Protein AF-A0A830HI63-F1 (afdb_monomer_lite)

Foldseek 3Di:
DPPDPPPVVVVVVVVVVPPPPDDPDLLAFAPPDPLLLQLLLQLVLLVQPFDPVLDDPLSLVNNVSNCVRCVVSDFFSDDDFDDLLPDLDQPPPQLFPKKFKFFDPAQKKKFKFFAAVLHGPDQKKKKKKAFDPDGDPVVCVVCVSVRSCQSPDPQADEDFAPEEDEADNSIHMHTYGYDPDRMGMYMYRCHPGRMIMMTMSDDSCSRDHPQARMDHPVSHHIDGPDMPPDPDPDDDDDDDDDDDDDDDPPAAARLSNLCVVLVHDQDLQCQAPLLVVLLVCCVVVVCLVVQPDVSVLNSLSSLQSNVQAYRPVSYDPSSSVSNVSCPVRYPGHRDHYGDDPVHHHRDNDDSVCSVVSVVSSVCSVPPRRPDPPPPPPPPPDDDDDDDDDDDDDDDDDDDDDDDDDDDDDDDDDDDDDDD

Radius of gyration: 33.64 Å; chains: 1; bounding box: 70×73×118 Å

Sequence (419 aa):
MLRLLTSSFLCAAALAAKDSHDDHNHGGGSCASDHCKAAFQTVLMAHDTCKDEQLPKTLETKLHFFEDGCESHWCNTVTKPFDPMAVECGTGNDAYEWAGTFNVADASHTWSMQAVGGKYADPAMRLVFIPTTDTTEGVIKTHEAKAVGMMTGTSCAVTNPGSTSKIEQGGSCFEMTVGSAEDSEFTLDTTGISGVVIYAQHVPTEFERNRHYLYDSKSTDIEPVAQVPKPSGGGGHDHGHSHDHGHGHGSSEPCGCWAKKYDFPIDCANAKTTVAAAVDYLQKNICENKKEDEACKKQFAILNTHHDYCYHDDLPMSAEIAIHSYEDKFASCIIGRQFSDKVSNCPIVDCTKMPAMDAAIKELDEECKPVATTTPATTATPATKDSTPTTTKAKSAASSPSYVVAGFTFLSGVMAYVL

Organism: NCBI:txid41880

Secondary structure (DSSP, 8-state):
--SSSSHHHHHHHHHHTT--TT----------SHHHHHHHHHHHHHHHHS-GGGS-HHHHHHHHHHHTTTGGG--BSSSS---TT------TTTS-SEEEEEE--SSEEEEEEE-BTTB-SSSEEEEEEEE-S--SHHHHHHHHHHHHHHHHSTTPEEE-TT-EEE--TT-EEEEEE--SSSEEEEEEE-TT-SEEEEEESS-GGGG-SSS-SEEETT--B---SEEESPPPPP--------------TT-PPBHHHHHHHHT----GGGHHHHHHHHHHHHHHTTGGG-TT-HHHHHHHHHHHHHHHHS-GGGS-HHHHHHGGGTTTTS---B-PPPP-TTSPBPPPP-TT-HHHHHHHHHHHHHHSS--------------------------------PPPPPPPPP---------

Structure (mmCIF, N/CA/C/O backbone):
data_AF-A0A830HI63-F1
#
_entry.id   AF-A0A830HI63-F1
#
loop_
_atom_site.group_PDB
_atom_site.id
_atom_site.type_symbol
_atom_site.label_atom_id
_atom_site.label_alt_id
_atom_site.label_comp_id
_atom_site.label_asym_id
_atom_site.label_entity_id
_atom_site.label_seq_id
_atom_site.pdbx_PDB_ins_code
_atom_site.Cartn_x
_atom_site.Cartn_y
_atom_site.Cartn_z
_atom_site.occupancy
_atom_site.B_iso_or_equiv
_atom_site.auth_seq_id
_atom_site.auth_comp_id
_atom_site.auth_asym_id
_atom_site.auth_atom_id
_atom_site.pdbx_PDB_model_num
ATOM 1 N N . MET A 1 1 ? -35.923 -5.662 -42.756 1.00 42.06 1 MET A N 1
ATOM 2 C CA . MET A 1 1 ? -35.026 -5.960 -41.619 1.00 42.06 1 MET A CA 1
ATOM 3 C C . MET A 1 1 ? -33.780 -6.704 -42.104 1.00 42.06 1 MET A C 1
ATOM 5 O O . MET A 1 1 ? -33.638 -7.875 -41.801 1.00 42.06 1 MET A O 1
ATOM 9 N N . LEU A 1 2 ? -32.909 -6.065 -42.898 1.00 38.78 2 LEU A N 1
ATOM 10 C CA . LEU A 1 2 ? -31.562 -6.574 -43.216 1.00 38.78 2 LEU A CA 1
ATOM 11 C C . LEU A 1 2 ? -30.792 -5.506 -44.016 1.00 38.78 2 LEU A C 1
ATOM 13 O O . LEU A 1 2 ? -30.750 -5.583 -45.237 1.00 38.78 2 LEU A O 1
ATOM 17 N N . ARG A 1 3 ? -30.308 -4.445 -43.357 1.00 36.81 3 ARG A N 1
ATOM 18 C CA . ARG A 1 3 ? -29.337 -3.448 -43.877 1.00 36.81 3 ARG A CA 1
ATOM 19 C C . ARG A 1 3 ? -29.233 -2.311 -42.860 1.00 36.81 3 ARG A C 1
ATOM 21 O O . ARG A 1 3 ? -29.955 -1.337 -42.992 1.00 36.81 3 ARG A O 1
ATOM 28 N N . LEU A 1 4 ? -28.422 -2.479 -41.815 1.00 35.34 4 LEU A N 1
ATOM 29 C CA . LEU A 1 4 ? -27.933 -1.369 -40.967 1.00 35.34 4 LEU A CA 1
ATOM 30 C C . LEU A 1 4 ? -26.857 -1.783 -39.941 1.00 35.34 4 LEU A C 1
ATOM 32 O O . LEU A 1 4 ? -26.303 -0.915 -39.286 1.00 35.34 4 LEU A O 1
ATOM 36 N N . LEU A 1 5 ? -26.491 -3.068 -39.833 1.00 37.97 5 LEU A N 1
ATOM 37 C CA . LEU A 1 5 ? -25.508 -3.541 -38.840 1.00 37.97 5 LEU A CA 1
ATOM 38 C C . LEU A 1 5 ? -24.076 -3.749 -39.368 1.00 37.97 5 LEU A C 1
ATOM 40 O O . LEU A 1 5 ? -23.214 -4.187 -38.618 1.00 37.97 5 LEU A O 1
ATOM 44 N N . THR A 1 6 ? -23.782 -3.429 -40.631 1.00 40.66 6 THR A N 1
ATOM 45 C CA . THR A 1 6 ? -22.456 -3.703 -41.218 1.00 40.66 6 THR A CA 1
ATOM 46 C C . THR A 1 6 ? -21.534 -2.487 -41.309 1.00 40.66 6 THR A C 1
ATOM 48 O O . THR A 1 6 ? -20.358 -2.667 -41.581 1.00 40.66 6 THR A O 1
ATOM 51 N N . SER A 1 7 ? -21.999 -1.255 -41.067 1.00 36.94 7 SER A N 1
ATOM 52 C CA . SER A 1 7 ? -21.130 -0.072 -41.238 1.00 36.94 7 SER A CA 1
ATOM 53 C C . SER A 1 7 ? -20.279 0.256 -40.006 1.00 36.94 7 SER A C 1
ATOM 55 O O . SER A 1 7 ? -19.179 0.776 -40.160 1.00 36.94 7 SER A O 1
ATOM 57 N N . SER A 1 8 ? -20.746 -0.070 -38.797 1.00 39.91 8 SER A N 1
ATOM 58 C CA . SER A 1 8 ? -20.022 0.240 -37.551 1.00 39.91 8 SER A CA 1
ATOM 59 C C . SER A 1 8 ? -18.958 -0.809 -37.203 1.00 39.91 8 SER A C 1
ATOM 61 O O . SER A 1 8 ? -17.941 -0.476 -36.607 1.00 39.91 8 SER A O 1
ATOM 63 N N . PHE A 1 9 ? -19.144 -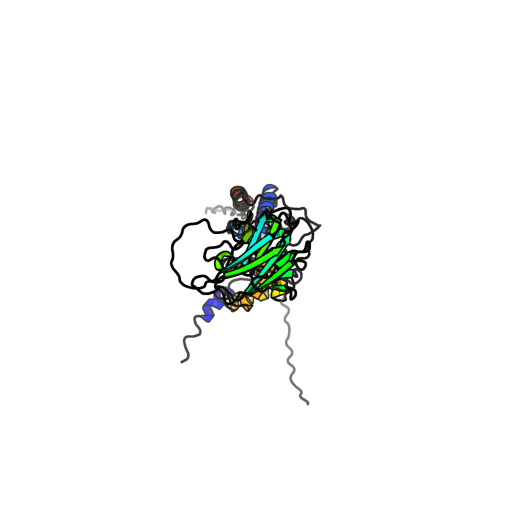2.061 -37.642 1.00 36.06 9 PHE A N 1
ATOM 64 C CA . PHE A 1 9 ? -18.162 -3.139 -37.449 1.00 36.06 9 PHE A CA 1
ATOM 65 C C . PHE A 1 9 ? -16.940 -3.012 -38.369 1.00 36.06 9 PHE A C 1
ATOM 67 O O . PHE A 1 9 ? -15.840 -3.396 -37.981 1.00 36.06 9 PHE A O 1
ATOM 74 N N . LEU A 1 10 ? -17.101 -2.432 -39.565 1.00 32.94 10 LEU A N 1
ATOM 75 C CA . LEU A 1 10 ? -15.976 -2.216 -40.479 1.00 32.94 10 LEU A CA 1
ATOM 76 C C . LEU A 1 10 ? -15.082 -1.033 -40.078 1.00 32.94 10 LEU A C 1
ATOM 78 O O . LEU A 1 10 ? -13.923 -1.020 -40.472 1.00 32.94 10 LEU A O 1
ATOM 82 N N . CYS A 1 11 ? -15.562 -0.075 -39.277 1.00 31.67 11 CYS A N 1
ATOM 83 C CA . CYS A 1 11 ? -14.729 1.053 -38.843 1.00 31.67 11 CYS A CA 1
ATOM 84 C C . CYS A 1 11 ? -13.802 0.681 -37.673 1.00 31.67 11 CYS A C 1
ATOM 86 O O . CYS A 1 11 ? -12.662 1.131 -37.642 1.00 31.67 11 CYS A O 1
ATOM 88 N N . ALA A 1 12 ? -14.250 -0.191 -36.760 1.00 34.56 12 ALA A N 1
ATOM 89 C CA . ALA A 1 12 ? -13.424 -0.685 -35.655 1.00 34.56 12 ALA A CA 1
ATOM 90 C C . ALA A 1 12 ? -12.367 -1.704 -36.128 1.00 34.56 12 ALA A C 1
ATOM 92 O O . ALA A 1 12 ? -11.214 -1.637 -35.716 1.00 34.56 12 ALA A O 1
ATOM 93 N N . ALA A 1 13 ? -12.716 -2.587 -37.072 1.00 33.09 13 ALA A N 1
ATOM 94 C CA . ALA A 1 13 ? -11.756 -3.530 -37.654 1.00 33.09 13 ALA A CA 1
ATOM 95 C C . ALA A 1 13 ? -10.731 -2.856 -38.593 1.00 33.09 13 ALA A C 1
ATOM 97 O O . ALA A 1 13 ? -9.609 -3.336 -38.724 1.00 33.09 13 ALA A O 1
ATOM 98 N N . ALA A 1 14 ? -11.081 -1.730 -39.228 1.00 28.41 14 ALA A N 1
ATOM 99 C CA . ALA A 1 14 ? -10.163 -0.989 -40.101 1.00 28.41 14 ALA A CA 1
ATOM 100 C C . ALA A 1 14 ? -9.138 -0.120 -39.346 1.00 28.41 14 ALA A C 1
ATOM 102 O O . ALA A 1 14 ? -8.148 0.289 -39.952 1.00 28.41 14 ALA A O 1
ATOM 103 N N . LEU A 1 15 ? -9.353 0.153 -38.054 1.00 32.81 15 LEU A N 1
ATOM 104 C CA . LEU A 1 15 ? -8.350 0.784 -37.187 1.00 32.81 15 LEU A CA 1
ATOM 105 C C . LEU A 1 15 ? -7.353 -0.250 -36.641 1.00 32.81 15 LEU A C 1
ATOM 107 O O . LEU A 1 15 ? -6.169 0.049 -36.579 1.00 32.81 15 LEU A O 1
ATOM 111 N N . ALA A 1 16 ? -7.795 -1.484 -36.373 1.00 34.06 16 ALA A N 1
ATOM 112 C CA . ALA A 1 16 ? -6.916 -2.576 -35.938 1.00 34.06 16 ALA A CA 1
ATOM 113 C C . ALA A 1 16 ? -6.081 -3.203 -37.077 1.00 34.06 16 ALA A C 1
ATOM 115 O O . ALA A 1 16 ? -5.018 -3.752 -36.833 1.00 34.06 16 ALA A O 1
ATOM 116 N N . ALA A 1 17 ? -6.524 -3.112 -38.337 1.00 30.92 17 ALA A N 1
ATOM 117 C CA . ALA A 1 17 ? -5.803 -3.679 -39.486 1.00 30.92 17 ALA A CA 1
ATOM 118 C C . ALA A 1 17 ? -4.782 -2.721 -40.138 1.00 30.92 17 ALA A C 1
ATOM 120 O O . ALA A 1 17 ? -4.262 -3.028 -41.212 1.00 30.92 17 ALA A O 1
ATOM 121 N N . LYS A 1 18 ? -4.528 -1.546 -39.541 1.00 33.16 18 LYS A N 1
ATOM 122 C CA . LYS A 1 18 ? -3.493 -0.605 -40.004 1.00 33.16 18 LYS A CA 1
ATOM 123 C C . LYS A 1 18 ? -2.234 -0.572 -39.147 1.00 33.16 18 LYS A C 1
ATOM 125 O O . LYS A 1 18 ? -1.268 0.032 -39.607 1.00 33.16 18 LYS A O 1
ATOM 130 N N . ASP A 1 19 ? -2.206 -1.253 -38.005 1.00 37.62 19 ASP A N 1
ATOM 131 C CA . ASP A 1 19 ? -0.935 -1.548 -37.350 1.00 37.62 19 ASP A CA 1
ATOM 132 C C . ASP A 1 19 ? -0.317 -2.784 -38.000 1.00 37.62 19 ASP A C 1
ATOM 134 O O . ASP A 1 19 ? -0.606 -3.940 -37.690 1.00 37.62 19 ASP A O 1
ATOM 138 N N . SER A 1 20 ? 0.494 -2.479 -39.010 1.00 35.16 20 SER A N 1
ATOM 139 C CA . SER A 1 20 ? 1.556 -3.327 -39.531 1.00 35.16 20 SER A CA 1
ATOM 140 C C . SER A 1 20 ? 2.415 -3.801 -38.356 1.00 35.16 20 SER A C 1
ATOM 142 O O . SER A 1 20 ? 3.280 -3.077 -37.876 1.00 35.16 20 SER A O 1
ATOM 144 N N . HIS A 1 21 ? 2.164 -5.018 -37.881 1.00 42.97 21 HIS A N 1
ATOM 145 C CA . HIS A 1 21 ? 2.938 -5.669 -36.823 1.00 42.97 21 HIS A CA 1
ATOM 146 C C . HIS A 1 21 ? 4.354 -6.112 -37.257 1.00 42.97 21 HIS A C 1
ATOM 148 O O . HIS A 1 21 ? 4.950 -6.928 -36.571 1.00 42.97 21 HIS A O 1
ATOM 154 N N . ASP A 1 22 ? 4.917 -5.584 -38.351 1.00 44.59 22 ASP A N 1
ATOM 155 C CA . ASP A 1 22 ? 6.231 -6.003 -38.874 1.00 44.59 22 ASP A CA 1
ATOM 156 C C . ASP A 1 22 ? 7.022 -4.860 -39.555 1.00 44.59 22 ASP A C 1
ATOM 158 O O . ASP A 1 22 ? 7.721 -5.080 -40.542 1.00 44.59 22 ASP A O 1
ATOM 162 N N . ASP A 1 23 ? 6.970 -3.629 -39.030 1.00 41.78 23 ASP A N 1
ATOM 163 C CA . ASP A 1 23 ? 7.908 -2.566 -39.430 1.00 41.78 23 ASP A CA 1
ATOM 164 C C . ASP A 1 23 ? 8.809 -2.158 -38.257 1.00 41.78 23 ASP A C 1
ATOM 166 O O . ASP A 1 23 ? 8.573 -1.197 -37.526 1.00 41.78 23 ASP A O 1
ATOM 170 N N . HIS A 1 24 ? 9.892 -2.920 -38.110 1.00 50.41 24 HIS A N 1
ATOM 171 C CA . HIS A 1 24 ? 11.080 -2.584 -37.334 1.00 50.41 24 HIS A CA 1
ATOM 172 C C . HIS A 1 24 ? 11.639 -1.202 -37.717 1.00 50.41 24 HIS A C 1
ATOM 174 O O . HIS A 1 24 ? 12.478 -1.106 -38.612 1.00 50.41 24 HIS A O 1
ATOM 180 N N . ASN A 1 25 ? 11.205 -0.141 -37.034 1.00 46.03 25 ASN A N 1
ATOM 181 C CA . ASN A 1 25 ? 11.987 1.080 -36.820 1.00 46.03 25 ASN A CA 1
ATOM 182 C C . ASN A 1 25 ? 11.319 1.974 -35.763 1.00 46.03 25 ASN A C 1
ATOM 184 O O . ASN A 1 25 ? 10.821 3.060 -36.077 1.00 46.03 25 ASN A O 1
ATOM 188 N N . HIS A 1 26 ? 11.327 1.566 -34.495 1.00 48.41 26 HIS A N 1
ATOM 189 C CA . HIS A 1 26 ? 11.322 2.593 -33.462 1.00 48.41 26 HIS A CA 1
ATOM 190 C C . HIS A 1 26 ? 12.710 3.214 -33.512 1.00 48.41 26 HIS A C 1
ATOM 192 O O . HIS A 1 26 ? 13.700 2.577 -33.171 1.00 48.41 26 HIS A O 1
ATOM 198 N N . GLY A 1 27 ? 12.797 4.449 -34.004 1.00 51.31 27 GLY A N 1
ATOM 199 C CA . GLY A 1 27 ? 13.970 5.288 -33.799 1.00 51.31 27 GLY A CA 1
ATOM 200 C C . GLY A 1 27 ? 14.085 5.633 -32.316 1.00 51.31 27 GLY A C 1
ATOM 201 O O . GLY A 1 27 ? 13.948 6.803 -31.967 1.00 51.31 27 GLY A O 1
ATOM 202 N N . GLY A 1 28 ? 14.251 4.618 -31.465 1.00 59.84 28 GLY A N 1
ATOM 203 C CA . GLY A 1 28 ? 14.382 4.739 -30.027 1.00 59.84 28 GLY A CA 1
ATOM 204 C C . GLY A 1 28 ? 15.552 5.653 -29.723 1.00 59.84 28 GLY A C 1
ATOM 205 O O . GLY A 1 28 ? 16.605 5.595 -30.365 1.00 59.84 28 GLY A O 1
ATOM 206 N N . GLY A 1 29 ? 15.328 6.569 -28.791 1.00 70.56 29 GLY A N 1
ATOM 207 C CA . GLY A 1 29 ? 16.389 7.400 -28.254 1.00 70.56 29 GLY A CA 1
ATOM 208 C C . GLY A 1 29 ? 17.550 6.550 -27.742 1.00 70.56 29 GLY A C 1
ATOM 209 O O . GLY A 1 29 ? 17.333 5.436 -27.284 1.00 70.56 29 GLY A O 1
ATOM 210 N N . SER A 1 30 ? 18.787 7.037 -27.845 1.00 82.19 30 SER A N 1
ATOM 211 C CA . SER A 1 30 ? 19.960 6.265 -27.417 1.00 82.19 30 SER A CA 1
ATOM 212 C C . SER A 1 30 ? 20.606 6.887 -26.189 1.00 82.19 30 SER A C 1
ATOM 214 O O . SER A 1 30 ? 20.770 8.105 -26.110 1.00 82.19 30 SER A O 1
ATOM 216 N N . CYS A 1 31 ? 21.095 6.039 -25.290 1.00 88.00 31 CYS A N 1
ATOM 217 C CA . CYS A 1 31 ? 21.898 6.451 -24.141 1.00 88.00 31 CYS A CA 1
ATOM 218 C C . CYS A 1 31 ? 23.412 6.388 -24.411 1.00 88.00 31 CYS A C 1
ATOM 220 O O . CYS A 1 31 ? 24.203 6.147 -23.503 1.00 88.00 31 CYS A O 1
ATOM 222 N N . ALA A 1 32 ? 23.833 6.624 -25.660 1.00 86.69 32 ALA A N 1
ATOM 223 C CA . ALA A 1 32 ? 25.241 6.557 -26.061 1.00 86.69 32 ALA A CA 1
ATOM 224 C C . ALA A 1 32 ? 26.148 7.598 -25.372 1.00 86.69 32 ALA A C 1
ATOM 226 O O . ALA A 1 32 ? 27.365 7.410 -25.332 1.00 86.69 32 ALA A O 1
ATOM 227 N N . SER A 1 33 ? 25.589 8.697 -24.856 1.00 90.31 33 SER A N 1
ATOM 228 C CA . SER A 1 33 ? 26.320 9.716 -24.097 1.00 90.31 33 SER A CA 1
ATOM 229 C C . SER A 1 33 ? 26.053 9.605 -22.589 1.00 90.31 33 SER A C 1
ATOM 231 O O . SER A 1 33 ? 24.985 9.169 -22.155 1.00 90.31 33 SER A O 1
ATOM 233 N N . ASP A 1 34 ? 27.004 10.072 -21.772 1.00 93.12 34 ASP A N 1
ATOM 234 C CA . ASP A 1 34 ? 26.871 10.053 -20.308 1.00 93.12 34 ASP A CA 1
ATOM 235 C C . ASP A 1 34 ? 25.681 10.889 -19.803 1.00 93.12 34 ASP A C 1
ATOM 237 O O . ASP A 1 34 ? 25.038 10.509 -18.825 1.00 93.12 34 ASP A O 1
ATOM 241 N N . HIS A 1 35 ? 25.363 12.006 -20.469 1.00 92.56 35 HIS A N 1
ATOM 242 C CA . HIS A 1 35 ? 24.213 12.841 -20.106 1.00 92.56 35 HIS A CA 1
ATOM 243 C C . HIS A 1 35 ? 22.884 12.161 -20.460 1.00 92.56 35 HIS A C 1
ATOM 245 O O . HIS A 1 35 ? 21.976 12.172 -19.633 1.00 92.56 35 HIS A O 1
ATOM 251 N N . CYS A 1 36 ? 22.794 11.478 -2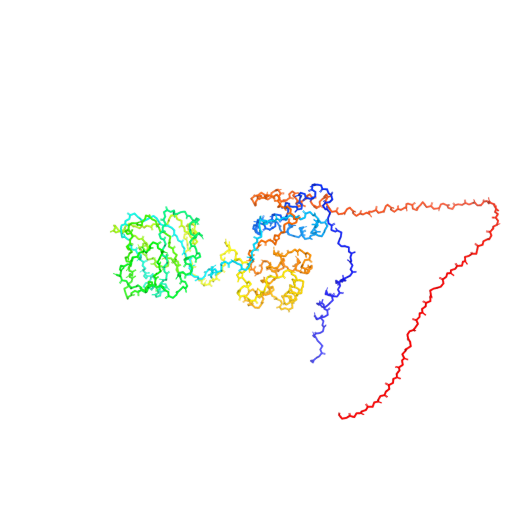1.608 1.00 93.88 36 CYS A N 1
ATOM 252 C CA . CYS A 1 36 ? 21.601 10.717 -21.986 1.00 93.88 36 CYS A CA 1
ATOM 253 C C . CYS A 1 36 ? 21.367 9.533 -21.051 1.00 93.88 36 CYS A C 1
ATOM 255 O O . CYS A 1 36 ? 20.251 9.328 -20.578 1.00 93.88 36 CYS A O 1
ATOM 257 N N . LYS A 1 37 ? 22.437 8.811 -20.694 1.00 94.38 37 LYS A N 1
ATOM 258 C CA . LYS A 1 37 ? 22.390 7.785 -19.651 1.00 94.38 37 LYS A CA 1
ATOM 259 C C . LYS A 1 37 ? 21.883 8.355 -18.323 1.00 94.38 37 LYS A C 1
ATOM 261 O O . LYS A 1 37 ? 20.990 7.773 -17.716 1.00 94.38 37 LYS A O 1
ATOM 266 N N . ALA A 1 38 ? 22.444 9.469 -17.851 1.00 94.88 38 ALA A N 1
ATOM 267 C CA . ALA A 1 38 ? 22.052 10.060 -16.572 1.00 94.88 38 ALA A CA 1
ATOM 268 C C . ALA A 1 38 ? 20.591 10.543 -16.571 1.00 94.88 38 ALA A C 1
ATOM 270 O O . ALA A 1 38 ? 19.878 10.346 -15.584 1.00 94.88 38 ALA A O 1
ATOM 271 N N . ALA A 1 39 ? 20.135 11.134 -17.677 1.00 94.94 39 ALA A N 1
ATOM 272 C CA . ALA A 1 39 ? 18.758 11.575 -17.847 1.00 94.94 39 ALA A CA 1
ATOM 273 C C . ALA A 1 39 ? 17.784 10.385 -17.852 1.00 94.94 39 ALA A C 1
ATOM 275 O O . ALA A 1 39 ? 16.808 10.401 -17.104 1.00 94.94 39 ALA A O 1
ATOM 276 N N . PHE A 1 40 ? 18.102 9.316 -18.590 1.00 94.62 40 PHE A N 1
ATOM 277 C CA . PHE A 1 40 ? 17.321 8.076 -18.602 1.00 94.62 40 PHE A CA 1
ATOM 278 C C . PHE A 1 40 ? 17.214 7.449 -17.210 1.00 94.62 40 PHE A C 1
ATOM 280 O O . PHE A 1 40 ? 16.115 7.171 -16.747 1.00 94.62 40 PHE A O 1
ATOM 287 N N . GLN A 1 41 ? 18.332 7.296 -16.495 1.00 95.19 41 GLN 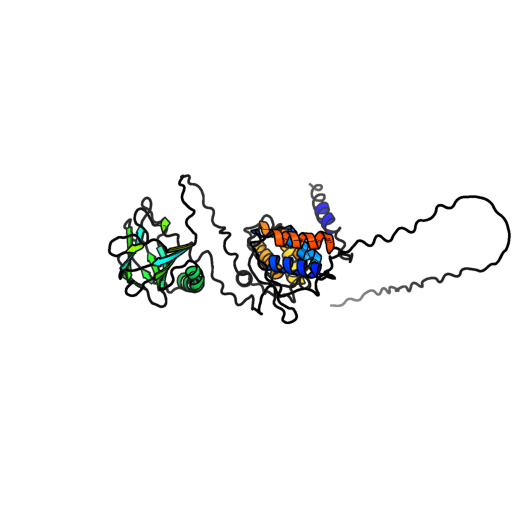A N 1
ATOM 288 C CA . GLN A 1 41 ? 18.328 6.724 -15.143 1.00 95.19 41 GLN A CA 1
ATOM 289 C C . GLN A 1 41 ? 17.558 7.591 -14.133 1.00 95.19 41 GLN A C 1
ATOM 291 O O . GLN A 1 41 ? 16.961 7.060 -13.200 1.00 95.19 41 GLN A O 1
ATOM 296 N N . THR A 1 42 ? 17.547 8.915 -14.323 1.00 94.25 42 THR A N 1
ATOM 297 C CA . THR A 1 42 ? 16.741 9.845 -13.515 1.00 94.25 42 THR A CA 1
ATOM 298 C C . THR A 1 42 ? 15.250 9.654 -13.787 1.00 94.25 42 THR A C 1
ATOM 300 O O . THR A 1 42 ? 14.471 9.575 -12.841 1.00 94.25 42 THR A O 1
ATOM 303 N N . VAL A 1 43 ? 14.859 9.552 -15.063 1.00 93.38 43 VAL A N 1
ATOM 304 C CA . VAL A 1 43 ? 13.472 9.289 -15.477 1.00 93.38 43 VAL A CA 1
ATOM 305 C C . VAL A 1 43 ? 13.002 7.920 -14.980 1.00 93.38 43 VAL A C 1
ATOM 307 O O . VAL A 1 43 ? 11.958 7.859 -14.344 1.00 93.38 43 VAL A O 1
ATOM 310 N N . LEU A 1 44 ? 13.800 6.863 -15.157 1.00 92.88 44 LEU A N 1
ATOM 311 C CA . LEU A 1 44 ? 13.509 5.511 -14.665 1.00 92.88 44 LEU A CA 1
ATOM 312 C C . LEU A 1 44 ? 13.312 5.481 -13.141 1.00 92.88 44 LEU A C 1
ATOM 314 O O . LEU A 1 44 ? 12.324 4.949 -12.648 1.00 92.88 44 LEU A O 1
ATOM 318 N N . MET A 1 45 ? 14.228 6.082 -12.374 1.00 92.00 45 MET A N 1
ATOM 319 C CA . MET A 1 45 ? 14.110 6.107 -10.913 1.00 92.00 45 MET A CA 1
ATOM 320 C C . MET A 1 45 ? 12.903 6.931 -10.445 1.00 92.00 45 MET A C 1
ATOM 322 O O . MET A 1 45 ? 12.254 6.554 -9.471 1.00 92.00 45 MET A O 1
ATOM 326 N N . ALA A 1 46 ? 12.602 8.051 -11.109 1.00 90.38 46 ALA A N 1
ATOM 327 C CA . ALA A 1 46 ? 11.436 8.868 -10.783 1.00 90.38 46 ALA A CA 1
ATOM 328 C C . ALA A 1 46 ? 10.132 8.128 -11.082 1.00 90.38 46 ALA A C 1
ATOM 330 O O . ALA A 1 46 ? 9.272 8.092 -10.210 1.00 90.38 46 ALA A O 1
ATOM 331 N N . HIS A 1 47 ? 10.038 7.498 -12.253 1.00 88.44 47 HIS A N 1
ATOM 332 C CA . HIS A 1 47 ? 8.913 6.657 -12.648 1.00 88.44 47 HIS A CA 1
ATOM 333 C C . HIS A 1 47 ? 8.634 5.561 -11.613 1.00 88.44 47 HIS A C 1
ATOM 335 O O . HIS A 1 47 ? 7.536 5.468 -11.088 1.00 88.44 47 HIS A O 1
ATOM 341 N N . ASP A 1 48 ? 9.655 4.787 -11.241 1.00 87.31 48 ASP A N 1
ATOM 342 C CA . ASP A 1 48 ? 9.456 3.609 -10.394 1.00 87.31 48 ASP A CA 1
ATOM 343 C C . ASP A 1 48 ? 9.282 3.930 -8.889 1.00 87.31 48 ASP A C 1
ATOM 345 O O . ASP A 1 48 ? 8.963 3.031 -8.108 1.00 87.31 48 ASP A O 1
ATOM 349 N N . THR A 1 49 ? 9.571 5.158 -8.425 1.00 85.38 49 THR A N 1
ATOM 350 C CA . THR A 1 49 ? 9.596 5.463 -6.971 1.00 85.38 49 THR A CA 1
ATOM 351 C C . THR A 1 49 ? 8.834 6.700 -6.521 1.00 85.38 49 THR A C 1
ATOM 353 O O . THR A 1 49 ? 8.554 6.830 -5.323 1.00 85.38 49 THR A O 1
ATOM 356 N N . CYS A 1 50 ? 8.495 7.609 -7.430 1.00 83.88 50 CYS A N 1
ATOM 357 C CA . CYS A 1 50 ? 7.647 8.750 -7.115 1.00 83.88 50 CYS A CA 1
ATOM 358 C C . CYS A 1 50 ? 6.181 8.401 -7.354 1.00 83.88 50 CYS A C 1
ATOM 360 O O . CYS A 1 50 ? 5.869 7.469 -8.079 1.00 83.88 50 CYS A O 1
ATOM 362 N N . LYS A 1 51 ? 5.272 9.130 -6.703 1.00 75.75 51 LYS A N 1
ATOM 363 C CA . LYS A 1 51 ? 3.839 8.886 -6.891 1.00 75.75 51 LYS A CA 1
ATOM 364 C C . LYS A 1 51 ? 3.384 9.435 -8.239 1.00 75.75 51 LYS A C 1
ATOM 366 O O . LYS A 1 51 ? 3.823 10.526 -8.605 1.00 75.75 51 LYS A O 1
ATOM 371 N N . ASP A 1 52 ? 2.442 8.760 -8.883 1.00 70.56 52 ASP A N 1
ATOM 372 C CA . ASP A 1 52 ? 1.886 9.125 -10.193 1.00 70.56 52 ASP A CA 1
ATOM 373 C C . ASP A 1 52 ? 1.406 10.588 -10.230 1.00 70.56 52 ASP A C 1
ATOM 375 O O . ASP A 1 52 ? 1.648 11.314 -11.191 1.00 70.56 52 ASP A O 1
ATOM 379 N N . GLU A 1 53 ? 0.823 11.109 -9.139 1.00 69.06 53 GLU A N 1
ATOM 380 C CA . GLU A 1 53 ? 0.352 12.504 -9.099 1.00 69.06 53 GLU A CA 1
ATOM 381 C C . GLU A 1 53 ? 1.485 13.547 -9.093 1.00 69.06 53 GLU A C 1
ATOM 383 O O . GLU A 1 53 ? 1.243 14.740 -9.295 1.00 69.06 53 GLU A O 1
ATOM 388 N N . GLN A 1 54 ? 2.718 13.120 -8.816 1.00 72.25 54 GLN A N 1
ATOM 389 C CA . GLN A 1 54 ? 3.919 13.960 -8.796 1.00 72.25 54 GLN A CA 1
ATOM 390 C C . GLN A 1 54 ? 4.650 13.949 -10.142 1.00 72.25 54 GLN A C 1
ATOM 392 O O . GLN A 1 54 ? 5.530 14.788 -10.360 1.00 72.25 54 GLN A O 1
ATOM 397 N N . LEU A 1 55 ? 4.305 13.012 -11.028 1.00 74.00 55 LEU A N 1
ATOM 398 C CA . LEU A 1 55 ? 4.996 12.784 -12.285 1.00 74.00 55 LEU A CA 1
ATOM 399 C C . LEU A 1 55 ? 4.242 13.441 -13.452 1.00 74.00 55 LEU A C 1
ATOM 401 O O . LEU A 1 55 ? 3.019 13.348 -13.567 1.00 74.00 55 LEU A O 1
ATOM 405 N N . PRO A 1 56 ? 4.944 14.139 -14.359 1.00 78.62 56 PRO A N 1
ATOM 406 C CA . PRO A 1 56 ? 4.350 14.531 -15.629 1.00 78.62 56 PRO A CA 1
ATOM 407 C C . PRO A 1 56 ? 4.029 13.279 -16.458 1.00 78.62 56 PRO A C 1
ATOM 409 O O . PRO A 1 56 ? 4.915 12.459 -16.652 1.00 78.62 56 PRO A O 1
ATOM 412 N N . LYS A 1 57 ? 2.845 13.178 -17.079 1.00 76.50 57 LYS A N 1
ATOM 413 C CA . LYS A 1 57 ? 2.517 12.077 -18.027 1.00 76.50 57 LYS A CA 1
ATOM 414 C C . LYS A 1 57 ? 3.519 11.927 -19.182 1.00 76.50 57 LYS A C 1
ATOM 416 O O . LYS A 1 57 ? 3.670 10.881 -19.808 1.00 76.50 57 LYS A O 1
ATOM 421 N N . THR A 1 58 ? 4.209 13.016 -19.519 1.00 80.06 58 THR A N 1
ATOM 422 C CA . THR A 1 58 ? 5.298 12.981 -20.499 1.00 80.06 58 THR A CA 1
ATOM 423 C C . THR A 1 58 ? 6.485 12.160 -20.010 1.00 80.06 58 THR A C 1
ATOM 425 O O . THR A 1 58 ? 7.220 11.660 -20.838 1.00 80.06 58 THR A O 1
ATOM 428 N N . LEU A 1 59 ? 6.696 12.012 -18.704 1.00 85.12 59 LEU A N 1
ATOM 429 C CA . LEU A 1 59 ? 7.765 11.198 -18.136 1.00 85.12 59 LEU A CA 1
ATOM 430 C C . LEU A 1 59 ? 7.555 9.709 -18.442 1.00 85.12 59 LEU A C 1
ATOM 432 O O . LEU A 1 59 ? 8.467 9.083 -18.972 1.00 85.12 59 LEU A O 1
ATOM 436 N N . GLU A 1 60 ? 6.354 9.187 -18.184 1.00 76.62 60 GLU A N 1
ATOM 437 C CA . GLU A 1 60 ? 5.979 7.778 -18.401 1.00 76.62 60 GLU A CA 1
ATOM 438 C C . GLU A 1 60 ? 6.154 7.396 -19.876 1.00 76.62 60 GLU A C 1
ATOM 440 O O . GLU A 1 60 ? 6.985 6.569 -20.239 1.00 76.62 60 GLU A O 1
ATOM 445 N N . THR A 1 61 ? 5.509 8.143 -20.777 1.00 79.88 61 THR A N 1
ATOM 446 C CA . THR A 1 61 ? 5.641 7.915 -22.228 1.00 79.88 61 THR A CA 1
ATOM 447 C C . THR A 1 61 ? 7.074 8.053 -22.759 1.00 79.88 61 THR A C 1
ATOM 449 O O . THR A 1 61 ? 7.416 7.445 -23.778 1.00 79.88 61 THR A O 1
ATOM 452 N N . LYS A 1 62 ? 7.926 8.862 -22.112 1.00 82.44 62 LYS A N 1
ATOM 453 C CA . LYS A 1 62 ? 9.329 9.028 -22.517 1.00 82.44 62 LYS A CA 1
ATOM 454 C C . LYS A 1 62 ? 10.202 7.902 -22.033 1.00 82.44 62 LYS A C 1
ATOM 456 O O . LYS A 1 62 ? 11.085 7.526 -22.795 1.00 82.44 62 LYS A O 1
ATOM 461 N N . LEU A 1 63 ? 9.960 7.370 -20.839 1.00 87.19 63 LEU A N 1
ATOM 462 C CA . LEU A 1 63 ? 10.661 6.185 -20.375 1.00 87.19 63 LEU A CA 1
ATOM 463 C C . LEU A 1 63 ? 10.553 5.096 -21.446 1.00 87.19 63 LEU A C 1
ATOM 465 O O . LEU A 1 63 ? 11.569 4.777 -22.061 1.00 87.19 63 LEU A O 1
ATOM 469 N N . HIS A 1 64 ? 9.330 4.681 -21.790 1.00 84.25 64 HIS A N 1
ATOM 470 C CA . HIS A 1 64 ? 9.074 3.605 -22.758 1.00 84.25 64 HIS A CA 1
ATOM 471 C C . HIS A 1 64 ? 9.700 3.827 -24.136 1.00 84.25 64 HIS A C 1
ATOM 473 O O . HIS A 1 64 ? 10.169 2.893 -24.779 1.00 84.25 64 HIS A O 1
ATOM 479 N N . PHE A 1 65 ? 9.763 5.076 -24.606 1.00 84.56 65 PHE A N 1
ATOM 480 C CA . PHE A 1 65 ? 10.418 5.389 -25.879 1.00 84.56 65 PHE A CA 1
ATOM 481 C C . PHE A 1 65 ? 11.939 5.137 -25.860 1.00 84.56 65 PHE A C 1
ATOM 483 O O . PHE A 1 65 ? 12.532 4.866 -26.907 1.00 84.56 65 PHE A O 1
ATOM 490 N N . PHE A 1 66 ? 12.578 5.277 -24.697 1.00 88.81 66 PHE A N 1
ATOM 491 C CA . PHE A 1 66 ? 14.019 5.099 -24.511 1.00 88.81 66 PHE A CA 1
ATOM 492 C C . PHE A 1 66 ? 14.395 3.715 -23.963 1.00 88.81 66 PHE A C 1
ATOM 494 O O . PHE A 1 66 ? 15.575 3.386 -23.996 1.00 88.81 66 PHE A O 1
ATOM 501 N N . GLU A 1 67 ? 13.448 2.908 -23.480 1.00 86.69 67 GLU A N 1
ATOM 502 C CA . GLU A 1 67 ? 13.726 1.632 -22.803 1.00 86.69 67 GLU A CA 1
ATOM 503 C C . GLU A 1 67 ? 14.588 0.666 -23.635 1.00 86.69 67 GLU A C 1
ATOM 505 O O . GLU A 1 67 ? 15.606 0.201 -23.118 1.00 86.69 67 GLU A O 1
ATOM 510 N N . ASP A 1 68 ? 14.258 0.483 -24.920 1.00 85.19 68 ASP A N 1
ATOM 511 C CA . ASP A 1 68 ? 14.999 -0.367 -25.874 1.00 85.19 68 ASP A CA 1
ATOM 512 C C . ASP A 1 68 ? 16.384 0.226 -26.201 1.00 85.19 68 ASP A C 1
ATOM 514 O O . ASP A 1 68 ? 17.434 -0.383 -25.994 1.00 85.19 68 ASP A O 1
ATOM 518 N N . GLY A 1 69 ? 16.431 1.496 -26.620 1.00 86.94 69 GLY A N 1
ATOM 519 C CA . GLY A 1 69 ? 17.688 2.159 -26.998 1.00 86.94 69 GLY A CA 1
ATOM 520 C C . GLY A 1 69 ? 18.635 2.470 -25.827 1.00 86.94 69 GLY A C 1
ATOM 521 O O . GLY A 1 69 ? 19.803 2.820 -26.041 1.00 86.94 69 GLY A O 1
ATOM 522 N N . CYS A 1 70 ? 18.155 2.339 -24.590 1.00 91.00 70 CYS A N 1
ATOM 523 C CA . CYS A 1 70 ? 18.916 2.512 -23.358 1.00 91.00 70 CYS A CA 1
ATOM 524 C C . CYS A 1 70 ? 19.028 1.231 -22.522 1.00 91.00 70 CYS A C 1
ATOM 526 O O . CYS A 1 70 ? 19.554 1.318 -21.411 1.00 91.00 70 CYS A O 1
ATOM 528 N N . GLU A 1 71 ? 18.616 0.062 -23.030 1.00 88.38 71 GLU A N 1
ATOM 529 C CA . GLU A 1 71 ? 18.583 -1.225 -22.308 1.00 88.38 71 GLU A CA 1
ATOM 530 C C . GLU A 1 71 ? 19.893 -1.504 -21.543 1.00 88.38 71 GLU A C 1
ATOM 532 O O . GLU A 1 71 ? 19.902 -1.784 -20.342 1.00 88.38 71 GLU A O 1
ATOM 537 N N . SER A 1 72 ? 21.043 -1.286 -22.193 1.00 90.06 72 SER A N 1
ATOM 538 C CA . SER A 1 72 ? 22.373 -1.500 -21.599 1.00 90.06 72 SER A CA 1
ATOM 539 C C . SER A 1 72 ? 22.725 -0.569 -20.429 1.00 90.06 72 SER A C 1
ATOM 541 O O . SER A 1 72 ? 23.791 -0.702 -19.821 1.00 90.06 72 SER A O 1
ATOM 543 N N . HIS A 1 73 ? 21.879 0.414 -20.138 1.00 92.31 73 HIS A N 1
ATOM 544 C CA . HIS A 1 73 ? 22.077 1.438 -19.119 1.00 92.31 73 HIS A CA 1
ATOM 545 C C . HIS A 1 73 ? 21.039 1.400 -17.998 1.00 92.31 73 HIS A C 1
ATOM 547 O O . HIS A 1 73 ? 21.067 2.273 -17.122 1.00 92.31 73 HIS A O 1
ATOM 553 N N . TRP A 1 74 ? 20.181 0.382 -17.980 1.00 90.50 74 TRP A N 1
ATOM 554 C CA . TRP A 1 74 ? 19.259 0.141 -16.880 1.00 90.50 74 TRP A CA 1
ATOM 555 C C . TRP A 1 74 ? 19.995 -0.026 -15.547 1.00 90.50 74 TRP A C 1
ATOM 557 O O . TRP A 1 74 ? 21.161 -0.429 -15.470 1.00 90.50 74 TRP A O 1
ATOM 567 N N . CYS A 1 75 ? 19.298 0.328 -14.478 1.00 94.38 75 CYS A N 1
ATOM 568 C CA . CYS A 1 75 ? 19.780 0.260 -13.110 1.00 94.38 75 CYS A CA 1
ATOM 569 C C . CYS A 1 75 ? 18.629 -0.134 -12.181 1.00 94.38 75 CYS A C 1
ATOM 571 O O . CYS A 1 75 ? 17.464 0.040 -12.525 1.00 94.38 75 CYS A O 1
ATOM 573 N N . ASN A 1 76 ? 18.941 -0.685 -11.008 1.00 94.38 76 ASN A N 1
ATOM 574 C CA . ASN A 1 76 ? 17.896 -1.067 -10.062 1.00 94.38 76 ASN A CA 1
ATOM 575 C C . ASN A 1 76 ? 17.285 0.171 -9.393 1.00 94.38 76 ASN A C 1
ATOM 577 O O . ASN A 1 76 ? 18.008 0.994 -8.823 1.00 94.38 76 ASN A O 1
ATOM 581 N N . THR A 1 77 ? 15.957 0.239 -9.385 1.00 92.06 77 THR A N 1
ATOM 582 C CA . THR A 1 77 ? 15.153 1.221 -8.637 1.00 92.06 77 THR A CA 1
ATOM 583 C C . THR A 1 77 ? 14.761 0.708 -7.244 1.00 92.06 77 THR A C 1
ATOM 585 O O . THR A 1 77 ? 14.444 1.482 -6.341 1.00 92.06 77 THR A O 1
ATOM 588 N N . VAL A 1 78 ? 14.923 -0.599 -7.014 1.00 87.00 78 VAL A N 1
ATOM 589 C CA . VAL A 1 78 ? 14.908 -1.253 -5.697 1.00 87.00 78 VAL A CA 1
ATOM 590 C C . VAL A 1 78 ? 16.325 -1.631 -5.254 1.00 87.00 78 VAL A C 1
ATOM 592 O O . VAL A 1 78 ? 17.201 -1.912 -6.061 1.00 87.00 78 VAL A O 1
ATOM 595 N N . THR A 1 79 ? 16.594 -1.666 -3.949 1.00 87.25 79 THR A N 1
ATOM 596 C CA . THR A 1 79 ? 17.975 -1.840 -3.446 1.00 87.25 79 THR A CA 1
ATOM 597 C C . THR A 1 79 ? 18.397 -3.288 -3.202 1.00 87.25 79 THR A C 1
ATOM 599 O O . THR A 1 79 ? 19.580 -3.543 -2.968 1.00 87.25 79 THR A O 1
ATOM 602 N N . LYS A 1 80 ? 17.454 -4.235 -3.214 1.00 84.00 80 LYS A N 1
ATOM 603 C CA . LYS A 1 80 ? 17.697 -5.657 -2.946 1.00 84.00 80 LYS A CA 1
ATOM 604 C C . LYS A 1 80 ? 16.607 -6.535 -3.574 1.00 84.00 80 LYS A C 1
ATOM 606 O O . LYS A 1 80 ? 15.501 -6.035 -3.788 1.00 84.00 80 LYS A O 1
ATOM 611 N N . PRO A 1 81 ? 16.873 -7.839 -3.782 1.00 86.06 81 PRO A N 1
ATOM 612 C CA . PRO A 1 81 ? 15.837 -8.795 -4.148 1.00 86.06 81 PRO A CA 1
ATOM 613 C C . PRO A 1 81 ? 14.698 -8.808 -3.127 1.00 86.06 81 PRO A C 1
ATOM 615 O O . PRO A 1 81 ? 14.933 -8.720 -1.916 1.00 86.06 81 PRO A O 1
ATOM 618 N N . PHE A 1 82 ? 13.475 -8.965 -3.620 1.00 84.06 82 PHE A N 1
ATOM 619 C CA . PHE A 1 82 ? 12.283 -9.160 -2.806 1.00 84.06 82 PHE A CA 1
ATOM 620 C C . PHE A 1 82 ? 11.321 -10.117 -3.521 1.00 84.06 82 PHE A C 1
ATOM 622 O O . PHE A 1 82 ? 11.329 -10.210 -4.747 1.00 84.06 82 PHE A O 1
ATOM 629 N N . ASP A 1 83 ? 10.522 -10.844 -2.744 1.00 85.38 83 ASP A N 1
ATOM 630 C CA . ASP A 1 83 ? 9.434 -11.670 -3.266 1.00 85.38 83 ASP A CA 1
ATOM 631 C C . ASP A 1 83 ? 8.155 -10.813 -3.303 1.00 85.38 83 ASP A C 1
ATOM 633 O O . ASP A 1 83 ? 7.684 -10.401 -2.236 1.00 85.38 83 ASP A O 1
ATOM 637 N N . PRO A 1 84 ? 7.586 -10.522 -4.489 1.00 84.75 84 PRO A N 1
ATOM 638 C CA . PRO A 1 84 ? 6.391 -9.691 -4.595 1.00 84.75 84 PRO A CA 1
ATOM 639 C C . PRO A 1 84 ? 5.154 -10.352 -3.969 1.00 84.75 84 PRO A C 1
ATOM 641 O O . PRO A 1 84 ? 4.212 -9.655 -3.604 1.00 84.75 84 PRO A O 1
ATOM 644 N N . MET A 1 85 ? 5.161 -11.675 -3.773 1.00 84.38 85 MET A N 1
ATOM 645 C CA . MET A 1 85 ? 4.081 -12.422 -3.123 1.00 84.38 85 MET A CA 1
ATOM 646 C C . MET A 1 85 ? 4.246 -12.518 -1.599 1.00 84.38 85 MET A C 1
ATOM 648 O O . MET A 1 85 ? 3.276 -12.824 -0.897 1.00 84.38 85 MET A O 1
ATOM 652 N N . ALA A 1 86 ? 5.424 -12.201 -1.054 1.00 79.25 86 ALA A N 1
ATOM 653 C CA . ALA A 1 86 ? 5.698 -12.217 0.388 1.00 79.25 86 ALA A CA 1
ATOM 654 C C . ALA A 1 86 ? 5.142 -10.993 1.144 1.00 79.25 86 ALA A C 1
ATOM 656 O O . ALA A 1 86 ? 5.459 -10.789 2.315 1.00 79.25 86 ALA A O 1
ATOM 657 N N . VAL A 1 87 ? 4.307 -10.178 0.495 1.00 72.12 87 VAL A N 1
ATOM 658 C CA . VAL A 1 87 ? 3.621 -9.047 1.127 1.00 72.12 87 VAL A CA 1
ATOM 659 C C . VAL A 1 87 ? 2.545 -9.527 2.104 1.00 72.12 87 VAL A C 1
ATOM 661 O O . VAL A 1 87 ? 1.761 -10.433 1.800 1.00 72.12 87 VAL A O 1
ATOM 664 N N . GLU A 1 88 ? 2.490 -8.916 3.283 1.00 65.75 88 GLU A N 1
ATOM 665 C CA . GLU A 1 88 ? 1.360 -9.091 4.192 1.00 65.75 88 GLU A CA 1
ATOM 666 C C . GLU A 1 88 ? 0.175 -8.297 3.654 1.00 65.75 88 GLU A C 1
ATOM 668 O O . GLU A 1 88 ? 0.217 -7.073 3.550 1.00 65.75 88 GLU A O 1
ATOM 673 N N . CYS A 1 89 ? -0.877 -9.017 3.285 1.00 68.00 89 CYS A N 1
ATOM 674 C CA . CYS A 1 89 ? -2.104 -8.422 2.791 1.00 68.00 89 CYS A CA 1
ATOM 675 C C . CYS A 1 89 ? -3.061 -8.300 3.956 1.00 68.00 89 CYS A C 1
ATOM 677 O O . CYS A 1 89 ? -3.731 -9.262 4.331 1.00 68.00 89 CYS A O 1
ATOM 679 N N . GLY A 1 90 ? -3.073 -7.122 4.567 1.00 54.38 90 GLY A N 1
ATOM 680 C CA . GLY A 1 90 ? -4.229 -6.706 5.338 1.00 54.38 90 GLY A CA 1
ATOM 681 C C . GLY A 1 90 ? -5.377 -6.436 4.373 1.00 54.38 90 GLY A C 1
ATOM 682 O O . GLY A 1 90 ? -5.153 -5.978 3.257 1.00 54.38 90 GLY A O 1
ATOM 683 N N . THR A 1 91 ? -6.612 -6.676 4.799 1.00 47.75 91 THR A N 1
ATOM 684 C CA . THR A 1 91 ? -7.827 -6.168 4.139 1.00 47.75 91 THR A CA 1
ATOM 685 C C . THR A 1 91 ? -7.928 -4.645 4.327 1.00 47.75 91 THR A C 1
ATOM 687 O O . THR A 1 91 ? -8.920 -4.141 4.854 1.00 47.75 91 THR A O 1
ATOM 690 N N . GLY A 1 92 ? -6.838 -3.933 4.023 1.00 45.31 92 GLY A N 1
ATOM 691 C CA . GLY A 1 92 ? -6.524 -2.560 4.408 1.00 45.31 92 GLY A CA 1
ATOM 692 C C . GLY A 1 92 ? -7.371 -1.533 3.671 1.00 45.31 92 GLY A C 1
ATOM 693 O O . GLY A 1 92 ? -6.871 -0.813 2.816 1.00 45.31 92 GLY A O 1
ATOM 694 N N . ASN A 1 93 ? -8.662 -1.538 3.993 1.00 49.25 93 ASN A N 1
ATOM 695 C CA . ASN A 1 93 ? -9.531 -0.372 4.148 1.00 49.25 93 ASN A CA 1
ATOM 696 C C . ASN A 1 93 ? -10.903 -0.734 4.758 1.00 49.25 93 ASN A C 1
ATOM 698 O O . ASN A 1 93 ? -11.658 0.177 5.072 1.00 49.25 93 ASN A O 1
ATOM 702 N N . ASP A 1 94 ? -11.204 -2.024 4.986 1.00 53.94 94 ASP A N 1
ATOM 703 C CA . ASP A 1 94 ? -12.501 -2.445 5.555 1.00 53.94 94 ASP A CA 1
ATOM 704 C C . ASP A 1 94 ? -12.397 -2.988 6.992 1.00 53.94 94 ASP A C 1
ATOM 706 O O . ASP A 1 94 ? -13.405 -3.129 7.680 1.00 53.94 94 ASP A O 1
ATOM 710 N N . ALA A 1 95 ? -11.199 -3.357 7.467 1.00 74.56 95 ALA A N 1
ATOM 711 C CA . ALA A 1 95 ? -11.064 -3.899 8.825 1.00 74.56 95 ALA A CA 1
ATOM 712 C C . ALA A 1 95 ? -11.279 -2.821 9.899 1.00 74.56 95 ALA A C 1
ATOM 714 O O . ALA A 1 95 ? -11.848 -3.104 10.951 1.00 74.56 95 ALA A O 1
ATOM 715 N N . TYR A 1 96 ? -10.791 -1.608 9.644 1.00 85.00 96 TYR A N 1
ATOM 716 C CA . TYR A 1 96 ? -10.948 -0.455 10.517 1.00 85.00 96 TYR A CA 1
ATOM 717 C C . TYR A 1 96 ? -11.073 0.812 9.667 1.00 85.00 96 TYR A C 1
ATOM 719 O O . TYR A 1 96 ? -10.360 0.963 8.678 1.00 85.00 96 TYR A O 1
ATOM 727 N N . GLU A 1 97 ? -11.963 1.718 10.056 1.00 84.69 97 GLU A N 1
ATOM 728 C CA . GLU A 1 97 ? -12.175 3.005 9.379 1.00 84.69 97 GLU A CA 1
ATOM 729 C C . GLU A 1 97 ? -11.328 4.129 9.995 1.00 84.69 97 GLU A C 1
ATOM 731 O O . GLU A 1 97 ? -11.114 5.176 9.381 1.00 84.69 97 GLU A O 1
ATOM 736 N N . TRP A 1 98 ? -10.838 3.926 11.221 1.00 93.00 98 TRP A N 1
ATOM 737 C CA . TRP A 1 98 ? -10.116 4.946 11.970 1.00 93.00 98 TRP A CA 1
ATOM 738 C C . TRP A 1 98 ? -9.032 4.351 12.871 1.00 93.00 98 TRP A C 1
ATOM 740 O O . TRP A 1 98 ? -9.209 3.285 13.464 1.00 93.00 98 TRP A O 1
ATOM 750 N N . ALA A 1 99 ? -7.912 5.056 13.015 1.00 95.38 99 ALA A N 1
ATOM 751 C CA . ALA A 1 99 ? -6.901 4.749 14.016 1.00 95.38 99 ALA A CA 1
ATOM 752 C C . ALA A 1 99 ? -6.290 6.016 14.618 1.00 95.38 99 ALA A C 1
ATOM 754 O O . ALA A 1 99 ? -6.141 7.031 13.937 1.00 95.38 99 ALA A O 1
ATOM 755 N N . GLY A 1 100 ? -5.863 5.943 15.876 1.00 96.88 100 GLY A N 1
ATOM 756 C CA . GLY A 1 100 ? -5.202 7.053 16.550 1.00 96.88 100 GLY A CA 1
ATOM 757 C C . GLY A 1 100 ? -4.336 6.635 17.728 1.00 96.88 100 GLY A C 1
ATOM 758 O O . GLY A 1 100 ? -4.535 5.589 18.344 1.00 96.88 100 GLY A O 1
ATOM 759 N N . THR A 1 101 ? -3.333 7.453 18.022 1.00 98.00 101 THR A N 1
ATOM 760 C CA . THR A 1 101 ? -2.425 7.295 19.159 1.00 98.00 101 THR A CA 1
ATOM 761 C C . THR A 1 101 ? -2.825 8.232 20.287 1.00 98.00 101 THR A C 1
ATOM 763 O O . THR A 1 101 ? -3.186 9.377 20.047 1.00 98.00 101 THR A O 1
ATOM 766 N N . PHE A 1 102 ? -2.711 7.783 21.532 1.00 98.25 102 PHE A N 1
ATOM 767 C CA . PHE A 1 102 ? -3.112 8.550 22.710 1.00 98.25 102 PHE A CA 1
ATOM 768 C C . PHE A 1 102 ? -2.056 8.465 23.795 1.00 98.25 102 PHE A C 1
ATOM 770 O O . PHE A 1 102 ? -1.469 7.404 24.018 1.00 98.25 102 PHE A O 1
ATOM 777 N N . ASN A 1 103 ? -1.870 9.569 24.513 1.00 97.69 103 ASN A N 1
ATOM 778 C CA . ASN A 1 103 ? -1.183 9.553 25.798 1.00 97.69 103 ASN A CA 1
ATOM 779 C C . ASN A 1 103 ? -2.223 9.259 26.885 1.00 97.69 103 ASN A C 1
ATOM 781 O O . ASN A 1 103 ? -3.167 10.026 27.051 1.00 97.69 103 ASN A O 1
ATOM 785 N N . VAL A 1 104 ? -2.037 8.176 27.637 1.00 96.00 104 VAL A N 1
ATOM 786 C CA . VAL A 1 104 ? -2.939 7.756 28.720 1.00 96.00 104 VAL A CA 1
ATOM 787 C C . VAL A 1 104 ? -2.162 7.793 30.031 1.00 96.00 104 VAL A C 1
ATOM 789 O O . VAL A 1 104 ? -1.293 6.968 30.273 1.00 96.00 104 VAL A O 1
ATOM 792 N N . ALA A 1 105 ? -2.400 8.811 30.858 1.00 92.12 105 ALA A N 1
ATOM 793 C CA . ALA A 1 105 ? -1.626 9.037 32.088 1.00 92.12 105 ALA A CA 1
ATOM 794 C C . ALA A 1 105 ? -2.334 8.542 33.363 1.00 92.12 105 ALA A C 1
ATOM 796 O O . ALA A 1 105 ? -1.746 8.548 34.445 1.00 92.12 105 ALA A O 1
ATOM 797 N N . ASP A 1 106 ? -3.597 8.145 33.237 1.00 94.44 106 ASP A N 1
ATOM 798 C CA . ASP A 1 106 ? -4.427 7.615 34.314 1.00 94.44 106 ASP A CA 1
ATOM 799 C C . ASP A 1 106 ? -4.431 6.075 34.333 1.00 94.44 106 ASP A C 1
ATOM 801 O O . ASP A 1 106 ? -4.181 5.423 33.319 1.00 94.44 106 ASP A O 1
ATOM 805 N N . ALA A 1 107 ? -4.749 5.481 35.483 1.00 96.56 107 ALA A N 1
ATOM 806 C CA . ALA A 1 107 ? -4.912 4.035 35.638 1.00 96.56 107 ALA A CA 1
ATOM 807 C C . ALA A 1 107 ? -6.242 3.520 35.059 1.00 96.56 107 ALA A C 1
ATOM 809 O O . ALA A 1 107 ? -6.404 2.317 34.865 1.00 96.56 107 ALA A O 1
ATOM 810 N N . SER A 1 108 ? -7.187 4.420 34.776 1.00 97.69 108 SER A N 1
ATOM 811 C CA . SER A 1 108 ? -8.468 4.087 34.162 1.00 97.69 108 SER A CA 1
ATOM 812 C C . SER A 1 108 ? -8.876 5.147 33.152 1.00 97.69 108 SER A C 1
ATOM 814 O O . SER A 1 108 ? -8.860 6.339 33.455 1.00 97.69 108 SER A O 1
ATOM 816 N N . HIS A 1 109 ? -9.326 4.692 31.988 1.00 98.44 109 HIS A N 1
ATOM 817 C CA . HIS A 1 109 ? -10.004 5.516 30.988 1.00 98.44 109 HIS A CA 1
ATOM 818 C C . HIS A 1 109 ? -11.340 4.878 30.626 1.00 98.44 109 HIS A C 1
ATOM 820 O O . HIS A 1 109 ? -11.606 3.731 30.986 1.00 98.44 109 HIS A O 1
ATOM 826 N N . THR A 1 110 ? -12.190 5.616 29.927 1.00 98.50 110 THR A N 1
ATOM 827 C CA . THR A 1 110 ? -13.479 5.112 29.461 1.00 98.50 110 THR A CA 1
ATOM 828 C C . THR A 1 110 ? -13.634 5.384 27.981 1.00 98.50 110 THR A C 1
ATOM 830 O O . THR A 1 110 ? -13.435 6.514 27.540 1.00 98.50 110 THR A O 1
ATOM 833 N N . TRP A 1 111 ? -14.000 4.338 27.241 1.00 98.44 111 TRP A N 1
ATOM 834 C CA . TRP A 1 111 ? -14.486 4.467 25.878 1.00 98.44 111 TRP A CA 1
ATOM 835 C C . TRP A 1 111 ? -15.999 4.712 25.900 1.00 98.44 111 TRP A C 1
ATOM 837 O O . TRP A 1 111 ? -16.733 3.948 26.534 1.00 98.44 111 TRP A O 1
ATOM 847 N N . SER A 1 112 ? -16.465 5.767 25.237 1.00 98.06 112 SER A N 1
ATOM 848 C CA . SER A 1 112 ? -17.877 6.151 25.171 1.00 98.06 112 SER A CA 1
ATOM 849 C C . SER A 1 112 ? -18.442 5.928 23.780 1.00 98.06 112 SER A C 1
ATOM 851 O O . SER A 1 112 ? -17.822 6.284 22.781 1.00 98.06 112 SER A O 1
ATOM 853 N N . MET A 1 113 ? -19.653 5.385 23.723 1.00 98.00 113 MET A N 1
ATOM 854 C CA . MET A 1 113 ? -20.472 5.348 22.521 1.00 98.00 113 MET A CA 1
ATOM 855 C C . MET A 1 113 ? -21.853 5.903 22.861 1.00 98.00 113 MET A C 1
ATOM 857 O O . MET A 1 113 ? -22.572 5.354 23.702 1.00 98.00 113 MET A O 1
ATOM 861 N N . GLN A 1 114 ? -22.262 6.967 22.181 1.00 97.56 114 GLN A N 1
ATOM 862 C CA . GLN A 1 114 ? -23.548 7.629 22.364 1.00 97.56 114 GLN A CA 1
ATOM 863 C C . GLN A 1 114 ? -24.419 7.510 21.114 1.00 97.56 114 GLN A C 1
ATOM 865 O O . GLN A 1 114 ? -23.951 7.576 19.980 1.00 97.56 114 GLN A O 1
ATOM 870 N N . ALA A 1 115 ? -25.723 7.384 21.327 1.00 94.12 115 ALA A N 1
ATOM 871 C CA . ALA A 1 115 ? -26.707 7.487 20.266 1.00 94.12 115 ALA A CA 1
ATOM 872 C C . ALA A 1 115 ? -26.819 8.950 19.796 1.00 94.12 115 ALA A C 1
ATOM 874 O O . ALA A 1 115 ? -27.127 9.842 20.592 1.00 94.12 115 ALA A O 1
ATOM 875 N N . VAL A 1 116 ? -26.637 9.215 18.504 1.00 90.94 116 VAL A N 1
ATOM 876 C CA . VAL A 1 116 ? -26.795 10.546 17.902 1.00 90.94 116 VAL A CA 1
ATOM 877 C C . VAL A 1 116 ? -28.217 10.669 17.350 1.00 90.94 116 VAL A C 1
ATOM 879 O O . VAL A 1 116 ? -28.675 9.855 16.552 1.00 90.94 116 VAL A O 1
ATOM 882 N N . GLY A 1 117 ? -28.981 11.656 17.829 1.00 90.69 117 GLY A N 1
ATOM 883 C CA . GLY A 1 117 ? -30.398 11.793 17.455 1.00 90.69 117 GLY A CA 1
ATOM 884 C C . GLY A 1 117 ? -31.278 10.611 17.897 1.00 90.69 117 GLY A C 1
ATOM 885 O O . GLY A 1 117 ? -32.251 10.281 17.219 1.00 90.69 117 GLY A O 1
ATOM 886 N N . GLY A 1 118 ? -30.925 9.957 19.010 1.00 91.69 118 GLY A N 1
ATOM 887 C CA . GLY A 1 118 ? -31.660 8.815 19.566 1.00 91.69 118 GLY A CA 1
ATOM 888 C C . GLY A 1 118 ? -31.392 7.478 18.865 1.00 91.69 118 GLY A C 1
ATOM 889 O O . GLY A 1 118 ? -32.117 6.513 19.108 1.00 91.69 118 GLY A O 1
ATOM 890 N N . LYS A 1 119 ? -30.382 7.397 17.983 1.00 91.50 119 LYS A N 1
ATOM 891 C CA . LYS A 1 119 ? -29.949 6.148 17.337 1.00 91.50 119 LYS A CA 1
ATOM 892 C C . LYS A 1 119 ? -28.432 6.004 17.362 1.00 91.50 119 LYS A C 1
ATOM 894 O O . LYS A 1 119 ? -27.712 6.969 17.138 1.00 91.50 119 LYS A O 1
ATOM 899 N N . TYR A 1 120 ? -27.960 4.792 17.618 1.00 90.31 120 TYR A N 1
ATOM 900 C CA . TYR A 1 120 ? -26.561 4.438 17.405 1.00 90.31 120 TYR A CA 1
ATOM 901 C C . TYR A 1 120 ? -26.262 4.304 15.911 1.00 90.31 120 TYR A C 1
ATOM 903 O O . TYR A 1 120 ? -27.140 3.874 15.159 1.00 90.31 120 TYR A O 1
ATOM 911 N N . ALA A 1 121 ? -25.044 4.673 15.505 1.00 85.50 121 ALA A N 1
ATOM 912 C CA . ALA A 1 121 ? -24.575 4.498 14.132 1.00 85.50 121 ALA A CA 1
ATOM 913 C C . ALA A 1 121 ? -24.521 3.006 13.750 1.00 85.50 121 ALA A C 1
ATOM 915 O O . ALA A 1 121 ? -25.012 2.633 12.687 1.00 85.50 121 ALA A O 1
ATOM 916 N N . ASP A 1 122 ? -24.056 2.159 14.675 1.00 90.25 122 ASP A N 1
ATOM 917 C CA . ASP A 1 122 ? -24.062 0.696 14.563 1.00 90.25 122 ASP A CA 1
ATOM 918 C C . ASP A 1 122 ? -24.395 0.042 15.928 1.00 90.25 122 ASP A C 1
ATOM 920 O O . ASP A 1 122 ? -24.097 0.628 16.977 1.00 90.25 122 ASP A O 1
ATOM 924 N N . PRO A 1 123 ? -25.045 -1.142 15.977 1.00 89.88 123 PRO A N 1
ATOM 925 C CA . PRO A 1 123 ? -25.231 -1.906 17.215 1.00 89.88 123 PRO A CA 1
ATOM 926 C C . PRO A 1 123 ? -23.935 -2.343 17.925 1.00 89.88 123 PRO A C 1
ATOM 928 O O . PRO A 1 123 ? -23.995 -2.670 19.115 1.00 89.88 123 PRO A O 1
ATOM 931 N N . ALA A 1 124 ? -22.787 -2.390 17.247 1.00 93.31 124 ALA A N 1
ATOM 932 C CA . ALA A 1 124 ? -21.511 -2.715 17.877 1.00 93.31 124 ALA A CA 1
ATOM 933 C C . ALA A 1 124 ? -20.327 -2.051 17.164 1.00 93.31 124 ALA A C 1
ATOM 935 O O . ALA A 1 124 ? -20.430 -1.594 16.035 1.00 93.31 124 ALA A O 1
ATOM 936 N N . MET A 1 125 ? -19.172 -2.017 17.824 1.00 92.50 125 MET A N 1
ATOM 937 C CA . MET A 1 125 ? -17.919 -1.600 17.202 1.00 92.50 125 MET A CA 1
ATOM 938 C C . MET A 1 125 ? -16.770 -2.450 17.728 1.00 92.50 125 MET A C 1
ATOM 940 O O . MET A 1 125 ? -16.585 -2.585 18.942 1.00 92.50 125 MET A O 1
ATOM 944 N N . ARG A 1 126 ? -15.962 -3.007 16.821 1.00 95.12 126 ARG A N 1
ATOM 945 C CA . ARG A 1 126 ? -14.688 -3.614 17.207 1.00 95.12 126 ARG A CA 1
ATOM 946 C C . ARG A 1 126 ? -13.607 -2.556 17.399 1.00 95.12 126 ARG A C 1
ATOM 948 O O . ARG A 1 126 ? -13.454 -1.644 16.590 1.00 95.12 126 ARG A O 1
ATOM 955 N N . LEU A 1 127 ? -12.840 -2.707 18.471 1.00 97.75 127 LEU A N 1
ATOM 956 C CA . LEU A 1 127 ? -11.720 -1.847 18.828 1.00 97.75 127 LEU A CA 1
ATOM 957 C C . LEU A 1 127 ? -10.507 -2.695 19.184 1.00 97.75 127 LEU A C 1
ATOM 959 O O . LEU A 1 127 ? -10.603 -3.621 19.993 1.00 97.75 127 LEU A O 1
ATOM 963 N N . VAL A 1 128 ? -9.354 -2.336 18.629 1.00 98.00 128 VAL A N 1
ATOM 964 C CA . VAL A 1 128 ? -8.066 -2.933 18.980 1.00 98.00 128 VAL A CA 1
ATOM 965 C C . VAL A 1 128 ? -7.211 -1.904 19.699 1.00 98.00 128 VAL A C 1
ATOM 967 O O . VAL A 1 128 ? -6.962 -0.827 19.170 1.00 98.00 128 VAL A O 1
ATOM 970 N N . PHE A 1 129 ? -6.718 -2.267 20.880 1.00 98.19 129 PHE A N 1
ATOM 971 C CA . PHE A 1 129 ? -5.847 -1.451 21.720 1.00 98.19 129 PHE A CA 1
ATOM 972 C C . PHE A 1 129 ? -4.468 -2.096 21.790 1.00 98.19 129 PHE A C 1
ATOM 974 O O . PHE A 1 129 ? -4.350 -3.259 22.179 1.00 98.19 129 PHE A O 1
ATOM 981 N N . ILE A 1 130 ? -3.414 -1.360 21.443 1.00 98.25 130 ILE A N 1
ATOM 982 C CA . ILE A 1 130 ? -2.029 -1.837 21.534 1.00 98.25 130 ILE A CA 1
ATOM 983 C C . ILE A 1 130 ? -1.221 -0.831 22.365 1.00 98.25 130 ILE A C 1
ATOM 985 O O . ILE A 1 130 ? -1.051 0.311 21.928 1.00 98.25 130 ILE A O 1
ATOM 989 N N . PRO A 1 131 ? -0.725 -1.217 23.558 1.00 98.06 131 PRO A N 1
ATOM 990 C CA . PRO A 1 131 ? 0.143 -0.356 24.357 1.00 98.06 131 PRO A CA 1
ATOM 991 C C . PRO A 1 131 ? 1.399 0.066 23.588 1.00 98.06 131 PRO A C 1
ATOM 993 O O . PRO A 1 131 ? 2.026 -0.748 22.912 1.00 98.06 131 PRO A O 1
ATOM 996 N N . THR A 1 132 ? 1.786 1.331 23.726 1.00 96.12 132 THR A N 1
ATOM 997 C CA . THR A 1 132 ? 2.987 1.912 23.111 1.00 96.12 132 THR A CA 1
ATOM 998 C C . THR A 1 132 ? 3.561 3.022 23.994 1.00 96.12 132 THR A C 1
ATOM 1000 O O . THR A 1 132 ? 2.862 3.631 24.799 1.00 96.12 132 THR A O 1
ATOM 1003 N N . THR A 1 133 ? 4.854 3.305 23.856 1.00 94.88 133 THR A N 1
ATOM 1004 C CA . THR A 1 133 ? 5.495 4.487 24.461 1.00 94.88 133 THR A CA 1
ATOM 1005 C C . THR A 1 133 ? 5.707 5.624 23.463 1.00 94.88 133 THR A C 1
ATOM 1007 O O . THR A 1 133 ? 6.021 6.735 23.875 1.00 94.88 133 THR A O 1
ATOM 1010 N N . ASP A 1 134 ? 5.565 5.349 22.166 1.00 93.38 134 ASP A N 1
ATOM 1011 C CA . ASP A 1 134 ? 5.640 6.327 21.081 1.00 93.38 134 ASP A CA 1
ATOM 1012 C C . ASP A 1 134 ? 4.221 6.562 20.544 1.00 93.38 134 ASP A C 1
ATOM 1014 O O . ASP A 1 134 ? 3.514 5.612 20.204 1.00 93.38 134 ASP A O 1
ATOM 1018 N N . THR A 1 135 ? 3.790 7.822 20.522 1.00 96.00 135 THR A N 1
ATOM 1019 C CA . THR A 1 135 ? 2.451 8.241 20.087 1.00 96.00 135 THR A CA 1
ATOM 1020 C C . THR A 1 135 ? 2.482 9.060 18.794 1.00 96.00 135 THR A C 1
ATOM 1022 O O . THR A 1 135 ? 1.535 9.779 18.488 1.00 96.00 135 THR A O 1
ATOM 1025 N N . THR A 1 136 ? 3.543 8.944 17.993 1.00 91.31 136 THR A N 1
ATOM 1026 C CA . THR A 1 136 ? 3.615 9.549 16.654 1.00 91.31 136 THR A CA 1
ATOM 1027 C C . THR A 1 136 ? 2.751 8.812 15.621 1.00 91.31 136 THR A C 1
ATOM 1029 O O . THR A 1 136 ? 2.428 7.636 15.766 1.00 91.31 136 THR A O 1
ATOM 1032 N N . GLU A 1 137 ? 2.413 9.483 14.515 1.00 83.88 137 GLU A N 1
ATOM 1033 C CA . GLU A 1 137 ? 1.621 8.903 13.413 1.00 83.88 137 GLU A CA 1
ATOM 1034 C C . GLU A 1 137 ? 2.274 7.653 12.792 1.00 83.88 137 GLU A C 1
ATOM 1036 O O . GLU A 1 137 ? 1.582 6.714 12.406 1.00 83.88 137 GLU A O 1
ATOM 1041 N N . GLY A 1 138 ? 3.612 7.585 12.749 1.00 77.06 138 GLY A N 1
ATOM 1042 C CA . GLY A 1 138 ? 4.342 6.430 12.206 1.00 77.06 138 GLY A CA 1
ATOM 1043 C C . GLY A 1 138 ? 4.105 5.126 12.981 1.00 77.06 138 GLY A C 1
ATOM 1044 O O . GLY A 1 138 ? 4.209 4.034 12.415 1.00 77.06 138 GLY A O 1
ATOM 1045 N N . VAL A 1 139 ? 3.727 5.227 14.258 1.00 88.50 139 VAL A N 1
ATOM 1046 C CA . VAL A 1 139 ? 3.386 4.074 15.103 1.00 88.50 139 VAL A CA 1
ATOM 1047 C C . VAL A 1 139 ? 2.076 3.426 14.667 1.00 88.50 139 VAL A C 1
ATOM 1049 O O . VAL A 1 139 ? 1.951 2.205 14.768 1.00 88.50 139 VAL A O 1
ATOM 1052 N N . ILE A 1 140 ? 1.141 4.202 14.108 1.00 88.31 140 ILE A N 1
ATOM 1053 C CA . ILE A 1 140 ? -0.086 3.662 13.514 1.00 88.31 140 ILE A CA 1
ATOM 1054 C C . ILE A 1 140 ? 0.298 2.706 12.378 1.00 88.31 140 ILE A C 1
ATOM 1056 O O . ILE A 1 140 ? 0.015 1.518 12.424 1.00 88.31 140 ILE A O 1
ATOM 1060 N N . LYS A 1 141 ? 1.101 3.154 11.413 1.00 82.69 141 LYS A N 1
ATOM 1061 C CA . LYS A 1 141 ? 1.530 2.265 10.321 1.00 82.69 141 LYS A CA 1
ATOM 1062 C C . LYS A 1 141 ? 2.332 1.048 10.808 1.00 82.69 141 LYS A C 1
ATOM 1064 O O . LYS A 1 141 ? 2.216 -0.043 10.263 1.00 82.69 141 LYS A O 1
ATOM 1069 N N . THR A 1 142 ? 3.128 1.213 11.864 1.00 81.56 142 THR A N 1
ATOM 1070 C CA . THR A 1 142 ? 3.943 0.124 12.431 1.00 81.56 142 THR A CA 1
ATOM 1071 C C . THR A 1 142 ? 3.095 -0.984 13.071 1.00 81.56 142 THR A C 1
ATOM 1073 O O . THR A 1 142 ? 3.502 -2.146 13.073 1.00 81.56 142 THR A O 1
ATOM 1076 N N . HIS A 1 143 ? 1.922 -0.652 13.617 1.00 88.31 143 HIS A N 1
ATOM 1077 C CA . HIS A 1 143 ? 1.044 -1.610 14.298 1.00 88.31 143 HIS A CA 1
ATOM 1078 C C . HIS A 1 143 ? -0.151 -2.085 13.462 1.00 88.31 143 HIS A C 1
ATOM 1080 O O . HIS A 1 143 ? -0.867 -2.982 13.909 1.00 88.31 143 HIS A O 1
ATOM 1086 N N . GLU A 1 144 ? -0.325 -1.554 12.255 1.00 84.88 144 GLU A N 1
ATOM 1087 C CA . GLU A 1 144 ? -1.463 -1.811 11.372 1.00 84.88 144 GLU A CA 1
ATOM 1088 C C . GLU A 1 144 ? -1.693 -3.305 11.105 1.00 84.88 144 GLU A C 1
ATOM 1090 O O . GLU A 1 144 ? -2.768 -3.822 11.398 1.00 84.88 144 GLU A O 1
ATOM 1095 N N . ALA A 1 145 ? -0.672 -4.045 10.658 1.00 77.94 145 ALA A N 1
ATOM 1096 C CA . ALA A 1 145 ? -0.809 -5.477 10.361 1.00 77.94 145 ALA A CA 1
ATOM 1097 C C . ALA A 1 145 ? -1.264 -6.292 11.586 1.00 77.94 145 ALA A C 1
ATOM 1099 O O . ALA A 1 145 ? -2.148 -7.150 11.504 1.00 77.94 145 ALA A O 1
ATOM 1100 N N . LYS A 1 146 ? -0.705 -5.974 12.760 1.00 87.56 146 LYS A N 1
ATOM 1101 C CA . LYS A 1 146 ? -1.085 -6.602 14.029 1.00 87.56 146 LYS A CA 1
ATOM 1102 C C . LYS A 1 146 ? -2.530 -6.273 14.398 1.00 87.56 146 LYS A C 1
ATOM 1104 O O . LYS A 1 146 ? -3.263 -7.165 14.821 1.00 87.56 146 LYS A O 1
ATOM 1109 N N . ALA A 1 147 ? -2.933 -5.015 14.239 1.00 91.31 147 ALA A N 1
ATOM 1110 C CA . ALA A 1 147 ? -4.287 -4.580 14.534 1.00 91.31 147 ALA A CA 1
ATOM 1111 C C . ALA A 1 147 ? -5.312 -5.226 13.599 1.00 91.31 147 ALA A C 1
ATOM 1113 O O . ALA A 1 147 ? -6.293 -5.777 14.084 1.00 91.31 147 ALA A O 1
ATOM 1114 N N . VAL A 1 148 ? -5.049 -5.265 12.291 1.00 84.31 148 VAL A N 1
ATOM 1115 C CA . VAL A 1 148 ? -5.910 -5.934 11.302 1.00 84.31 148 VAL A CA 1
ATOM 1116 C C . VAL A 1 148 ? -6.060 -7.422 11.617 1.00 84.31 148 VAL A C 1
ATOM 1118 O O . VAL A 1 148 ? -7.179 -7.939 11.609 1.00 84.31 148 VAL A O 1
ATOM 1121 N N . GLY A 1 149 ? -4.968 -8.111 11.966 1.00 83.44 149 GLY A N 1
ATOM 1122 C CA . GLY A 1 149 ? -5.023 -9.517 12.375 1.00 83.44 149 GLY A CA 1
ATOM 1123 C C . GLY A 1 149 ? -5.883 -9.749 13.623 1.00 83.44 149 GLY A C 1
ATOM 1124 O O . GLY A 1 149 ? -6.618 -10.732 13.697 1.00 83.44 149 GLY A O 1
ATOM 1125 N N . MET A 1 150 ? -5.846 -8.827 14.590 1.00 91.50 150 MET A N 1
ATOM 1126 C CA . MET A 1 150 ? -6.717 -8.876 15.769 1.00 91.50 150 MET A CA 1
ATOM 1127 C C . MET A 1 150 ? -8.177 -8.558 15.430 1.00 91.50 150 MET A C 1
ATOM 1129 O O . MET A 1 150 ? -9.068 -9.262 15.893 1.00 91.50 150 MET A O 1
ATOM 1133 N N . MET A 1 151 ? -8.406 -7.532 14.611 1.00 89.44 151 MET A N 1
ATOM 1134 C CA . MET A 1 151 ? -9.719 -6.994 14.250 1.00 89.44 151 MET A CA 1
ATOM 1135 C C . MET A 1 151 ? -10.550 -7.981 13.423 1.00 89.44 151 MET A C 1
ATOM 1137 O O . MET A 1 151 ? -11.746 -8.151 13.658 1.00 89.44 151 MET A O 1
ATOM 1141 N N . THR A 1 152 ? -9.906 -8.662 12.474 1.00 82.31 152 THR A N 1
ATOM 1142 C CA . THR A 1 152 ? -10.533 -9.655 11.582 1.00 82.31 152 THR A CA 1
ATOM 1143 C C . THR A 1 152 ? -10.571 -11.060 12.183 1.00 82.31 152 THR A C 1
ATOM 1145 O O . THR A 1 152 ? -11.311 -11.926 11.714 1.00 82.31 152 THR A O 1
ATOM 1148 N N . GLY A 1 153 ? -9.800 -11.299 13.247 1.00 75.44 153 GLY A N 1
ATOM 1149 C CA . GLY A 1 153 ? -9.800 -12.559 13.974 1.00 75.44 153 GLY A CA 1
ATOM 1150 C C . GLY A 1 153 ? -11.130 -12.847 14.682 1.00 75.44 153 GLY A C 1
ATOM 1151 O O . GLY A 1 153 ? -11.972 -11.977 14.914 1.00 75.44 153 GLY A O 1
ATOM 1152 N N . THR A 1 154 ? -11.315 -14.102 15.093 1.00 74.19 154 THR A N 1
ATOM 1153 C CA . THR A 1 154 ? -12.483 -14.540 15.883 1.00 74.19 154 THR A CA 1
ATOM 1154 C C . THR A 1 154 ? -12.309 -14.320 17.390 1.00 74.19 154 THR A C 1
ATOM 1156 O O . THR A 1 154 ? -13.130 -14.786 18.173 1.00 74.19 154 THR A O 1
ATOM 1159 N N . SER A 1 155 ? -11.214 -13.684 17.820 1.00 76.69 155 SER A N 1
ATOM 1160 C CA . SER A 1 155 ? -10.798 -13.583 19.226 1.00 76.69 155 SER A CA 1
ATOM 1161 C C . SER A 1 155 ? -11.158 -12.261 19.910 1.00 76.69 155 SER A C 1
ATOM 1163 O O . SER A 1 155 ? -10.722 -12.041 21.038 1.00 76.69 155 SER A O 1
ATOM 1165 N N . CYS A 1 156 ? -11.906 -11.369 19.255 1.00 88.00 156 CYS A N 1
ATOM 1166 C CA . CYS A 1 156 ? -12.367 -10.129 19.882 1.00 88.00 156 CYS A CA 1
ATOM 1167 C C . CYS A 1 156 ? -13.382 -10.447 20.983 1.00 88.00 156 CYS A C 1
ATOM 1169 O O . CYS A 1 156 ? -14.396 -11.101 20.738 1.00 88.00 156 CYS A O 1
ATOM 1171 N N . ALA A 1 157 ? -13.095 -10.016 22.209 1.00 90.75 157 ALA A N 1
ATOM 1172 C CA . ALA A 1 157 ? -13.970 -10.277 23.341 1.00 90.75 157 ALA A CA 1
ATOM 1173 C C . ALA A 1 157 ? -15.210 -9.382 23.256 1.00 90.75 157 ALA A C 1
ATOM 1175 O O . ALA A 1 157 ? -15.081 -8.164 23.165 1.00 90.75 157 ALA A O 1
ATOM 1176 N N . VAL A 1 158 ? -16.403 -9.977 23.296 1.00 94.19 158 VAL A N 1
ATOM 1177 C CA . VAL A 1 158 ? -17.655 -9.213 23.343 1.00 94.19 158 VAL A CA 1
ATOM 1178 C C . VAL A 1 158 ? -17.766 -8.526 24.701 1.00 94.19 158 VAL A C 1
ATOM 1180 O O . VAL A 1 158 ? -17.760 -9.193 25.740 1.00 94.19 158 VAL A O 1
ATOM 1183 N N . THR A 1 159 ? -17.894 -7.204 24.686 1.00 96.31 159 THR A N 1
ATOM 1184 C CA . THR A 1 159 ? -17.930 -6.366 25.884 1.00 96.31 159 THR A CA 1
ATOM 1185 C C . THR A 1 159 ? -19.234 -5.578 25.910 1.00 96.31 159 THR A C 1
ATOM 1187 O O . THR A 1 159 ? -19.547 -4.850 24.974 1.00 96.31 159 THR A O 1
ATOM 1190 N N . ASN A 1 160 ? -19.989 -5.708 27.004 1.00 96.19 160 ASN A N 1
ATOM 1191 C CA . ASN A 1 160 ? -21.235 -4.970 27.229 1.00 96.19 160 ASN A CA 1
ATOM 1192 C C . ASN A 1 160 ? -20.982 -3.663 28.005 1.00 96.19 160 ASN A C 1
ATOM 1194 O O . ASN A 1 160 ? -19.994 -3.589 28.747 1.00 96.19 160 ASN A O 1
ATOM 1198 N N . PRO A 1 161 ? -21.878 -2.663 27.919 1.00 97.88 161 PRO A N 1
ATOM 1199 C CA . PRO A 1 161 ? -21.721 -1.407 28.645 1.00 97.88 161 PRO A CA 1
ATOM 1200 C C . PRO A 1 161 ? -21.632 -1.625 30.161 1.00 97.88 161 PRO A C 1
ATOM 1202 O O . PRO A 1 161 ? -22.284 -2.513 30.715 1.00 97.88 161 PRO A O 1
ATOM 1205 N N . GLY A 1 162 ? -20.813 -0.819 30.833 1.00 96.56 162 GLY A N 1
ATOM 1206 C CA . GLY A 1 162 ? -20.500 -0.928 32.260 1.00 96.56 162 GLY A CA 1
ATOM 1207 C C . GLY A 1 162 ? -19.436 -1.977 32.606 1.00 96.56 162 GLY A C 1
ATOM 1208 O O . GLY A 1 162 ? -19.113 -2.150 33.780 1.00 96.56 162 GLY A O 1
ATOM 1209 N N . SER A 1 163 ? -18.883 -2.682 31.614 1.00 96.56 163 SER A N 1
ATOM 1210 C CA . SER A 1 163 ? -17.786 -3.633 31.830 1.00 96.56 163 SER A CA 1
ATOM 1211 C C . SER A 1 163 ? -16.446 -2.920 32.012 1.00 96.56 163 SER A C 1
ATOM 1213 O O . SER A 1 163 ? -16.225 -1.837 31.471 1.00 96.56 163 SER A O 1
ATOM 1215 N N . THR A 1 164 ? -15.514 -3.582 32.699 1.00 97.50 164 THR A N 1
ATOM 1216 C CA . THR A 1 164 ? -14.104 -3.179 32.764 1.00 97.50 164 THR A CA 1
ATOM 1217 C C . THR A 1 164 ? -13.249 -4.168 31.982 1.00 97.50 164 THR A C 1
ATOM 1219 O O . THR A 1 164 ? -13.296 -5.369 32.246 1.00 97.50 164 THR A O 1
ATOM 1222 N N . SER A 1 165 ? -12.464 -3.661 31.034 1.00 95.75 165 SER A N 1
ATOM 1223 C CA . SER A 1 165 ? -11.615 -4.451 30.143 1.00 95.75 165 SER A CA 1
ATOM 1224 C C . SER A 1 165 ? -10.143 -4.133 30.378 1.00 95.75 165 SER A C 1
ATOM 1226 O O . SER A 1 165 ? -9.754 -2.968 30.427 1.00 95.75 165 SER A O 1
ATOM 1228 N N . LYS A 1 166 ? -9.314 -5.171 30.505 1.00 96.12 166 LYS A N 1
ATOM 1229 C CA . LYS A 1 166 ? -7.863 -5.032 30.664 1.00 96.12 166 LYS A CA 1
ATOM 1230 C C . LYS A 1 166 ? -7.168 -5.014 29.310 1.00 96.12 166 LYS A C 1
ATOM 1232 O O . LYS A 1 166 ? -7.411 -5.897 28.493 1.00 96.12 166 LYS A O 1
ATOM 1237 N N . ILE A 1 167 ? -6.279 -4.044 29.100 1.00 96.38 167 ILE A N 1
ATOM 1238 C CA . ILE A 1 167 ? -5.444 -3.975 27.899 1.00 96.38 167 ILE A CA 1
ATOM 1239 C C . ILE A 1 167 ? -4.151 -4.752 28.160 1.00 96.38 167 ILE A C 1
ATOM 1241 O O . ILE A 1 167 ? -3.318 -4.368 28.982 1.00 96.38 167 ILE A O 1
ATOM 1245 N N . GLU A 1 168 ? -3.976 -5.874 27.469 1.00 94.94 168 GLU A N 1
ATOM 1246 C CA . GLU A 1 168 ? -2.769 -6.690 27.586 1.00 94.94 168 GLU A CA 1
ATOM 1247 C C . GLU A 1 168 ? -1.578 -6.045 26.860 1.00 94.94 168 GLU A C 1
ATOM 1249 O O . GLU A 1 168 ? -1.734 -5.417 25.815 1.00 94.94 168 GLU A O 1
ATOM 1254 N N . GLN A 1 169 ? -0.355 -6.274 27.356 1.00 90.25 169 GLN A N 1
ATOM 1255 C CA . GLN A 1 169 ? 0.889 -5.814 26.704 1.00 90.25 169 GLN A CA 1
ATOM 1256 C C . GLN A 1 169 ? 1.007 -6.295 25.247 1.00 90.25 169 GLN A C 1
ATOM 1258 O O . GLN A 1 169 ? 1.542 -5.610 24.379 1.00 90.25 169 GLN A O 1
ATOM 1263 N N . GLY A 1 170 ? 0.458 -7.478 24.960 1.00 89.75 170 GLY A N 1
ATOM 1264 C CA . GLY A 1 170 ? 0.382 -8.031 23.613 1.00 89.75 170 GLY A CA 1
ATOM 1265 C C . GLY A 1 170 ? -0.621 -7.331 22.696 1.00 89.75 170 GLY A C 1
ATOM 1266 O O . GLY A 1 170 ? -0.589 -7.609 21.505 1.00 89.75 170 GLY A O 1
ATOM 1267 N N . GLY A 1 171 ? -1.447 -6.416 23.196 1.00 96.12 171 GLY A N 1
ATOM 1268 C CA . GLY A 1 171 ? -2.617 -5.860 22.525 1.00 96.12 171 GLY A CA 1
ATOM 1269 C C . GLY A 1 171 ? -3.898 -6.627 22.863 1.00 96.12 171 GLY A C 1
ATOM 1270 O O . GLY A 1 171 ? -3.859 -7.766 23.332 1.00 96.12 171 GLY A O 1
ATOM 1271 N N . SER A 1 172 ? -5.051 -5.995 22.670 1.00 96.81 172 SER A N 1
ATOM 1272 C CA . SER A 1 172 ? -6.365 -6.567 22.986 1.00 96.81 172 SER A CA 1
ATOM 1273 C C . SER A 1 172 ? -7.410 -6.105 21.978 1.00 96.81 172 SER A C 1
ATOM 1275 O O . SER A 1 172 ? -7.368 -4.956 21.552 1.00 96.81 172 SER A O 1
ATOM 1277 N N . CYS A 1 173 ? -8.339 -6.993 21.612 1.00 97.19 173 CYS A N 1
ATOM 1278 C CA . CYS A 1 173 ? -9.490 -6.663 20.773 1.00 97.19 173 CYS A CA 1
ATOM 1279 C C . CYS A 1 173 ? -10.791 -6.831 21.556 1.00 97.19 173 CYS A C 1
ATOM 1281 O O . CYS A 1 173 ? -11.000 -7.874 22.185 1.00 97.19 173 CYS A O 1
ATOM 1283 N N . PHE A 1 174 ? -11.676 -5.845 21.454 1.00 97.50 174 PHE A N 1
ATOM 1284 C CA . PHE A 1 174 ? -13.003 -5.860 22.056 1.00 97.50 174 PHE A CA 1
ATOM 1285 C C . PHE A 1 174 ?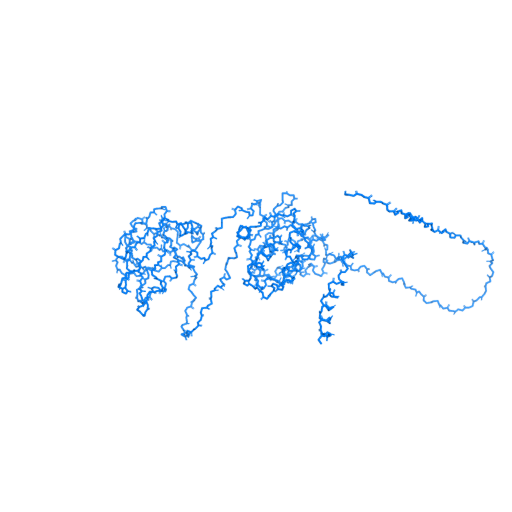 -14.062 -5.585 20.996 1.00 97.50 174 PHE A C 1
ATOM 1287 O O . PHE A 1 174 ? -13.917 -4.653 20.216 1.00 97.50 174 PHE A O 1
ATOM 1294 N N . GLU A 1 175 ? -15.129 -6.374 20.985 1.00 96.06 175 GLU A N 1
ATOM 1295 C CA . GLU A 1 175 ? -16.358 -6.085 20.248 1.00 96.06 175 GLU A CA 1
ATOM 1296 C C . GLU A 1 175 ? -17.332 -5.431 21.232 1.00 96.06 175 GLU A C 1
ATOM 1298 O O . GLU A 1 175 ? -17.986 -6.107 22.028 1.00 96.06 175 GLU A O 1
ATOM 1303 N N . MET A 1 176 ? -17.342 -4.099 21.258 1.00 97.31 176 MET A N 1
ATOM 1304 C CA . MET A 1 176 ? -18.151 -3.319 22.188 1.00 97.31 176 MET A CA 1
ATOM 1305 C C . MET A 1 176 ? -19.570 -3.187 21.643 1.00 97.31 176 MET A C 1
ATOM 1307 O O . MET A 1 176 ? -19.791 -2.545 20.619 1.00 97.31 176 MET A O 1
ATOM 1311 N N . THR A 1 177 ? -20.534 -3.810 22.314 1.00 96.69 177 THR A N 1
ATOM 1312 C CA . THR A 1 177 ? -21.946 -3.801 21.906 1.00 96.69 177 THR A CA 1
ATOM 1313 C C . THR A 1 177 ? -22.702 -2.701 22.633 1.00 96.69 177 THR A C 1
ATOM 1315 O O . THR A 1 177 ? -22.569 -2.570 23.852 1.00 96.69 177 THR A O 1
ATOM 1318 N N . VAL A 1 178 ? -23.538 -1.942 21.927 1.00 95.69 178 VAL A N 1
ATOM 1319 C CA . VAL A 1 178 ? -24.326 -0.866 22.543 1.00 95.69 178 VAL A CA 1
ATOM 1320 C C . VAL A 1 178 ? -25.457 -1.421 23.416 1.00 95.69 178 VAL A C 1
ATOM 1322 O O . VAL A 1 178 ? -26.000 -2.501 23.176 1.00 95.69 178 VAL A O 1
ATOM 1325 N N . GLY A 1 179 ? -25.810 -0.680 24.463 1.00 93.25 179 GLY A N 1
ATOM 1326 C CA . GLY A 1 179 ? -26.912 -0.999 25.365 1.00 93.25 179 GLY A CA 1
ATOM 1327 C C . GLY A 1 179 ? -28.260 -0.458 24.886 1.00 93.25 179 GLY A C 1
ATOM 1328 O O . GLY A 1 179 ? -28.396 0.112 23.808 1.00 93.25 179 GLY A O 1
ATOM 1329 N N . SER A 1 180 ? -29.285 -0.605 25.731 1.00 93.25 180 SER A N 1
ATOM 1330 C CA . SER A 1 180 ? -30.611 -0.013 25.491 1.00 93.25 180 SER A CA 1
ATOM 1331 C C . SER A 1 180 ? -30.715 1.463 25.895 1.00 93.25 180 SER A C 1
ATOM 1333 O O . SER A 1 180 ? -31.731 2.096 25.619 1.00 93.25 180 SER A O 1
ATOM 1335 N N . ALA A 1 181 ? -29.726 1.981 26.629 1.00 95.25 181 ALA A N 1
ATOM 1336 C CA . ALA A 1 181 ? -29.625 3.396 26.977 1.00 95.25 181 ALA A CA 1
ATOM 1337 C C . ALA A 1 181 ? -29.028 4.193 25.807 1.00 95.25 181 ALA A C 1
ATOM 1339 O O . ALA A 1 181 ? -28.435 3.613 24.907 1.00 95.25 181 ALA A O 1
ATOM 1340 N N . GLU A 1 182 ? -29.163 5.521 25.831 1.00 96.25 182 GLU A N 1
ATOM 1341 C CA . GLU A 1 182 ? -28.576 6.392 24.799 1.00 96.25 182 GLU A CA 1
ATOM 1342 C C . GLU A 1 182 ? -27.060 6.593 24.953 1.00 96.25 182 GLU A C 1
ATOM 1344 O O . GLU A 1 182 ? -26.444 7.174 24.060 1.00 96.25 182 GLU A O 1
ATOM 1349 N N . ASP A 1 183 ? -26.484 6.126 26.065 1.00 97.50 183 ASP A N 1
ATOM 1350 C CA . ASP A 1 183 ? -25.057 6.168 26.377 1.00 97.50 183 ASP A CA 1
ATOM 1351 C C . ASP A 1 183 ? -24.585 4.759 26.768 1.00 97.50 183 ASP A C 1
ATOM 1353 O O . ASP A 1 183 ? -25.188 4.090 27.613 1.00 97.50 183 ASP A O 1
ATOM 1357 N N . SER A 1 184 ? -23.508 4.310 26.131 1.00 98.12 184 SER A N 1
ATOM 1358 C CA . SER A 1 184 ? -22.860 3.021 26.352 1.00 98.12 184 SER A CA 1
ATOM 1359 C C . SER A 1 184 ? -21.393 3.274 26.670 1.00 98.12 184 SER A C 1
ATOM 1361 O O . SER A 1 184 ? -20.638 3.725 25.813 1.00 98.12 184 SER A O 1
ATOM 1363 N N . GLU A 1 185 ? -20.998 3.016 27.912 1.00 98.06 185 GLU A N 1
ATOM 1364 C CA . GLU A 1 185 ? -19.652 3.305 28.413 1.00 98.06 185 GLU A CA 1
ATOM 1365 C C . GLU A 1 185 ? -18.906 2.016 28.754 1.00 98.06 185 GLU A C 1
ATOM 1367 O O . GLU A 1 185 ? -19.481 1.083 29.320 1.00 98.06 185 GLU A O 1
ATOM 1372 N N . PHE A 1 186 ? -17.615 1.970 28.435 1.00 98.31 186 PHE A N 1
ATOM 1373 C CA . PHE A 1 186 ? -16.759 0.803 28.625 1.00 98.31 186 PHE A CA 1
ATOM 1374 C C . PHE A 1 186 ? -15.469 1.228 29.320 1.00 98.31 186 PHE A C 1
ATOM 1376 O O . PHE A 1 186 ? -14.673 1.990 28.772 1.00 98.31 186 PHE A O 1
ATOM 1383 N N . THR A 1 187 ? -15.247 0.740 30.537 1.00 98.44 187 THR A N 1
ATOM 1384 C CA . THR A 1 187 ? -14.049 1.084 31.305 1.00 98.44 187 THR A CA 1
ATOM 1385 C C . THR A 1 187 ? -12.849 0.292 30.792 1.00 98.44 187 THR A C 1
ATOM 1387 O O . THR A 1 187 ? -12.920 -0.923 30.604 1.00 98.44 187 THR A O 1
ATOM 1390 N N . LEU A 1 188 ? -11.726 0.976 30.612 1.00 98.12 188 LEU A N 1
ATOM 1391 C CA . LEU A 1 188 ? -10.440 0.426 30.206 1.00 98.12 188 LEU A CA 1
ATOM 1392 C C . LEU A 1 188 ? -9.466 0.521 31.385 1.00 98.12 188 LEU A C 1
ATOM 1394 O O . LEU A 1 188 ? -9.197 1.617 31.879 1.00 98.12 188 LEU A O 1
ATOM 1398 N N . ASP A 1 189 ? -8.923 -0.616 31.822 1.00 97.75 189 ASP A N 1
ATOM 1399 C CA . ASP A 1 189 ? -7.804 -0.653 32.768 1.00 97.75 189 ASP A CA 1
ATOM 1400 C C . ASP A 1 189 ? -6.513 -0.311 32.017 1.00 97.75 189 ASP A C 1
ATOM 1402 O O . ASP A 1 189 ? -5.982 -1.115 31.242 1.00 97.75 189 ASP A O 1
ATOM 1406 N N . THR A 1 190 ? -6.039 0.914 32.237 1.00 97.19 190 THR A N 1
ATOM 1407 C CA . THR A 1 190 ? -4.817 1.475 31.651 1.00 97.19 190 THR A CA 1
ATOM 1408 C C . THR A 1 190 ? -3.668 1.508 32.656 1.00 97.19 190 THR A C 1
ATOM 1410 O O . THR A 1 190 ? -2.673 2.204 32.452 1.00 97.19 190 THR A O 1
ATOM 1413 N N . THR A 1 191 ? -3.765 0.751 33.753 1.00 96.69 191 THR A N 1
ATOM 1414 C CA . THR A 1 191 ? -2.719 0.692 34.775 1.00 96.69 191 THR A CA 1
ATOM 1415 C C . THR A 1 191 ? -1.377 0.286 34.162 1.00 96.69 191 THR A C 1
ATOM 1417 O O . THR A 1 191 ? -1.218 -0.802 33.612 1.00 96.69 191 THR A O 1
ATOM 1420 N N . GLY A 1 192 ? -0.372 1.157 34.294 1.00 94.62 192 GLY A N 1
ATOM 1421 C CA . GLY A 1 192 ? 0.980 0.900 33.787 1.00 94.62 192 GLY A CA 1
ATOM 1422 C C . GLY A 1 192 ? 1.148 1.087 32.275 1.00 94.62 192 GLY A C 1
ATOM 1423 O O . GLY A 1 192 ? 2.206 0.746 31.746 1.00 94.62 192 GLY A O 1
ATOM 1424 N N . ILE A 1 193 ? 0.147 1.638 31.587 1.00 96.00 193 ILE A N 1
ATOM 1425 C CA . ILE A 1 193 ? 0.211 2.027 30.177 1.00 96.00 193 ILE A CA 1
ATOM 1426 C C . ILE A 1 193 ? 0.340 3.550 30.130 1.00 96.00 193 ILE A C 1
ATOM 1428 O O . ILE A 1 193 ? -0.467 4.239 30.735 1.00 96.00 193 ILE A O 1
ATOM 1432 N N . SER A 1 194 ? 1.360 4.073 29.443 1.00 95.94 194 SER A N 1
ATOM 1433 C CA . SER A 1 194 ? 1.555 5.523 29.254 1.00 95.94 194 SER A CA 1
ATOM 1434 C C . SER A 1 194 ? 1.051 6.029 27.901 1.00 95.94 194 SER A C 1
ATOM 1436 O O . SER A 1 194 ? 0.805 7.222 27.726 1.00 95.94 194 SER A O 1
ATOM 1438 N N . GLY A 1 195 ? 0.931 5.127 26.927 1.00 97.69 195 GLY A N 1
ATOM 1439 C CA . GLY A 1 195 ? 0.442 5.418 25.590 1.00 97.69 195 GLY A CA 1
ATOM 1440 C C . GLY A 1 195 ? -0.203 4.191 24.957 1.00 97.69 195 GLY A C 1
ATOM 1441 O O . GLY A 1 195 ? 0.093 3.046 25.310 1.00 97.69 195 GLY A O 1
ATOM 1442 N N . VAL A 1 196 ? -1.120 4.430 24.031 1.00 98.38 196 VAL A N 1
ATOM 1443 C CA . VAL A 1 196 ? -1.860 3.377 23.334 1.00 98.38 196 VAL A CA 1
ATOM 1444 C C . VAL A 1 196 ? -2.127 3.811 21.900 1.00 98.38 196 VAL A C 1
ATOM 1446 O O . VAL A 1 196 ? -2.390 4.984 21.648 1.00 98.38 196 VAL A O 1
ATOM 1449 N N . VAL A 1 197 ? -2.049 2.875 20.957 1.00 98.25 197 VAL A N 1
ATOM 1450 C CA . VAL A 1 197 ? -2.638 3.042 19.626 1.00 98.25 197 VAL A CA 1
ATOM 1451 C C . VAL A 1 197 ? -3.945 2.258 19.572 1.00 98.25 197 VAL A C 1
ATOM 1453 O O . VAL A 1 197 ? -4.001 1.103 20.005 1.00 98.25 197 VAL A O 1
ATOM 1456 N N . ILE A 1 198 ? -4.994 2.913 19.087 1.00 98.38 198 ILE A N 1
ATOM 1457 C CA . ILE A 1 198 ? -6.353 2.388 18.993 1.00 98.38 198 ILE A CA 1
ATOM 1458 C C . ILE A 1 198 ? -6.735 2.320 17.518 1.00 98.38 198 ILE A C 1
ATOM 1460 O O . ILE A 1 198 ? -6.536 3.292 16.797 1.00 98.38 198 ILE A O 1
ATOM 1464 N N . TYR A 1 199 ? -7.295 1.191 17.091 1.00 96.75 199 TYR A N 1
ATOM 1465 C CA . TYR A 1 199 ? -7.914 1.007 15.776 1.00 96.75 199 TYR A CA 1
ATOM 1466 C C . TYR A 1 199 ? -9.389 0.717 15.991 1.00 96.75 199 TYR A C 1
ATOM 1468 O O . TYR A 1 199 ? -9.719 -0.135 16.818 1.00 96.75 199 TYR A O 1
ATOM 1476 N N . ALA A 1 200 ? -10.255 1.402 15.259 1.00 95.81 200 ALA A N 1
ATOM 1477 C CA . ALA A 1 200 ? -11.698 1.321 15.394 1.00 95.81 200 ALA A CA 1
ATOM 1478 C C . ALA A 1 200 ? -12.330 0.875 14.079 1.00 95.81 200 ALA A C 1
ATOM 1480 O O . ALA A 1 200 ? -12.027 1.419 13.017 1.00 95.81 200 ALA A O 1
ATOM 1481 N N . GLN A 1 201 ? -13.215 -0.118 14.168 1.00 90.00 201 GLN A N 1
ATOM 1482 C CA . GLN A 1 201 ? -13.988 -0.604 13.031 1.00 90.00 201 GLN A CA 1
ATOM 1483 C C . GLN A 1 201 ? -14.756 0.530 12.349 1.00 90.00 201 GLN A C 1
ATOM 1485 O O . GLN A 1 201 ? -14.761 0.581 11.129 1.00 90.00 201 GLN A O 1
ATOM 1490 N N . HIS A 1 202 ? -15.318 1.446 13.144 1.00 86.75 202 HIS A N 1
ATOM 1491 C CA . HIS A 1 202 ? -16.028 2.634 12.679 1.00 86.75 202 HIS A CA 1
ATOM 1492 C C . HIS A 1 202 ? -15.332 3.919 13.120 1.00 86.75 202 HIS A C 1
ATOM 1494 O O . HIS A 1 202 ? -14.532 3.902 14.062 1.00 86.75 202 HIS A O 1
ATOM 1500 N N . VAL A 1 203 ? -15.650 5.044 12.477 1.00 88.62 203 VAL A N 1
ATOM 1501 C CA . VAL A 1 203 ? -15.139 6.356 12.895 1.00 88.62 203 VAL A CA 1
ATOM 1502 C C . VAL A 1 203 ? -15.745 6.741 14.259 1.00 88.62 203 VAL A C 1
ATOM 1504 O O . VAL A 1 203 ? -16.953 6.958 14.354 1.00 88.62 203 VAL A O 1
ATOM 1507 N N . PRO A 1 204 ? -14.947 6.900 15.336 1.00 93.94 204 PRO A N 1
ATOM 1508 C CA . PRO A 1 204 ? -15.478 7.087 16.691 1.00 93.94 204 PRO A CA 1
ATOM 1509 C C . PRO A 1 204 ? -16.426 8.283 16.864 1.00 93.94 204 PRO A C 1
ATOM 1511 O O . PRO A 1 204 ? -17.360 8.219 17.660 1.00 93.94 204 PRO A O 1
ATOM 1514 N N . THR A 1 205 ? -16.233 9.353 16.084 1.00 90.06 205 THR A N 1
ATOM 1515 C CA . THR A 1 205 ? -17.077 10.559 16.126 1.00 90.06 205 THR A CA 1
ATOM 1516 C C . THR A 1 205 ? -18.518 10.318 15.668 1.00 90.06 205 THR A C 1
ATOM 1518 O O . THR A 1 205 ? -19.395 11.119 15.971 1.00 90.06 205 THR A O 1
ATOM 1521 N N . GLU A 1 206 ? -18.810 9.215 14.975 1.00 87.75 206 GLU A N 1
ATOM 1522 C CA . GLU A 1 206 ? -20.189 8.823 14.637 1.00 87.75 206 GLU A CA 1
ATOM 1523 C C . GLU A 1 206 ? -21.006 8.422 15.874 1.00 87.75 206 GLU A C 1
ATOM 1525 O O . GLU A 1 206 ? -22.238 8.446 15.855 1.00 87.75 206 GLU A O 1
ATOM 1530 N N . PHE A 1 207 ? -20.312 8.090 16.965 1.00 94.88 207 PHE A N 1
ATOM 1531 C CA . PHE A 1 207 ? -20.878 7.740 18.261 1.00 94.88 207 PHE A CA 1
ATOM 1532 C C . PHE A 1 207 ? -20.754 8.885 19.278 1.00 94.88 207 PHE A C 1
ATOM 1534 O O . PHE A 1 207 ? -20.933 8.665 20.474 1.00 94.88 207 PHE A O 1
ATOM 1541 N N . GLU A 1 208 ? -20.457 10.111 18.843 1.00 92.56 208 GLU A N 1
ATOM 1542 C CA . GLU A 1 208 ? -20.322 11.265 19.732 1.00 92.56 208 GLU A CA 1
ATOM 1543 C C . GLU A 1 208 ? -21.519 12.204 19.625 1.00 92.56 208 GLU A C 1
ATOM 1545 O O . GLU A 1 208 ? -21.702 12.925 18.644 1.00 92.56 208 GLU A O 1
ATOM 1550 N N . ARG A 1 209 ? -22.336 12.243 20.683 1.00 94.75 209 ARG A N 1
ATOM 1551 C CA . ARG A 1 209 ? -23.414 13.231 20.797 1.00 94.75 209 ARG A CA 1
ATOM 1552 C C . ARG A 1 209 ? -22.930 14.493 21.507 1.00 94.75 209 ARG A C 1
ATOM 1554 O O . ARG A 1 209 ? -23.215 15.600 21.058 1.00 94.75 209 ARG A O 1
ATOM 1561 N N . ASN A 1 210 ? -22.279 14.336 22.658 1.00 93.31 210 ASN A N 1
ATOM 1562 C CA . ASN A 1 210 ? -21.776 15.440 23.484 1.00 93.31 210 ASN A CA 1
ATOM 1563 C C . ASN A 1 210 ? -20.630 15.063 24.442 1.00 93.31 210 ASN A C 1
ATOM 1565 O O . ASN A 1 210 ? -20.151 15.934 25.169 1.00 93.31 210 ASN A O 1
ATOM 1569 N N . ARG A 1 211 ? -20.216 13.795 24.472 1.00 93.62 211 ARG A N 1
ATOM 1570 C CA . ARG A 1 211 ? -19.062 13.283 25.209 1.00 93.62 211 ARG A CA 1
ATOM 1571 C C . ARG A 1 211 ? -18.042 12.774 24.198 1.00 93.62 211 ARG A C 1
ATOM 1573 O O . ARG A 1 211 ? -18.425 12.054 23.281 1.00 93.62 211 ARG A O 1
ATOM 1580 N N . HIS A 1 212 ? -16.775 13.130 24.390 1.00 95.94 212 HIS A N 1
ATOM 1581 C CA . HIS A 1 212 ? -15.689 12.558 23.605 1.00 95.94 212 HIS A CA 1
ATOM 1582 C C . HIS A 1 212 ? -15.606 11.035 23.805 1.00 95.94 212 HIS A C 1
ATOM 1584 O O . HIS A 1 212 ? -15.807 10.537 24.918 1.00 95.94 212 HIS A O 1
ATOM 1590 N N . TYR A 1 213 ? -15.290 10.294 22.744 1.00 97.25 213 TYR A N 1
ATOM 1591 C CA . TYR A 1 213 ? -15.219 8.835 22.723 1.00 97.25 213 TYR A CA 1
ATOM 1592 C C . TYR A 1 213 ? -14.172 8.279 23.694 1.00 97.25 213 TYR A C 1
ATOM 1594 O O . TYR A 1 213 ? -14.274 7.114 24.063 1.00 97.25 213 TYR A O 1
ATOM 1602 N N . LEU A 1 214 ? -13.195 9.076 24.144 1.00 98.25 214 LEU A N 1
ATOM 1603 C CA . LEU A 1 214 ? -12.219 8.679 25.158 1.00 98.25 214 LEU A CA 1
ATOM 1604 C C . LEU A 1 214 ? -12.046 9.764 26.226 1.00 98.25 214 LEU A C 1
ATOM 1606 O O . LEU A 1 214 ? -11.769 10.922 25.918 1.00 98.25 214 LEU A O 1
ATOM 1610 N N . TYR A 1 215 ? -12.148 9.378 27.498 1.00 98.00 215 TYR A N 1
ATOM 1611 C CA . TYR A 1 215 ? -11.901 10.274 28.633 1.00 98.00 215 TYR A CA 1
ATOM 1612 C C . TYR A 1 215 ? -11.294 9.550 29.845 1.00 98.00 215 TYR A C 1
ATOM 1614 O O . TYR A 1 215 ? -11.390 8.327 29.973 1.00 98.00 215 TYR A O 1
ATOM 1622 N N . ASP A 1 216 ? -10.643 10.302 30.736 1.00 97.62 216 ASP A N 1
ATOM 1623 C CA . ASP A 1 216 ? -9.976 9.789 31.945 1.00 97.62 216 ASP A CA 1
ATOM 1624 C C . ASP A 1 216 ? -10.918 9.647 33.163 1.00 97.62 216 ASP A C 1
ATOM 1626 O O . ASP A 1 216 ? -12.102 9.993 33.116 1.00 97.62 216 ASP A O 1
ATOM 1630 N N . SER A 1 217 ? -10.407 9.165 34.306 1.00 96.56 217 SER A N 1
ATOM 1631 C CA . SER A 1 217 ? -11.221 8.992 35.525 1.00 96.56 217 SER A CA 1
ATOM 1632 C C . SER A 1 217 ? -11.763 10.304 36.116 1.00 96.56 217 SER A C 1
ATOM 1634 O O . SER A 1 217 ? -12.644 10.282 36.979 1.00 96.56 217 SER A O 1
ATOM 1636 N N . LYS A 1 218 ? -11.267 11.456 35.649 1.00 96.62 218 LYS A N 1
ATOM 1637 C CA . LYS A 1 218 ? -11.717 12.800 36.034 1.00 96.62 218 LYS A CA 1
ATOM 1638 C C . LYS A 1 218 ? -12.687 13.399 35.017 1.00 96.62 218 LYS A C 1
ATOM 1640 O O . LYS A 1 218 ? -13.045 14.568 35.152 1.00 96.62 218 LYS A O 1
ATOM 1645 N N . SER A 1 219 ? -13.130 12.608 34.035 1.00 95.19 219 SER A N 1
ATOM 1646 C CA . SER A 1 219 ? -13.987 13.051 32.931 1.00 95.19 219 SER A CA 1
ATOM 1647 C C . SER A 1 219 ? -13.337 14.105 32.030 1.00 95.19 219 SER A C 1
ATOM 1649 O O . SER A 1 219 ? -14.052 14.887 31.397 1.00 95.19 219 SER A O 1
ATOM 1651 N N . THR A 1 220 ? -12.002 14.129 31.989 1.00 97.12 220 THR A N 1
ATOM 1652 C CA . THR A 1 220 ? -11.228 14.918 31.030 1.00 97.12 220 THR A CA 1
ATOM 1653 C C . THR A 1 220 ? -11.172 14.154 29.722 1.00 97.12 220 THR A C 1
ATOM 1655 O O . THR A 1 220 ? -10.713 13.012 29.696 1.00 97.12 220 THR A O 1
ATOM 1658 N N . ASP A 1 221 ? -11.623 14.785 28.648 1.00 97.19 221 ASP A N 1
ATOM 1659 C CA . ASP A 1 221 ? -11.562 14.220 27.306 1.00 97.19 221 ASP A CA 1
ATOM 1660 C C . ASP A 1 221 ? -10.089 14.063 26.869 1.00 97.19 221 ASP A C 1
ATOM 1662 O O . ASP A 1 221 ? -9.262 14.952 27.102 1.00 97.19 221 ASP A O 1
ATOM 1666 N N . ILE A 1 222 ? -9.752 12.913 26.281 1.00 97.81 222 ILE A N 1
ATOM 1667 C CA . ILE A 1 222 ? -8.395 12.566 25.844 1.00 97.81 222 ILE A CA 1
ATOM 1668 C C . ILE A 1 222 ? -8.357 12.481 24.320 1.00 97.81 222 ILE A C 1
ATOM 1670 O O . ILE A 1 222 ? -8.709 11.461 23.736 1.00 97.81 222 ILE A O 1
ATOM 1674 N N . GLU A 1 223 ? -7.861 13.549 23.704 1.00 95.06 223 GLU A N 1
ATOM 1675 C CA . GLU A 1 223 ? -7.709 13.666 22.254 1.00 95.06 223 GLU A CA 1
ATOM 1676 C C . GLU A 1 223 ? -6.535 12.824 21.719 1.00 95.06 223 GLU A C 1
ATOM 1678 O O . GLU A 1 223 ? -5.517 12.648 22.411 1.00 95.06 223 GLU A O 1
ATOM 1683 N N . PRO A 1 224 ? -6.614 12.341 20.468 1.00 96.44 224 PRO A N 1
ATOM 1684 C CA . PRO A 1 224 ? -5.511 11.640 19.833 1.00 96.44 224 PRO A CA 1
ATOM 1685 C C . PRO A 1 224 ? -4.333 12.589 19.574 1.00 96.44 224 PRO A C 1
ATOM 1687 O O . PRO A 1 224 ? -4.486 13.721 19.119 1.00 96.44 224 PRO A O 1
ATOM 1690 N N . VAL A 1 225 ? -3.120 12.097 19.817 1.00 96.44 225 VAL A N 1
ATOM 1691 C CA . VAL A 1 225 ? -1.853 12.762 19.473 1.00 96.44 225 VAL A CA 1
ATOM 1692 C C . VAL A 1 225 ? -1.649 12.769 17.957 1.00 96.44 225 VAL A C 1
ATOM 1694 O O . VAL A 1 225 ? -1.221 13.770 17.384 1.00 96.44 225 VAL A O 1
ATOM 1697 N N . ALA A 1 226 ? -1.963 11.650 17.306 1.00 92.00 226 ALA A N 1
ATOM 1698 C CA . ALA A 1 226 ? -2.043 11.511 15.861 1.00 92.00 226 ALA A CA 1
ATOM 1699 C C . ALA A 1 226 ? -3.222 10.602 15.507 1.00 92.00 226 ALA A C 1
ATOM 1701 O O . ALA A 1 226 ? -3.560 9.701 16.271 1.00 92.00 226 ALA A O 1
ATOM 1702 N N . GLN A 1 227 ? -3.828 10.814 14.340 1.00 92.19 227 GLN A N 1
ATOM 1703 C CA . GLN A 1 227 ? -4.914 9.971 13.847 1.00 92.19 227 GLN A CA 1
ATOM 1704 C C . GLN A 1 227 ? -4.923 9.878 12.322 1.00 92.19 227 GLN A C 1
ATOM 1706 O O . GLN A 1 227 ? -4.478 10.798 11.627 1.00 92.19 227 GLN A O 1
ATOM 1711 N N . VAL A 1 228 ? -5.478 8.778 11.824 1.00 80.06 228 VAL A N 1
ATOM 1712 C CA . VAL A 1 228 ? -5.763 8.524 10.413 1.00 80.06 228 VAL A CA 1
ATOM 1713 C C . VAL A 1 228 ? -7.202 7.987 10.273 1.00 80.06 228 VAL A C 1
ATOM 1715 O O . VAL A 1 228 ? -7.588 7.112 11.045 1.00 80.06 228 VAL A O 1
ATOM 1718 N N . PRO A 1 229 ? -8.001 8.495 9.318 1.00 80.06 229 PRO A N 1
ATOM 1719 C CA . PRO A 1 229 ? -7.732 9.701 8.540 1.00 80.06 229 PRO A CA 1
ATOM 1720 C C . PRO A 1 229 ? -7.643 10.950 9.441 1.00 80.06 229 PRO A C 1
ATOM 1722 O O . PRO A 1 229 ? -8.224 11.024 10.529 1.00 80.06 229 PRO A O 1
ATOM 1725 N N . LYS A 1 230 ? -6.882 11.955 8.991 1.00 71.62 230 LYS A N 1
ATOM 1726 C CA . LYS A 1 230 ? -6.839 13.255 9.674 1.00 71.62 230 LYS A CA 1
ATOM 1727 C C . LYS A 1 230 ? -8.212 13.922 9.550 1.00 71.62 230 LYS A C 1
ATOM 1729 O O . LYS A 1 230 ? -8.773 13.902 8.451 1.00 71.62 230 LYS A O 1
ATOM 1734 N N . PRO A 1 231 ? -8.744 14.539 10.621 1.00 60.12 231 PRO A N 1
ATOM 1735 C CA . PRO A 1 231 ? -9.985 15.278 10.506 1.00 60.12 231 PRO A CA 1
ATOM 1736 C C . PRO A 1 231 ? -9.730 16.422 9.527 1.00 60.12 231 PRO A C 1
ATOM 1738 O O . PRO A 1 231 ? -8.758 17.171 9.663 1.00 60.12 231 PRO A O 1
ATOM 1741 N N . SER A 1 232 ? -10.557 16.516 8.488 1.00 44.47 232 SER A N 1
ATOM 1742 C CA . SER A 1 232 ? -10.476 17.625 7.544 1.00 44.47 232 SER A CA 1
ATOM 1743 C C . SER A 1 232 ? -10.685 18.917 8.337 1.00 44.47 232 SER A C 1
ATOM 1745 O O . SER A 1 232 ? -11.715 19.078 8.986 1.00 44.47 232 SER A O 1
ATOM 1747 N N . GLY A 1 233 ? -9.669 19.785 8.373 1.00 32.88 233 GLY A N 1
ATOM 1748 C CA . GLY A 1 233 ? -9.676 21.018 9.163 1.00 32.88 233 GLY A CA 1
ATOM 1749 C C . GLY A 1 233 ? -10.984 21.797 8.998 1.00 32.88 233 GLY A C 1
ATOM 1750 O O . GLY A 1 233 ? -11.488 21.946 7.887 1.00 32.88 233 GLY A O 1
ATOM 1751 N N . GLY A 1 234 ? -11.547 22.235 10.124 1.00 32.66 234 GLY A N 1
ATOM 1752 C CA . GLY A 1 234 ? -12.955 22.594 10.249 1.00 32.66 234 GLY A CA 1
ATOM 1753 C C . GLY A 1 234 ? -13.481 23.714 9.345 1.00 32.66 234 GLY A C 1
ATOM 1754 O O . GLY A 1 234 ? -12.785 24.656 8.970 1.00 32.66 234 GLY A O 1
ATOM 1755 N N . GLY A 1 235 ? -14.786 23.624 9.094 1.00 30.55 235 GLY A N 1
ATOM 1756 C CA . GLY A 1 235 ? -15.611 24.642 8.455 1.00 30.55 235 GLY A CA 1
ATOM 1757 C C . GLY A 1 235 ? -16.991 24.060 8.177 1.00 30.55 235 GLY A C 1
ATOM 1758 O O . GLY A 1 235 ? -17.195 23.430 7.147 1.00 30.55 235 GLY A O 1
ATOM 1759 N N . GLY A 1 236 ? -17.915 24.199 9.130 1.00 37.62 236 GLY A N 1
ATOM 1760 C CA . GLY A 1 236 ? -19.259 23.644 9.006 1.00 37.62 236 GLY A CA 1
ATOM 1761 C C . GLY A 1 236 ? -20.037 24.234 7.834 1.00 37.62 236 GLY A C 1
ATOM 1762 O O . GLY A 1 236 ? -19.937 25.427 7.585 1.00 37.62 236 GLY A O 1
ATOM 1763 N N . HIS A 1 237 ? -20.832 23.388 7.177 1.00 32.22 237 HIS A N 1
ATOM 1764 C CA . HIS A 1 237 ? -22.193 23.665 6.717 1.00 32.22 237 HIS A CA 1
ATOM 1765 C C . HIS A 1 237 ? -22.874 22.336 6.365 1.00 32.22 237 HIS A C 1
ATOM 1767 O O . HIS A 1 237 ? -22.387 21.581 5.527 1.00 32.22 237 HIS A O 1
ATOM 1773 N N . ASP A 1 238 ? -24.003 22.077 7.029 1.00 44.81 238 ASP A N 1
ATOM 1774 C CA . ASP A 1 238 ? -25.005 21.087 6.641 1.00 44.81 238 ASP A CA 1
ATOM 1775 C C . ASP A 1 238 ? -25.307 21.156 5.142 1.00 44.81 238 ASP A C 1
ATOM 1777 O O . ASP A 1 238 ? -25.601 22.236 4.639 1.00 44.81 238 ASP A O 1
ATOM 1781 N N . HIS A 1 239 ? -25.337 19.998 4.480 1.00 41.72 239 HIS A N 1
ATOM 1782 C CA . HIS A 1 239 ? -26.467 19.546 3.664 1.00 41.72 239 HIS A CA 1
ATOM 1783 C C . HIS A 1 239 ? -26.338 18.035 3.444 1.00 41.72 239 HIS A C 1
ATOM 1785 O O . HIS A 1 239 ? -25.455 17.567 2.730 1.00 41.72 239 HIS A O 1
ATOM 1791 N N . GLY A 1 240 ? -27.243 17.268 4.055 1.00 39.12 240 GLY A N 1
ATOM 1792 C CA . GLY A 1 240 ? -27.402 15.855 3.743 1.00 39.12 240 GLY A CA 1
ATOM 1793 C C . GLY A 1 240 ? -27.758 15.648 2.270 1.00 39.12 240 GLY A C 1
ATOM 1794 O O . GLY A 1 240 ? -28.608 16.355 1.736 1.00 39.12 240 GLY A O 1
ATOM 1795 N N . HIS A 1 241 ? -27.100 14.685 1.630 1.00 34.97 241 HIS A N 1
ATOM 1796 C CA . HIS A 1 241 ? -27.719 13.554 0.938 1.00 34.97 241 HIS A CA 1
ATOM 1797 C C . HIS A 1 241 ? -26.649 12.697 0.243 1.00 34.97 241 HIS A C 1
ATOM 1799 O O . HIS A 1 241 ? -25.892 13.184 -0.586 1.00 34.97 241 HIS A O 1
ATOM 1805 N N . SER A 1 242 ? -26.770 11.392 0.500 1.00 35.81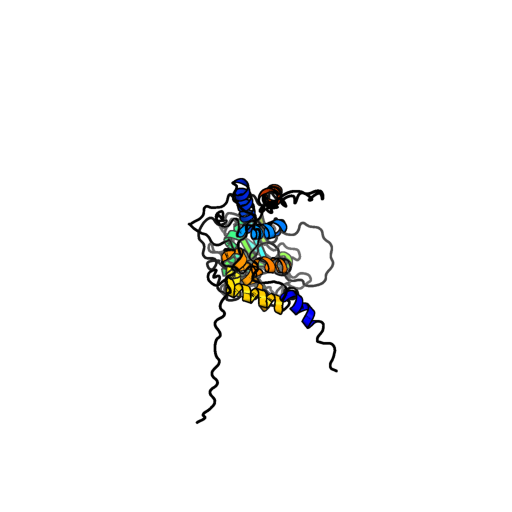 242 SER A N 1
ATOM 1806 C CA . SER A 1 242 ? -26.331 10.253 -0.313 1.00 35.81 242 SER A CA 1
ATOM 1807 C C . SER A 1 242 ? -24.920 9.710 -0.083 1.00 35.81 242 SER A C 1
ATOM 1809 O O . SER A 1 242 ? -23.920 10.374 -0.315 1.00 35.81 242 SER A O 1
ATOM 1811 N N . HIS A 1 243 ? -24.914 8.437 0.322 1.00 46.69 243 HIS A N 1
ATOM 1812 C CA . HIS A 1 243 ? -23.790 7.513 0.340 1.00 46.69 243 HIS A CA 1
ATOM 1813 C C . HIS A 1 243 ? -22.956 7.607 -0.939 1.00 46.69 243 HIS A C 1
ATOM 1815 O O . HIS A 1 243 ? -23.478 7.346 -2.026 1.00 46.69 243 HIS A O 1
ATOM 1821 N N . ASP A 1 244 ? -21.669 7.893 -0.778 1.00 35.62 244 ASP A N 1
ATOM 1822 C CA . ASP A 1 244 ? -20.642 7.477 -1.723 1.00 35.62 244 ASP A CA 1
ATOM 1823 C C . ASP A 1 244 ? -19.547 6.778 -0.913 1.00 35.62 244 ASP A C 1
ATOM 1825 O O . ASP A 1 244 ? -18.860 7.387 -0.090 1.00 35.62 244 ASP A O 1
ATOM 1829 N N . HIS A 1 245 ? -19.490 5.456 -1.054 1.00 44.25 245 HIS A N 1
ATOM 1830 C CA . HIS A 1 245 ? -18.451 4.632 -0.459 1.00 44.25 245 HIS A CA 1
ATOM 1831 C C . HIS A 1 245 ? -17.237 4.657 -1.384 1.00 44.25 245 HIS A C 1
ATOM 1833 O O . HIS A 1 245 ? -17.311 4.171 -2.508 1.00 44.25 245 HIS A O 1
ATOM 1839 N N . GLY A 1 246 ? -16.109 5.126 -0.854 1.00 38.66 246 GLY A N 1
ATOM 1840 C CA . GLY A 1 246 ? -14.786 4.806 -1.377 1.00 38.66 246 GLY A CA 1
ATOM 1841 C C . GLY A 1 246 ? -14.225 5.820 -2.369 1.00 38.66 246 GLY A C 1
ATOM 1842 O O . GLY A 1 246 ? -14.720 5.973 -3.473 1.00 38.66 246 GLY A O 1
ATOM 1843 N N . HIS A 1 247 ? -13.137 6.478 -1.968 1.00 38.03 247 HIS A N 1
ATOM 1844 C CA . HIS A 1 247 ? -11.816 6.354 -2.601 1.00 38.03 247 HIS A CA 1
ATOM 1845 C C . HIS A 1 247 ? -10.840 7.266 -1.845 1.00 38.03 247 HIS A C 1
ATOM 1847 O O . HIS A 1 247 ? -10.605 8.422 -2.193 1.00 38.03 247 HIS A O 1
ATOM 1853 N N . GLY A 1 248 ? -10.275 6.735 -0.757 1.00 32.00 248 GLY A N 1
ATOM 1854 C CA . GLY A 1 248 ? -9.124 7.344 -0.101 1.00 32.00 248 GLY A CA 1
ATOM 1855 C C . GLY A 1 248 ? -7.880 7.175 -0.973 1.00 32.00 248 GLY A C 1
ATOM 1856 O O . GLY A 1 248 ? -7.231 6.135 -0.930 1.00 32.00 248 GLY A O 1
ATOM 1857 N N . HIS A 1 249 ? -7.543 8.199 -1.757 1.00 39.44 249 HIS A N 1
ATOM 1858 C CA . HIS A 1 249 ? -6.306 8.305 -2.541 1.00 39.44 249 HIS A CA 1
ATOM 1859 C C . HIS A 1 249 ? -5.080 8.551 -1.634 1.00 39.44 249 HIS A C 1
ATOM 1861 O O . HIS A 1 249 ? -4.510 9.641 -1.621 1.00 39.44 249 HIS A O 1
ATOM 1867 N N . GLY A 1 250 ? -4.710 7.568 -0.804 1.00 35.78 250 GLY A N 1
ATOM 1868 C CA . GLY A 1 250 ? -3.668 7.741 0.223 1.00 35.78 250 GLY A CA 1
ATOM 1869 C C . GLY A 1 250 ? -2.637 6.621 0.370 1.00 35.78 250 GLY A C 1
ATOM 1870 O O . GLY A 1 250 ? -1.525 6.890 0.832 1.00 35.78 250 GLY A O 1
ATOM 1871 N N . SER A 1 251 ? -2.946 5.394 -0.045 1.00 47.69 251 SER A N 1
ATOM 1872 C CA . SER A 1 251 ? -2.000 4.273 -0.029 1.00 47.69 251 SER A CA 1
ATOM 1873 C C . SER A 1 251 ? -2.496 3.159 -0.945 1.00 47.69 251 SER A C 1
ATOM 1875 O O . SER A 1 251 ? -3.288 2.320 -0.519 1.00 47.69 251 SER A O 1
ATOM 1877 N N . SER A 1 252 ? -2.060 3.166 -2.204 1.00 65.50 252 SER A N 1
ATOM 1878 C CA . SER A 1 252 ? -2.322 2.069 -3.137 1.00 65.50 252 SER A CA 1
ATOM 1879 C C . SER A 1 252 ? -1.859 0.736 -2.532 1.00 65.50 252 SER A C 1
ATOM 1881 O O . SER A 1 252 ? -0.771 0.643 -1.954 1.00 65.50 252 SER A O 1
ATOM 1883 N N . GLU A 1 253 ? -2.716 -0.282 -2.609 1.00 78.19 253 GLU A N 1
ATOM 1884 C CA . GLU A 1 253 ? -2.467 -1.614 -2.049 1.00 78.19 253 GLU A CA 1
ATOM 1885 C C . GLU A 1 253 ? -1.243 -2.264 -2.736 1.00 78.19 253 GLU A C 1
ATOM 1887 O O . GLU A 1 253 ? -1.037 -2.044 -3.932 1.00 78.19 253 GLU A O 1
ATOM 1892 N N . PRO A 1 254 ? -0.40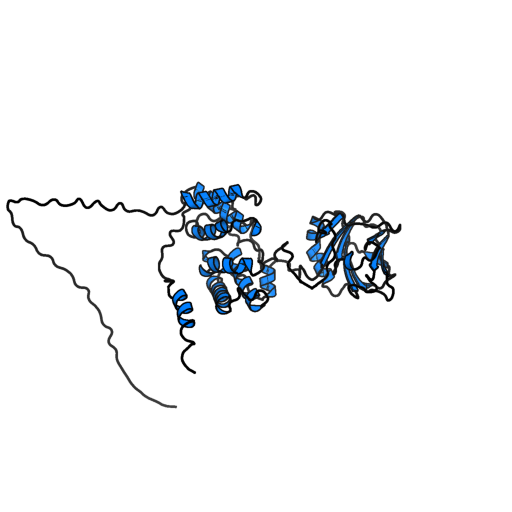6 -3.066 -2.045 1.00 85.88 254 PRO A N 1
ATOM 1893 C CA . PRO A 1 254 ? 0.687 -3.778 -2.706 1.00 85.88 254 PRO A CA 1
ATOM 1894 C C . PRO A 1 254 ? 0.172 -4.715 -3.809 1.00 85.88 254 PRO A C 1
ATOM 1896 O O . PRO A 1 254 ? -0.762 -5.484 -3.575 1.00 85.88 254 PRO A O 1
ATOM 1899 N N . CYS A 1 255 ? 0.807 -4.746 -4.986 1.00 91.75 255 CYS A N 1
ATOM 1900 C CA . CYS A 1 255 ? 0.325 -5.583 -6.099 1.00 91.75 255 CYS A CA 1
ATOM 1901 C C . CYS A 1 255 ? 0.307 -7.087 -5.779 1.00 91.75 255 CYS A C 1
ATOM 1903 O O . CYS A 1 255 ? -0.537 -7.826 -6.284 1.00 91.75 255 CYS A O 1
ATOM 1905 N N . GLY A 1 256 ? 1.173 -7.556 -4.873 1.00 88.56 256 GLY A N 1
ATOM 1906 C CA . GLY A 1 256 ? 1.114 -8.930 -4.366 1.00 88.56 256 GLY A CA 1
ATOM 1907 C C . GLY A 1 256 ? -0.205 -9.277 -3.664 1.00 88.56 256 GLY A C 1
ATOM 1908 O O . GLY A 1 256 ? -0.592 -10.444 -3.616 1.00 88.56 256 GLY A O 1
ATOM 1909 N N . CYS A 1 257 ? -0.935 -8.283 -3.157 1.00 86.94 257 CYS A N 1
ATOM 1910 C CA . CYS A 1 257 ? -2.261 -8.474 -2.579 1.00 86.94 257 CYS A CA 1
ATOM 1911 C C . CYS A 1 257 ? -3.347 -8.581 -3.636 1.00 86.94 257 CYS A C 1
ATOM 1913 O O . CYS A 1 257 ? -4.223 -9.434 -3.511 1.00 86.94 257 CYS A O 1
ATOM 1915 N N . TRP A 1 258 ? -3.235 -7.842 -4.737 1.00 90.88 258 TRP A N 1
ATOM 1916 C CA . TRP A 1 258 ? -4.099 -8.055 -5.896 1.00 90.88 258 TRP A CA 1
ATOM 1917 C C . TRP A 1 258 ? -3.885 -9.419 -6.537 1.00 90.88 258 TRP A C 1
ATOM 1919 O O . TRP A 1 258 ? -4.863 -10.096 -6.853 1.00 90.88 258 TRP A O 1
ATOM 1929 N N . ALA A 1 259 ? -2.628 -9.845 -6.671 1.00 93.62 259 ALA A N 1
ATOM 1930 C CA . ALA A 1 259 ? -2.275 -11.175 -7.156 1.00 93.62 259 ALA A CA 1
ATOM 1931 C C . ALA A 1 259 ? -2.935 -12.277 -6.315 1.00 93.62 259 ALA A C 1
ATOM 1933 O O . ALA A 1 259 ? -3.536 -13.201 -6.862 1.00 93.62 259 ALA A O 1
ATOM 1934 N N . LYS A 1 260 ? -2.925 -12.133 -4.982 1.00 87.88 260 LYS A N 1
ATOM 1935 C CA . LYS A 1 260 ? -3.643 -13.036 -4.066 1.00 87.88 260 LYS A CA 1
ATOM 1936 C C . LYS A 1 260 ? -5.164 -12.925 -4.193 1.00 87.88 260 LYS A C 1
ATOM 1938 O O . LYS A 1 260 ? -5.830 -13.951 -4.273 1.00 87.88 260 LYS A O 1
ATOM 1943 N N . LYS A 1 261 ? -5.719 -11.707 -4.223 1.00 87.94 261 LYS A N 1
ATOM 1944 C CA . LYS A 1 261 ? -7.170 -11.449 -4.308 1.00 87.94 261 LYS A CA 1
ATOM 1945 C C . LYS A 1 261 ? -7.778 -12.062 -5.565 1.00 87.94 261 LYS A C 1
ATOM 1947 O O . LYS A 1 261 ? -8.830 -12.693 -5.505 1.00 87.94 261 LYS A O 1
ATOM 1952 N N . TYR A 1 262 ? -7.135 -11.840 -6.704 1.00 92.56 262 TYR A N 1
ATOM 1953 C CA . TYR A 1 262 ? -7.638 -12.259 -8.006 1.00 92.56 262 TYR A CA 1
ATOM 1954 C C . TYR A 1 262 ? -7.076 -13.602 -8.472 1.00 92.56 262 TYR A C 1
ATOM 1956 O O . TYR A 1 262 ? -7.457 -14.049 -9.557 1.00 92.56 262 TYR A O 1
ATOM 1964 N N . ASP A 1 263 ? -6.221 -14.239 -7.671 1.00 93.75 263 ASP A N 1
ATOM 1965 C CA . ASP A 1 263 ? -5.596 -15.532 -7.948 1.00 93.75 263 ASP A CA 1
ATOM 1966 C C . ASP A 1 263 ? -4.887 -15.543 -9.314 1.00 93.75 263 ASP A C 1
ATOM 1968 O O . ASP A 1 263 ? -5.320 -16.186 -10.277 1.00 93.75 263 ASP A O 1
ATOM 1972 N N . PHE A 1 264 ? -3.825 -14.740 -9.428 1.00 95.88 264 PHE A N 1
ATOM 1973 C CA . PHE A 1 264 ? -2.911 -14.767 -10.570 1.00 95.88 264 PHE A CA 1
ATOM 1974 C C . PHE A 1 264 ? -1.445 -14.768 -10.108 1.00 95.88 264 PHE A C 1
ATOM 1976 O O . PHE A 1 264 ? -1.118 -14.144 -9.098 1.00 95.88 264 PHE A O 1
ATOM 1983 N N . PRO A 1 265 ? -0.543 -15.460 -10.826 1.00 95.94 265 PRO A N 1
ATOM 1984 C CA . PRO A 1 265 ? 0.884 -15.418 -10.533 1.00 95.94 265 PRO A CA 1
ATOM 1985 C C . PRO A 1 265 ? 1.512 -14.113 -11.039 1.00 95.94 265 PRO A C 1
ATOM 1987 O O . PRO A 1 265 ? 1.141 -13.618 -12.102 1.00 95.94 265 PRO A O 1
ATOM 1990 N N . ILE A 1 266 ? 2.502 -13.599 -10.307 1.00 96.00 266 ILE A N 1
ATOM 1991 C CA . ILE A 1 266 ? 3.404 -12.546 -10.791 1.00 96.00 266 ILE A CA 1
ATOM 1992 C C . ILE A 1 266 ? 4.602 -13.252 -11.432 1.00 96.00 266 ILE A C 1
ATOM 1994 O O . ILE A 1 266 ? 5.468 -13.762 -10.722 1.00 96.00 266 ILE A O 1
ATOM 1998 N N . ASP A 1 267 ? 4.604 -13.358 -12.763 1.00 94.81 267 ASP A N 1
ATOM 1999 C CA . ASP A 1 267 ? 5.576 -14.165 -13.510 1.00 94.81 267 ASP A CA 1
ATOM 2000 C C . ASP A 1 267 ? 6.020 -13.476 -14.807 1.00 94.81 267 ASP A C 1
ATOM 2002 O O . ASP A 1 267 ? 5.343 -13.538 -15.838 1.00 94.81 267 ASP A O 1
ATOM 2006 N N . CYS A 1 268 ? 7.205 -12.865 -14.769 1.00 95.69 268 CYS A N 1
ATOM 2007 C CA . CYS A 1 268 ? 7.775 -12.171 -15.921 1.00 95.69 268 CYS A CA 1
ATOM 2008 C C . CYS A 1 268 ? 8.148 -13.109 -17.075 1.00 95.69 268 CYS A C 1
ATOM 2010 O O . CYS A 1 268 ? 8.066 -12.703 -18.229 1.00 95.69 268 CYS A O 1
ATOM 2012 N N . ALA A 1 269 ? 8.442 -14.390 -16.820 1.00 95.88 269 ALA A N 1
ATOM 2013 C CA . ALA A 1 269 ? 8.791 -15.324 -17.893 1.00 95.88 269 ALA A CA 1
ATOM 2014 C C . ALA A 1 269 ? 7.613 -15.597 -18.846 1.00 95.88 269 ALA A C 1
ATOM 2016 O O . ALA A 1 269 ? 7.819 -15.923 -20.016 1.00 95.88 269 ALA A O 1
ATOM 2017 N N . ASN A 1 270 ? 6.378 -15.453 -18.355 1.00 95.31 270 ASN A N 1
ATOM 2018 C CA . ASN A 1 270 ? 5.153 -15.648 -19.130 1.00 95.31 270 ASN A CA 1
ATOM 2019 C C . ASN A 1 270 ? 4.363 -14.345 -19.352 1.00 95.31 270 ASN A C 1
ATOM 2021 O O . ASN A 1 270 ? 3.270 -14.383 -19.933 1.00 95.31 270 ASN A O 1
ATOM 2025 N N . ALA A 1 271 ? 4.904 -13.194 -18.937 1.00 94.69 271 ALA A N 1
ATOM 2026 C CA . ALA A 1 271 ? 4.192 -11.920 -18.936 1.00 94.69 271 ALA A CA 1
ATOM 2027 C C . ALA A 1 271 ? 3.712 -11.504 -20.334 1.00 94.69 271 ALA A C 1
ATOM 2029 O O . ALA A 1 271 ? 2.552 -11.120 -20.465 1.00 94.69 271 ALA A O 1
ATOM 2030 N N . LYS A 1 272 ? 4.500 -11.709 -21.402 1.00 94.19 272 LYS A N 1
ATOM 2031 C CA . LYS A 1 272 ? 4.057 -11.451 -22.793 1.00 94.19 272 LYS A CA 1
ATOM 2032 C C . LYS A 1 272 ? 2.702 -12.062 -23.130 1.00 94.19 272 LYS A C 1
ATOM 2034 O O . LYS A 1 272 ? 1.867 -11.404 -23.740 1.00 94.19 272 LYS A O 1
ATOM 2039 N N . THR A 1 273 ? 2.477 -13.314 -22.735 1.00 95.06 273 THR A N 1
ATOM 2040 C CA . THR A 1 273 ? 1.222 -14.016 -23.041 1.00 95.06 273 THR A CA 1
ATOM 2041 C C . THR A 1 273 ? 0.111 -13.584 -22.088 1.00 95.06 273 THR A C 1
ATOM 2043 O O . THR A 1 273 ? -0.997 -13.273 -22.525 1.00 95.06 273 THR A O 1
ATOM 2046 N N . THR A 1 274 ? 0.407 -13.546 -20.788 1.00 95.88 274 THR A N 1
ATOM 2047 C CA . THR A 1 274 ? -0.572 -13.234 -19.739 1.00 95.88 274 THR A CA 1
ATOM 2048 C C . THR A 1 274 ? -1.093 -11.801 -19.852 1.00 95.88 274 THR A C 1
ATOM 2050 O O . THR A 1 274 ? -2.302 -11.576 -19.801 1.00 95.88 274 THR A O 1
ATOM 2053 N N . VAL A 1 275 ? -0.199 -10.834 -20.062 1.00 96.75 275 VAL A N 1
ATOM 2054 C CA . VAL A 1 275 ? -0.541 -9.412 -20.168 1.00 96.75 275 VAL A CA 1
ATOM 2055 C C . VAL A 1 275 ? -1.233 -9.109 -21.495 1.00 96.75 275 VAL A C 1
ATOM 2057 O O . VAL A 1 275 ? -2.225 -8.386 -21.493 1.00 96.75 275 VAL A O 1
ATOM 2060 N N . ALA A 1 276 ? -0.804 -9.708 -22.614 1.00 95.75 276 ALA A N 1
ATOM 2061 C CA . ALA A 1 276 ? -1.503 -9.538 -23.892 1.00 95.75 276 ALA A CA 1
ATOM 2062 C C . ALA A 1 276 ? -2.967 -10.000 -23.800 1.00 95.75 276 ALA A C 1
ATOM 2064 O O . ALA A 1 276 ? -3.871 -9.284 -24.222 1.00 95.75 276 ALA A O 1
ATOM 2065 N N . ALA A 1 277 ? -3.223 -11.149 -23.164 1.00 96.81 277 ALA A N 1
ATOM 2066 C CA . ALA A 1 277 ? -4.585 -11.634 -22.944 1.00 96.81 277 ALA A CA 1
ATOM 2067 C C . ALA A 1 277 ? -5.421 -10.693 -22.053 1.00 96.81 277 ALA A C 1
ATOM 2069 O O . ALA A 1 277 ? -6.620 -10.521 -22.291 1.00 96.81 277 ALA A O 1
ATOM 2070 N N . ALA A 1 278 ? -4.801 -10.074 -21.043 1.00 97.38 278 ALA A N 1
ATOM 2071 C CA . ALA A 1 278 ? -5.463 -9.099 -20.182 1.00 97.38 278 ALA A CA 1
ATOM 2072 C C . ALA A 1 278 ? -5.825 -7.813 -20.942 1.00 97.38 278 ALA A C 1
ATOM 2074 O O . ALA A 1 278 ? -6.971 -7.362 -20.864 1.00 97.38 278 ALA A O 1
ATOM 2075 N N . VAL A 1 279 ? -4.895 -7.269 -21.734 1.00 96.12 279 VAL A N 1
ATOM 2076 C CA . VAL A 1 279 ? -5.129 -6.097 -22.598 1.00 96.12 279 VAL A CA 1
ATOM 2077 C C . VAL A 1 279 ? -6.248 -6.377 -23.604 1.00 96.12 279 VAL A C 1
ATOM 2079 O O . VAL A 1 279 ? -7.200 -5.598 -23.692 1.00 96.12 279 VAL A O 1
ATOM 2082 N N . ASP A 1 280 ? -6.207 -7.526 -24.284 1.00 96.81 280 ASP A N 1
ATOM 2083 C CA . ASP A 1 280 ? -7.254 -7.953 -25.220 1.00 96.81 280 ASP A CA 1
ATOM 2084 C C . ASP A 1 280 ? -8.632 -7.995 -24.550 1.00 96.81 280 ASP A C 1
ATOM 2086 O O . ASP A 1 280 ? -9.636 -7.551 -25.119 1.00 96.81 280 ASP A O 1
ATOM 2090 N N . TYR A 1 281 ? -8.706 -8.518 -23.323 1.00 97.31 281 TYR A N 1
ATOM 2091 C CA . TYR A 1 281 ? -9.955 -8.558 -22.573 1.00 97.31 281 TYR A CA 1
ATOM 2092 C C . TYR A 1 281 ? -10.445 -7.153 -22.216 1.00 97.31 281 TYR A C 1
ATOM 2094 O O . TYR A 1 281 ? -11.630 -6.865 -22.417 1.00 97.31 281 TYR A O 1
ATOM 2102 N N . LEU A 1 282 ? -9.565 -6.294 -21.690 1.00 95.88 282 LEU A N 1
ATOM 2103 C CA . LEU A 1 282 ? -9.899 -4.925 -21.290 1.00 95.88 282 LEU A CA 1
ATOM 2104 C C . LEU A 1 282 ? -10.487 -4.133 -22.465 1.00 95.88 282 LEU A C 1
ATOM 2106 O O . LEU A 1 282 ? -11.536 -3.495 -22.328 1.00 95.88 282 LEU A O 1
ATOM 2110 N N . GLN A 1 283 ? -9.863 -4.242 -23.638 1.00 94.38 283 GLN A N 1
ATOM 2111 C CA . GLN A 1 283 ? -10.301 -3.571 -24.859 1.00 94.38 283 GLN A CA 1
ATOM 2112 C C . GLN A 1 283 ? -11.610 -4.163 -25.393 1.00 94.38 283 GLN A C 1
ATOM 2114 O O . GLN A 1 283 ? -12.589 -3.443 -25.603 1.00 94.38 283 GLN A O 1
ATOM 2119 N N . LYS A 1 284 ? -11.680 -5.491 -25.556 1.00 96.56 284 LYS A N 1
ATOM 2120 C CA . LYS A 1 284 ? -12.857 -6.178 -26.118 1.00 96.56 284 LYS A CA 1
ATOM 2121 C C . LYS A 1 284 ? -14.119 -5.976 -25.284 1.00 96.56 284 LYS A C 1
ATOM 2123 O O . LYS A 1 284 ? -15.222 -5.955 -25.832 1.00 96.56 284 LYS A O 1
ATOM 2128 N N . ASN A 1 285 ? -13.969 -5.850 -23.968 1.00 96.00 285 ASN A N 1
ATOM 2129 C CA . ASN A 1 285 ? -15.087 -5.677 -23.047 1.00 96.00 285 ASN A CA 1
ATOM 2130 C C . ASN A 1 285 ? -15.377 -4.213 -22.700 1.00 96.00 285 ASN A C 1
ATOM 2132 O O . ASN A 1 285 ? -16.320 -3.974 -21.937 1.00 96.00 285 ASN A O 1
ATOM 2136 N N . ILE A 1 286 ? -14.640 -3.257 -23.281 1.00 94.00 286 ILE A N 1
ATOM 2137 C CA . ILE A 1 286 ? -14.804 -1.814 -23.053 1.00 94.00 286 ILE A CA 1
ATOM 2138 C C . ILE A 1 286 ? -14.709 -1.507 -21.548 1.00 94.00 286 ILE A C 1
ATOM 2140 O O . ILE A 1 286 ? -15.585 -0.879 -20.948 1.00 94.00 286 ILE A O 1
ATOM 2144 N N . CYS A 1 287 ? -13.660 -2.034 -20.912 1.00 94.75 287 CYS A N 1
ATOM 2145 C CA . CYS A 1 287 ? -13.476 -1.936 -19.465 1.00 94.75 287 CYS A CA 1
ATOM 2146 C C . CYS A 1 287 ? -13.223 -0.502 -18.977 1.00 94.75 287 CYS A C 1
ATOM 2148 O O . CYS A 1 287 ? -13.497 -0.210 -17.818 1.00 94.75 287 CYS A O 1
ATOM 2150 N N . GLU A 1 288 ? -12.825 0.413 -19.867 1.00 89.38 288 GLU A N 1
ATOM 2151 C CA . GLU A 1 288 ? -12.700 1.859 -19.601 1.00 89.38 288 GLU A CA 1
ATOM 2152 C C . GLU A 1 288 ? -13.977 2.486 -19.005 1.00 89.38 288 GLU A C 1
ATOM 2154 O O . GLU A 1 288 ? -13.906 3.480 -18.290 1.00 89.38 288 GLU A O 1
ATOM 2159 N N . ASN A 1 289 ? -15.146 1.880 -19.253 1.00 90.38 289 ASN A N 1
ATOM 2160 C CA . ASN A 1 289 ? -16.447 2.350 -18.771 1.00 90.38 289 ASN A CA 1
ATOM 2161 C C . ASN A 1 289 ? -17.044 1.444 -17.675 1.00 90.38 289 ASN A C 1
ATOM 2163 O O . ASN A 1 289 ? -18.227 1.559 -17.354 1.00 90.38 289 ASN A O 1
ATOM 2167 N N . LYS A 1 290 ? -16.261 0.507 -17.124 1.00 90.12 290 LYS A N 1
ATOM 2168 C CA . LYS A 1 290 ? -16.725 -0.541 -16.199 1.00 90.12 290 LYS A CA 1
ATOM 2169 C C . LYS A 1 290 ? -15.825 -0.666 -14.969 1.00 90.12 290 LYS A C 1
ATOM 2171 O O . LYS A 1 290 ? -15.425 -1.765 -14.597 1.00 90.12 290 LYS A O 1
ATOM 2176 N N . LYS A 1 291 ? -15.533 0.461 -14.319 1.00 81.12 291 LYS A N 1
ATOM 2177 C CA . LYS A 1 291 ? -14.634 0.511 -13.155 1.00 81.12 291 LYS A CA 1
ATOM 2178 C C . LYS A 1 291 ? -15.046 -0.401 -11.991 1.00 81.12 291 LYS A C 1
ATOM 2180 O O . LYS A 1 291 ? -14.178 -0.878 -11.276 1.00 81.12 291 LYS A O 1
ATOM 2185 N N . GLU A 1 292 ? -16.341 -0.699 -11.843 1.00 85.06 292 GLU A N 1
ATOM 2186 C CA . GLU A 1 292 ? -16.856 -1.593 -10.793 1.00 85.06 292 GLU A CA 1
ATOM 2187 C C . GLU A 1 292 ? -16.937 -3.072 -11.192 1.00 85.06 292 GLU A C 1
ATOM 2189 O O . GLU A 1 292 ? -17.238 -3.918 -10.354 1.00 85.06 292 GLU A O 1
ATOM 2194 N N . ASP A 1 293 ? -16.677 -3.413 -12.456 1.00 91.62 293 ASP A N 1
ATOM 2195 C CA . ASP A 1 293 ? -16.735 -4.798 -12.919 1.00 91.62 293 ASP A CA 1
ATOM 2196 C C . ASP A 1 293 ? -15.500 -5.575 -12.443 1.00 91.62 293 ASP A C 1
ATOM 2198 O O . ASP A 1 293 ? -14.368 -5.273 -12.821 1.00 91.62 293 ASP A O 1
ATOM 2202 N N . GLU A 1 294 ? -15.712 -6.600 -11.616 1.00 91.69 294 GLU A N 1
ATOM 2203 C CA . GLU A 1 294 ? -14.622 -7.375 -11.008 1.00 91.69 294 GLU A CA 1
ATOM 2204 C C . GLU A 1 294 ? -13.756 -8.116 -12.037 1.00 91.69 294 GLU A C 1
ATOM 2206 O O . GLU A 1 294 ? -12.565 -8.330 -11.803 1.00 91.69 294 GLU A O 1
ATOM 2211 N N . ALA A 1 295 ? -14.305 -8.478 -13.203 1.00 96.19 295 ALA A N 1
ATOM 2212 C CA . ALA A 1 295 ? -13.500 -9.084 -14.256 1.00 96.19 295 ALA A CA 1
ATOM 2213 C C . ALA A 1 295 ? -12.587 -8.037 -14.908 1.00 96.19 295 ALA A C 1
ATOM 2215 O O . ALA A 1 295 ? -11.409 -8.320 -15.117 1.00 96.19 295 ALA A O 1
ATOM 2216 N N . CYS A 1 296 ? -13.087 -6.825 -15.164 1.00 96.19 296 CYS A N 1
ATOM 2217 C CA . CYS A 1 296 ? -12.266 -5.703 -15.618 1.00 96.19 296 CYS A CA 1
ATOM 2218 C C . CYS A 1 296 ? -11.186 -5.328 -14.590 1.00 96.19 296 CYS A C 1
ATOM 2220 O O . CYS A 1 296 ? -10.023 -5.202 -14.972 1.00 96.19 296 CYS A O 1
ATOM 2222 N N . LYS A 1 297 ? -11.526 -5.247 -13.294 1.00 94.12 297 LYS A N 1
ATOM 2223 C CA . LYS A 1 297 ? -10.549 -4.989 -12.219 1.00 94.12 297 LYS A CA 1
ATOM 2224 C C . LYS A 1 297 ? -9.452 -6.053 -12.179 1.00 94.12 297 LYS A C 1
ATOM 2226 O O . LYS A 1 297 ? -8.282 -5.705 -12.080 1.00 94.12 297 LYS A O 1
ATOM 2231 N N . LYS A 1 298 ? -9.801 -7.339 -12.317 1.00 96.06 298 LYS A N 1
ATOM 2232 C CA . LYS A 1 298 ? -8.816 -8.431 -12.396 1.00 96.06 298 LYS A CA 1
ATOM 2233 C C . LYS A 1 298 ? -7.860 -8.266 -13.581 1.00 96.06 298 LYS A C 1
ATOM 2235 O O . LYS A 1 298 ? -6.662 -8.468 -13.417 1.00 96.06 298 LYS A O 1
ATOM 2240 N N . GLN A 1 299 ? -8.364 -7.926 -14.769 1.00 97.69 299 GLN A N 1
ATOM 2241 C CA . GLN A 1 299 ? -7.490 -7.772 -15.938 1.00 97.69 299 GLN A CA 1
ATOM 2242 C C . GLN A 1 299 ? -6.594 -6.538 -15.833 1.00 97.69 299 GLN A C 1
ATOM 2244 O O . GLN A 1 299 ? -5.418 -6.618 -16.180 1.00 97.69 299 GLN A O 1
ATOM 2249 N N . PHE A 1 300 ? -7.109 -5.428 -15.299 1.00 96.00 300 PHE A N 1
ATOM 2250 C CA . PHE A 1 300 ? -6.277 -4.264 -15.011 1.00 96.00 300 PHE A CA 1
ATOM 2251 C C . PHE A 1 300 ? -5.218 -4.584 -13.949 1.00 96.00 300 PHE A C 1
ATOM 2253 O O . PHE A 1 300 ? -4.060 -4.228 -14.123 1.00 96.00 300 PHE A O 1
ATOM 2260 N N . ALA A 1 301 ? -5.571 -5.345 -12.909 1.00 95.12 301 ALA A N 1
ATOM 2261 C CA . ALA A 1 301 ? -4.617 -5.789 -11.899 1.00 95.12 301 ALA A CA 1
ATOM 2262 C C . ALA A 1 301 ? -3.464 -6.612 -12.494 1.00 95.12 301 ALA A C 1
ATOM 2264 O O . ALA A 1 301 ? -2.315 -6.415 -12.104 1.00 95.12 301 ALA A O 1
ATOM 2265 N N . ILE A 1 302 ? -3.751 -7.496 -13.457 1.00 97.19 302 ILE A N 1
ATOM 2266 C CA . ILE A 1 302 ? -2.724 -8.250 -14.188 1.00 97.19 302 ILE A CA 1
ATOM 2267 C C . ILE A 1 302 ? -1.826 -7.298 -14.989 1.00 97.19 302 ILE A C 1
ATOM 2269 O O . ILE A 1 302 ? -0.607 -7.436 -14.908 1.00 97.19 302 ILE A O 1
ATOM 2273 N N . LEU A 1 303 ? -2.410 -6.344 -15.723 1.00 96.06 303 LEU A N 1
ATOM 2274 C CA . LEU A 1 303 ? -1.670 -5.353 -16.510 1.00 96.06 303 LEU A CA 1
ATOM 2275 C C . LEU A 1 303 ? -0.753 -4.493 -15.625 1.00 96.06 303 LEU A C 1
ATOM 2277 O O . LEU A 1 303 ? 0.456 -4.526 -15.824 1.00 96.06 303 LEU A O 1
ATOM 2281 N N . ASN A 1 304 ? -1.308 -3.809 -14.618 1.00 93.88 304 ASN A N 1
ATOM 2282 C CA . ASN A 1 304 ? -0.570 -2.908 -13.725 1.00 93.88 304 ASN A CA 1
ATOM 2283 C C . ASN A 1 304 ? 0.562 -3.634 -12.986 1.00 93.88 304 ASN A C 1
ATOM 2285 O O . ASN A 1 304 ? 1.701 -3.189 -12.977 1.00 93.88 304 ASN A O 1
ATOM 2289 N N . THR A 1 305 ? 0.268 -4.811 -12.418 1.00 95.19 305 THR A N 1
ATOM 2290 C CA . THR A 1 305 ? 1.260 -5.568 -11.636 1.00 95.19 305 THR A CA 1
ATOM 2291 C C . THR A 1 305 ? 2.475 -5.962 -12.470 1.00 95.19 305 THR A C 1
ATOM 2293 O O . THR A 1 305 ? 3.595 -5.915 -11.972 1.00 95.19 305 THR A O 1
ATOM 2296 N N . HIS A 1 306 ? 2.266 -6.395 -13.715 1.00 96.12 306 HIS A N 1
ATOM 2297 C CA . HIS A 1 306 ? 3.370 -6.841 -14.562 1.00 96.12 306 HIS A CA 1
ATOM 2298 C C . HIS A 1 306 ? 4.095 -5.670 -15.224 1.00 96.12 306 HIS A C 1
ATOM 2300 O O . HIS A 1 306 ? 5.310 -5.763 -15.361 1.00 96.12 306 HIS A O 1
ATOM 2306 N N . HIS A 1 307 ? 3.388 -4.593 -15.579 1.00 92.44 307 HIS A N 1
ATOM 2307 C CA . HIS A 1 307 ? 3.990 -3.358 -16.089 1.00 92.44 307 HIS A CA 1
ATOM 2308 C C . HIS A 1 307 ? 5.028 -2.790 -15.112 1.00 92.44 307 HIS A C 1
ATOM 2310 O O . HIS A 1 307 ? 6.180 -2.573 -15.476 1.00 92.44 307 HIS A O 1
ATOM 2316 N N . ASP A 1 308 ? 4.654 -2.677 -13.838 1.00 90.94 308 ASP A N 1
ATOM 2317 C CA . ASP A 1 308 ? 5.514 -2.054 -12.828 1.00 90.94 308 ASP A CA 1
ATOM 2318 C C . ASP A 1 308 ? 6.619 -3.006 -12.323 1.00 90.94 308 ASP A C 1
ATOM 2320 O O . ASP A 1 308 ? 7.691 -2.570 -11.897 1.00 90.94 308 ASP A O 1
ATOM 2324 N N . TYR A 1 309 ? 6.382 -4.326 -12.354 1.00 94.31 309 TYR A N 1
ATOM 2325 C CA . TYR A 1 309 ? 7.329 -5.325 -11.844 1.00 94.31 309 TYR A CA 1
ATOM 2326 C C . TYR A 1 309 ? 8.329 -5.828 -12.893 1.00 94.31 309 TYR A C 1
ATOM 2328 O O . TYR A 1 309 ? 9.517 -5.964 -12.590 1.00 94.31 309 TYR A O 1
ATOM 2336 N N . CYS A 1 310 ? 7.874 -6.163 -14.101 1.00 94.06 310 CYS A N 1
ATOM 2337 C CA . CYS A 1 310 ? 8.703 -6.839 -15.096 1.00 94.06 310 CYS A CA 1
ATOM 2338 C C . CYS A 1 310 ? 9.606 -5.866 -15.864 1.00 94.06 310 CYS A C 1
ATOM 2340 O O . CYS A 1 310 ? 9.472 -4.644 -15.784 1.00 94.06 310 CYS A O 1
ATOM 2342 N N . TYR A 1 311 ? 10.593 -6.405 -16.582 1.00 90.19 311 TYR A N 1
ATOM 2343 C CA . TYR A 1 311 ? 11.334 -5.596 -17.547 1.00 90.19 311 TYR A CA 1
ATOM 2344 C C . TYR A 1 311 ? 10.492 -5.395 -18.802 1.00 90.19 311 TYR A C 1
ATOM 2346 O O . TYR A 1 311 ? 9.706 -6.267 -19.165 1.00 90.19 311 TYR A O 1
ATOM 2354 N N . HIS A 1 312 ? 10.673 -4.254 -19.464 1.00 85.81 312 HIS A N 1
ATOM 2355 C CA . HIS A 1 312 ? 9.926 -3.903 -20.674 1.00 85.81 312 HIS A CA 1
ATOM 2356 C C . HIS A 1 312 ? 10.025 -4.999 -21.756 1.00 85.81 312 HIS A C 1
ATOM 2358 O O . HIS A 1 312 ? 9.033 -5.357 -22.385 1.00 85.81 312 HIS A O 1
ATOM 2364 N N . ASP A 1 313 ? 11.193 -5.640 -21.884 1.00 87.81 313 ASP A N 1
ATOM 2365 C CA . ASP A 1 313 ? 11.423 -6.755 -22.808 1.00 87.81 313 ASP A CA 1
ATOM 2366 C C . ASP A 1 313 ? 10.640 -8.029 -22.483 1.00 87.81 313 ASP A C 1
ATOM 2368 O O . ASP A 1 313 ? 10.493 -8.892 -23.352 1.00 87.81 313 ASP A O 1
ATOM 2372 N N . ASP A 1 314 ? 10.133 -8.170 -21.258 1.00 91.25 314 ASP A N 1
ATOM 2373 C CA . ASP A 1 314 ? 9.278 -9.277 -20.823 1.00 91.25 314 ASP A CA 1
ATOM 2374 C C . ASP A 1 314 ? 7.785 -8.975 -21.060 1.00 91.25 314 ASP A C 1
ATOM 2376 O O . ASP A 1 314 ? 6.934 -9.859 -20.912 1.00 91.25 314 ASP A O 1
ATOM 2380 N N . LEU A 1 315 ? 7.450 -7.750 -21.474 1.00 90.25 315 LEU A N 1
ATOM 2381 C CA . LEU A 1 315 ? 6.089 -7.274 -21.692 1.00 90.25 315 LEU A CA 1
ATOM 2382 C C . LEU A 1 315 ? 5.774 -7.142 -23.190 1.00 90.25 315 LEU A C 1
ATOM 2384 O O . LEU A 1 315 ? 6.666 -7.023 -24.034 1.00 90.25 315 LEU A O 1
ATOM 2388 N N . PRO A 1 316 ? 4.493 -7.235 -23.583 1.00 88.94 316 PRO A N 1
ATOM 2389 C CA . PRO A 1 316 ? 4.095 -6.863 -24.929 1.00 88.94 316 PRO A CA 1
ATOM 2390 C C . PRO A 1 316 ? 4.026 -5.334 -25.022 1.00 88.94 316 PRO A C 1
ATOM 2392 O O . PRO A 1 316 ? 3.489 -4.693 -24.126 1.00 88.94 316 PRO A O 1
ATOM 2395 N N . MET A 1 317 ? 4.449 -4.744 -26.142 1.00 79.25 317 MET A N 1
ATOM 2396 C CA . MET A 1 317 ? 4.381 -3.284 -26.341 1.00 79.25 317 MET A CA 1
ATOM 2397 C C . MET A 1 317 ? 2.962 -2.711 -26.165 1.00 79.25 317 MET A C 1
ATOM 2399 O O . MET A 1 317 ? 2.777 -1.560 -25.776 1.00 79.25 317 MET A O 1
ATOM 2403 N N . SER A 1 318 ? 1.932 -3.526 -26.414 1.00 80.19 318 SER A N 1
ATOM 2404 C CA . SER A 1 318 ? 0.543 -3.152 -26.155 1.00 80.19 318 SER A CA 1
ATOM 2405 C C . SER A 1 318 ? 0.263 -2.845 -24.680 1.00 80.19 318 SER A C 1
ATOM 2407 O O . SER A 1 318 ? -0.674 -2.104 -24.412 1.00 80.19 318 SER A O 1
ATOM 2409 N N . ALA A 1 319 ? 1.030 -3.400 -23.736 1.00 83.56 319 ALA A N 1
ATOM 2410 C CA . ALA A 1 319 ? 0.898 -3.137 -22.304 1.00 83.56 319 ALA A CA 1
ATOM 2411 C C . ALA A 1 319 ? 1.279 -1.693 -21.955 1.00 83.56 319 ALA A C 1
ATOM 2413 O O . ALA A 1 319 ? 0.456 -0.993 -21.368 1.00 83.56 319 ALA A O 1
ATOM 2414 N N . GLU A 1 320 ? 2.451 -1.243 -22.419 1.00 77.56 320 GLU A N 1
ATOM 2415 C CA . GLU A 1 320 ? 3.008 0.106 -22.191 1.00 77.56 320 GLU A CA 1
ATOM 2416 C C . GLU A 1 320 ? 2.074 1.217 -22.707 1.00 77.56 320 GLU A C 1
ATOM 2418 O O . GLU A 1 320 ? 2.011 2.330 -22.196 1.00 77.56 320 GLU A O 1
ATOM 2423 N N . ILE A 1 321 ? 1.298 0.925 -23.755 1.00 77.62 321 ILE A N 1
ATOM 2424 C CA . ILE A 1 321 ? 0.325 1.875 -24.312 1.00 77.62 321 ILE A CA 1
ATOM 2425 C C . ILE A 1 321 ? -1.033 1.742 -23.617 1.00 77.62 321 ILE A C 1
ATOM 2427 O O . ILE A 1 321 ? -1.703 2.744 -23.355 1.00 77.62 321 ILE A O 1
ATOM 2431 N N . ALA A 1 322 ? -1.477 0.510 -23.358 1.00 84.12 322 ALA A N 1
ATOM 2432 C CA . ALA A 1 322 ? -2.804 0.261 -22.817 1.00 84.12 322 ALA A CA 1
ATOM 2433 C C . ALA A 1 322 ? -2.952 0.784 -21.388 1.00 84.12 322 ALA A C 1
ATOM 2435 O O . ALA A 1 322 ? -4.019 1.308 -21.073 1.00 84.12 322 ALA A O 1
ATOM 2436 N N . ILE A 1 323 ? -1.922 0.670 -20.544 1.00 85.56 323 ILE A N 1
ATOM 2437 C CA . ILE A 1 323 ? -2.010 1.025 -19.121 1.00 85.56 323 ILE A CA 1
ATOM 2438 C C . ILE A 1 323 ? -2.438 2.484 -18.906 1.00 85.56 323 ILE A C 1
ATOM 2440 O O . ILE A 1 323 ? -3.433 2.724 -18.219 1.00 85.56 323 ILE A O 1
ATOM 2444 N N . HIS A 1 324 ? -1.855 3.419 -19.660 1.00 81.44 324 HIS A N 1
ATOM 2445 C CA . HIS A 1 324 ? -2.201 4.843 -19.629 1.00 81.44 324 HIS A CA 1
ATOM 2446 C C . HIS A 1 324 ? -3.673 5.148 -19.962 1.00 81.44 324 HIS A C 1
ATOM 2448 O O . HIS A 1 324 ? -4.204 6.199 -19.600 1.00 81.44 324 HIS A O 1
ATOM 2454 N N . SER A 1 325 ? -4.362 4.248 -20.674 1.00 83.62 325 SER A N 1
ATOM 2455 C CA . SER A 1 325 ? -5.796 4.390 -20.980 1.00 83.62 325 SER A CA 1
ATOM 2456 C C . SER A 1 325 ? -6.704 3.979 -19.811 1.00 83.62 325 SER A C 1
ATOM 2458 O O . SER A 1 325 ? -7.911 4.224 -19.854 1.00 83.62 325 SER A O 1
ATOM 2460 N N . TYR A 1 326 ? -6.142 3.333 -18.788 1.00 86.00 326 TYR A N 1
ATOM 2461 C CA . TYR A 1 326 ? -6.860 2.746 -17.659 1.00 86.00 326 TYR A CA 1
ATOM 2462 C C . TYR A 1 326 ? -6.454 3.326 -16.295 1.00 86.00 326 TYR A C 1
ATOM 2464 O O . TYR A 1 326 ? -7.254 3.235 -15.365 1.00 86.00 326 TYR A O 1
ATOM 2472 N N . GLU A 1 327 ? -5.286 3.960 -16.175 1.00 78.62 327 GLU A N 1
ATOM 2473 C CA . GLU A 1 327 ? -4.773 4.575 -14.933 1.00 78.62 327 GLU A CA 1
ATOM 2474 C C . GLU A 1 327 ? -5.707 5.620 -14.310 1.00 78.62 327 GLU A C 1
ATOM 2476 O O . GLU A 1 327 ? -5.777 5.750 -13.094 1.00 78.62 327 GLU A O 1
ATOM 2481 N N . ASP A 1 328 ? -6.482 6.352 -15.118 1.00 81.56 328 ASP A N 1
ATOM 2482 C CA . ASP A 1 328 ? -7.466 7.316 -14.606 1.00 81.56 328 ASP A CA 1
ATOM 2483 C C . ASP A 1 328 ? -8.858 6.695 -14.362 1.00 81.56 328 ASP A C 1
ATOM 2485 O O . ASP A 1 328 ? -9.795 7.388 -13.954 1.00 81.56 328 ASP A O 1
ATOM 2489 N N . LYS A 1 329 ? -9.015 5.393 -14.637 1.00 85.19 329 LYS A N 1
ATOM 2490 C CA . LYS A 1 329 ? -10.276 4.639 -14.510 1.00 85.19 329 LYS A CA 1
ATOM 2491 C C . LYS A 1 329 ? -10.258 3.655 -13.351 1.00 85.19 329 LYS A C 1
ATOM 2493 O O . LYS A 1 329 ? -11.301 3.439 -12.732 1.00 85.19 329 LYS A O 1
ATOM 2498 N N . PHE A 1 330 ? -9.107 3.052 -13.086 1.00 86.75 330 PHE A N 1
ATOM 2499 C CA . PHE A 1 330 ? -8.902 2.060 -12.042 1.00 86.75 330 PHE A CA 1
ATOM 2500 C C . PHE A 1 330 ? -7.882 2.587 -11.033 1.00 86.75 330 PHE A C 1
ATOM 2502 O O . PHE A 1 330 ? -6.922 3.246 -11.407 1.00 86.75 330 PHE A O 1
ATOM 2509 N N . ALA A 1 331 ? -8.077 2.283 -9.749 1.00 83.94 331 ALA A N 1
ATOM 2510 C CA . ALA A 1 331 ? -7.005 2.465 -8.771 1.00 83.94 331 ALA A CA 1
ATOM 2511 C C . ALA A 1 331 ? -5.817 1.581 -9.172 1.00 83.94 331 ALA A C 1
ATOM 2513 O O . ALA A 1 331 ? -6.082 0.462 -9.606 1.00 83.94 331 ALA A O 1
ATOM 2514 N N . SER A 1 332 ? -4.577 2.065 -9.014 1.00 83.31 332 SER A N 1
ATOM 2515 C CA . SER A 1 332 ? -3.316 1.328 -9.207 1.00 83.31 332 SER A CA 1
ATOM 2516 C C . SER A 1 332 ? -2.879 0.605 -7.922 1.00 83.31 332 SER A C 1
ATOM 2518 O O . SER A 1 332 ? -3.363 0.898 -6.823 1.00 83.31 332 SER A O 1
ATOM 2520 N N . CYS A 1 333 ? -1.989 -0.380 -8.057 1.00 87.00 333 CYS A N 1
ATOM 2521 C CA . CYS A 1 333 ? -1.297 -1.030 -6.942 1.00 87.00 333 CYS A CA 1
ATOM 2522 C C . CYS A 1 333 ? 0.172 -0.611 -6.943 1.00 87.00 333 CYS A C 1
ATOM 2524 O O . CYS A 1 333 ? 0.663 -0.122 -7.951 1.00 87.00 333 CYS A O 1
ATOM 2526 N N . ILE A 1 334 ? 0.887 -0.816 -5.834 1.00 85.50 334 ILE A N 1
ATOM 2527 C CA . ILE A 1 334 ? 2.324 -0.505 -5.767 1.00 85.50 334 ILE A CA 1
ATOM 2528 C C . ILE A 1 334 ? 3.149 -1.787 -5.757 1.00 85.50 334 ILE A C 1
ATOM 2530 O O . ILE A 1 334 ? 2.933 -2.693 -4.943 1.00 85.50 334 ILE A O 1
ATOM 2534 N N . ILE A 1 335 ? 4.151 -1.834 -6.626 1.00 88.00 335 ILE A N 1
ATOM 2535 C CA . ILE A 1 335 ? 5.201 -2.846 -6.654 1.00 88.00 335 ILE A CA 1
ATOM 2536 C C . ILE A 1 335 ? 6.475 -2.197 -7.189 1.00 88.00 335 ILE A C 1
ATOM 2538 O O . ILE A 1 335 ? 6.420 -1.351 -8.069 1.00 88.00 335 ILE A O 1
ATOM 2542 N N . GLY A 1 336 ? 7.628 -2.546 -6.621 1.00 88.38 336 GLY A N 1
ATOM 2543 C CA . GLY A 1 336 ? 8.899 -2.115 -7.201 1.00 88.38 336 GLY A CA 1
ATOM 2544 C C . GLY A 1 336 ? 9.255 -2.981 -8.404 1.00 88.38 336 GLY A C 1
ATOM 2545 O O . GLY A 1 336 ? 8.863 -4.143 -8.460 1.00 88.38 336 GLY A O 1
ATOM 2546 N N . ARG A 1 337 ? 10.069 -2.470 -9.321 1.00 90.56 337 ARG A N 1
ATOM 2547 C CA . ARG A 1 337 ? 10.604 -3.281 -10.417 1.00 90.56 337 ARG A CA 1
ATOM 2548 C C . ARG A 1 337 ? 11.450 -4.452 -9.906 1.00 90.56 337 ARG A C 1
ATOM 2550 O O . ARG A 1 337 ? 12.084 -4.366 -8.849 1.00 90.56 337 ARG A O 1
ATOM 2557 N N . GLN A 1 338 ? 11.497 -5.549 -10.659 1.00 92.06 338 GLN A N 1
ATOM 2558 C CA . GLN A 1 338 ? 12.319 -6.709 -10.327 1.00 92.06 338 GLN A CA 1
ATOM 2559 C C . GLN A 1 338 ? 13.810 -6.338 -10.206 1.00 92.06 338 GLN A C 1
ATOM 2561 O O . GLN A 1 338 ? 14.394 -5.652 -11.051 1.00 92.06 338 GLN A O 1
ATOM 2566 N N . PHE A 1 339 ? 14.439 -6.804 -9.127 1.00 93.19 339 PHE A N 1
ATOM 2567 C CA . PHE A 1 339 ? 15.857 -6.568 -8.851 1.00 93.19 339 PHE A CA 1
ATOM 2568 C C . PHE A 1 339 ? 16.755 -7.476 -9.701 1.00 93.19 339 PHE A C 1
ATOM 2570 O O . PHE A 1 339 ? 16.503 -8.678 -9.799 1.00 93.19 339 PHE A O 1
ATOM 2577 N N . SER A 1 340 ? 17.874 -6.938 -10.192 1.00 92.81 340 SER A N 1
ATOM 2578 C CA . SER A 1 340 ? 18.940 -7.702 -10.846 1.00 92.81 340 SER A CA 1
ATOM 2579 C C . SER A 1 340 ? 20.301 -7.424 -10.210 1.00 92.81 340 SER A C 1
ATOM 2581 O O . SER A 1 340 ? 20.730 -6.281 -10.062 1.00 92.81 340 SER A O 1
ATOM 2583 N N . ASP A 1 341 ? 21.036 -8.486 -9.882 1.00 94.19 341 ASP A N 1
ATOM 2584 C CA . ASP A 1 341 ? 22.416 -8.404 -9.387 1.00 94.19 341 ASP A CA 1
ATOM 2585 C C . ASP A 1 341 ? 23.435 -8.044 -10.485 1.00 94.19 341 ASP A C 1
ATOM 2587 O O . ASP A 1 341 ? 24.612 -7.817 -10.197 1.00 94.19 341 ASP A O 1
ATOM 2591 N N . LYS A 1 342 ? 22.985 -7.969 -11.744 1.00 93.06 342 LYS A N 1
ATOM 2592 C CA . LYS A 1 342 ? 23.819 -7.679 -12.918 1.00 93.06 342 LYS A CA 1
ATOM 2593 C C . LYS A 1 342 ? 23.955 -6.187 -13.212 1.00 93.06 342 LYS A C 1
ATOM 2595 O O . LYS A 1 342 ? 24.800 -5.817 -14.024 1.00 93.06 342 LYS A O 1
ATOM 2600 N N . VAL A 1 343 ? 23.142 -5.341 -12.578 1.00 92.25 343 VAL A N 1
ATOM 2601 C CA . VAL A 1 343 ? 23.139 -3.887 -12.785 1.00 92.25 343 VAL A CA 1
ATOM 2602 C C . VAL A 1 343 ? 23.329 -3.145 -11.463 1.00 92.25 343 VAL A C 1
ATOM 2604 O O . VAL A 1 343 ? 23.017 -3.649 -10.386 1.00 92.25 343 VAL A O 1
ATOM 2607 N N . SER A 1 344 ? 23.885 -1.937 -11.527 1.00 94.75 344 SER A N 1
ATOM 2608 C CA . SER A 1 344 ? 24.015 -1.062 -10.357 1.00 94.75 344 SER A CA 1
ATOM 2609 C C . SER A 1 344 ? 22.669 -0.444 -9.973 1.00 94.75 344 SER A C 1
ATOM 2611 O O . SER A 1 344 ? 21.770 -0.371 -10.803 1.00 94.75 344 SER A O 1
ATOM 2613 N N . ASN A 1 345 ? 22.541 0.085 -8.756 1.00 93.25 345 ASN A N 1
ATOM 2614 C CA . ASN A 1 345 ? 21.369 0.885 -8.377 1.00 93.25 345 ASN A CA 1
ATOM 2615 C C . ASN A 1 345 ? 21.370 2.239 -9.100 1.00 93.25 345 ASN A C 1
ATOM 2617 O O . ASN A 1 345 ? 22.438 2.814 -9.339 1.00 93.25 345 ASN A O 1
ATOM 2621 N N . CYS A 1 346 ? 20.183 2.750 -9.421 1.00 94.75 346 CYS A N 1
ATOM 2622 C CA . CYS A 1 346 ? 20.032 4.081 -9.990 1.00 94.75 346 CYS A CA 1
ATOM 2623 C C . CYS A 1 346 ? 20.430 5.162 -8.974 1.00 94.75 346 CYS A C 1
ATOM 2625 O O . CYS A 1 346 ? 20.289 4.960 -7.760 1.00 94.75 346 CYS A O 1
ATOM 2627 N N . PRO A 1 347 ? 20.910 6.332 -9.435 1.00 93.69 347 PRO A N 1
ATOM 2628 C CA . PRO A 1 347 ? 21.007 7.505 -8.578 1.00 93.69 347 PRO A CA 1
ATOM 2629 C C . PRO A 1 347 ? 19.639 7.823 -7.962 1.00 93.69 347 PRO A C 1
ATOM 2631 O O . PRO A 1 347 ? 18.641 7.896 -8.672 1.00 93.69 347 PRO A O 1
ATOM 2634 N N . ILE A 1 348 ? 19.592 8.013 -6.641 1.00 88.31 348 ILE A N 1
ATOM 2635 C CA . ILE A 1 348 ? 18.344 8.338 -5.941 1.00 88.31 348 ILE A CA 1
ATOM 2636 C C . ILE A 1 348 ? 17.840 9.707 -6.395 1.00 88.31 348 ILE A C 1
ATOM 2638 O O . ILE A 1 348 ? 18.600 10.679 -6.424 1.00 88.31 348 ILE A O 1
ATOM 2642 N N . VAL A 1 349 ? 16.545 9.783 -6.687 1.00 88.50 349 VAL A N 1
ATOM 2643 C CA . VAL A 1 349 ? 15.857 11.025 -7.040 1.00 88.50 349 VAL A CA 1
ATOM 2644 C C . VAL A 1 349 ? 15.070 11.568 -5.853 1.00 88.50 349 VAL A C 1
ATOM 2646 O O . VAL A 1 349 ? 14.670 10.842 -4.946 1.00 88.50 349 VAL A O 1
ATOM 2649 N N . ASP A 1 350 ? 14.862 12.879 -5.856 1.00 85.69 350 ASP A N 1
ATOM 2650 C CA . ASP A 1 350 ? 14.014 13.567 -4.889 1.00 85.69 350 ASP A CA 1
ATOM 2651 C C . ASP A 1 350 ? 12.665 13.856 -5.551 1.00 85.69 350 ASP A C 1
ATOM 2653 O O . ASP A 1 350 ? 12.566 14.756 -6.388 1.00 85.69 350 ASP A O 1
ATOM 2657 N N . CYS A 1 351 ? 11.629 13.108 -5.162 1.00 84.81 351 CYS A N 1
ATOM 2658 C CA . CYS A 1 351 ? 10.286 13.209 -5.740 1.00 84.81 351 CYS A CA 1
ATOM 2659 C C . CYS A 1 351 ? 9.606 14.571 -5.539 1.00 84.81 351 CYS A C 1
ATOM 2661 O O . CYS A 1 351 ? 8.564 14.841 -6.125 1.00 84.81 351 CYS A O 1
ATOM 2663 N N . THR A 1 352 ? 10.191 15.460 -4.730 1.00 83.62 352 THR A N 1
ATOM 2664 C CA . THR A 1 352 ? 9.687 16.827 -4.550 1.00 83.62 352 THR A CA 1
ATOM 2665 C C . THR A 1 352 ? 10.266 17.821 -5.564 1.00 83.62 352 THR A C 1
ATOM 2667 O O . THR A 1 352 ? 9.808 18.961 -5.647 1.00 83.62 352 THR A O 1
ATOM 2670 N N . LYS A 1 353 ? 11.264 17.415 -6.363 1.00 82.19 353 LYS A N 1
ATOM 2671 C CA . LYS A 1 353 ? 11.982 18.283 -7.309 1.00 82.19 353 LYS A CA 1
ATOM 2672 C C . LYS A 1 353 ? 11.542 18.080 -8.761 1.00 82.19 353 LYS A C 1
ATOM 2674 O O . LYS A 1 353 ? 12.353 17.712 -9.610 1.00 82.19 353 LYS A O 1
ATOM 2679 N N . MET A 1 354 ? 10.296 18.439 -9.069 1.00 77.50 354 MET A N 1
ATOM 2680 C CA . MET A 1 354 ? 9.757 18.391 -10.440 1.00 77.50 354 MET A CA 1
ATOM 2681 C C . MET A 1 354 ? 10.657 19.056 -11.508 1.00 77.50 354 MET A C 1
ATOM 2683 O O . MET A 1 354 ? 10.872 18.433 -12.544 1.00 77.50 354 MET A O 1
ATOM 2687 N N . PRO A 1 355 ? 11.304 20.225 -11.276 1.00 84.56 355 PRO A N 1
ATOM 2688 C CA . PRO A 1 355 ? 12.158 20.836 -12.301 1.00 84.56 355 PRO A CA 1
ATOM 2689 C C . PRO A 1 355 ? 13.364 19.983 -12.721 1.00 84.56 355 PRO A C 1
ATOM 2691 O O . PRO A 1 355 ? 13.859 20.127 -13.836 1.00 84.56 355 PRO A O 1
ATOM 2694 N N . ALA A 1 356 ? 13.866 19.114 -11.836 1.00 85.12 356 ALA A N 1
ATOM 2695 C CA . ALA A 1 356 ? 14.959 18.205 -12.173 1.00 85.12 356 ALA A CA 1
ATOM 2696 C C . ALA A 1 356 ? 14.477 17.065 -13.084 1.00 85.12 356 ALA A C 1
ATOM 2698 O O . ALA A 1 356 ? 15.202 16.662 -13.991 1.00 85.12 356 ALA A O 1
ATOM 2699 N N . MET A 1 357 ? 13.245 16.592 -12.875 1.00 87.88 357 MET A N 1
ATOM 2700 C CA . MET A 1 357 ? 12.600 15.605 -13.743 1.00 87.88 357 MET A CA 1
ATOM 2701 C C . MET A 1 357 ? 12.294 16.212 -15.114 1.00 87.88 357 MET A C 1
ATOM 2703 O O . MET A 1 357 ? 12.657 15.625 -16.128 1.00 87.88 357 MET A O 1
ATOM 2707 N N . ASP A 1 358 ? 11.737 17.427 -15.153 1.00 89.38 358 ASP A N 1
ATOM 2708 C CA . ASP A 1 358 ? 11.484 18.157 -16.402 1.00 89.38 358 ASP A CA 1
ATOM 2709 C C . ASP A 1 358 ? 12.773 18.376 -17.205 1.00 89.38 358 ASP A C 1
ATOM 2711 O O . ASP A 1 358 ? 12.785 18.229 -18.427 1.00 89.38 358 ASP A O 1
ATOM 2715 N N . ALA A 1 359 ? 13.882 18.695 -16.527 1.00 91.75 359 ALA A N 1
ATOM 2716 C CA . ALA A 1 359 ? 15.184 18.836 -17.170 1.00 91.75 359 ALA A CA 1
ATOM 2717 C C . ALA A 1 359 ? 15.684 17.512 -17.766 1.00 91.75 359 ALA A C 1
ATOM 2719 O O . ALA A 1 359 ? 16.188 17.515 -18.886 1.00 91.75 359 ALA A O 1
ATOM 2720 N N . ALA A 1 360 ? 15.515 16.388 -17.062 1.00 92.50 360 ALA A N 1
ATOM 2721 C CA . ALA A 1 360 ? 15.889 15.070 -17.573 1.00 92.50 360 ALA A CA 1
ATOM 2722 C C . ALA A 1 360 ? 15.035 14.660 -18.786 1.00 92.50 360 ALA A C 1
ATOM 2724 O O . ALA A 1 360 ? 15.578 14.204 -19.789 1.00 92.50 360 ALA A O 1
ATOM 2725 N N . ILE A 1 361 ? 13.718 14.890 -18.739 1.00 90.69 361 ILE A N 1
ATOM 2726 C CA . ILE A 1 361 ? 12.816 14.661 -19.880 1.00 90.69 361 ILE A CA 1
ATOM 2727 C C . ILE A 1 361 ? 13.257 15.499 -21.081 1.00 90.69 361 ILE A C 1
ATOM 2729 O O . ILE A 1 361 ? 13.348 14.989 -22.197 1.00 90.69 361 ILE A O 1
ATOM 2733 N N . LYS A 1 362 ? 13.546 16.784 -20.852 1.00 91.81 362 LYS A N 1
ATOM 2734 C CA . LYS A 1 362 ? 13.980 17.710 -21.897 1.00 91.81 362 LYS A CA 1
ATOM 2735 C C . LYS A 1 362 ? 15.310 17.286 -22.525 1.00 91.81 362 LYS A C 1
ATOM 2737 O O . LYS A 1 362 ? 15.417 17.299 -23.746 1.00 91.81 362 LYS A O 1
ATOM 2742 N N . GLU A 1 363 ? 16.284 16.885 -21.710 1.00 92.31 363 GLU A N 1
ATOM 2743 C CA . GLU A 1 363 ? 17.574 16.362 -22.176 1.00 92.31 363 GLU A CA 1
ATOM 2744 C C . GLU A 1 363 ? 17.368 15.154 -23.099 1.00 92.31 363 GLU A C 1
ATOM 2746 O O . GLU A 1 363 ? 17.872 15.135 -24.221 1.00 92.31 363 GLU A O 1
ATOM 2751 N N . LEU A 1 364 ? 16.551 14.183 -22.665 1.00 90.62 364 LEU A N 1
ATOM 2752 C CA . LEU A 1 364 ? 16.205 13.028 -23.491 1.00 90.62 364 LEU A CA 1
ATOM 2753 C C . LEU A 1 364 ? 15.580 13.471 -24.820 1.00 90.62 364 LEU A C 1
ATOM 2755 O O . LEU A 1 364 ? 15.958 13.002 -25.894 1.00 90.62 364 LEU A O 1
ATOM 2759 N N . ASP A 1 365 ? 14.641 14.411 -24.767 1.00 87.38 365 ASP A N 1
ATOM 2760 C CA . ASP A 1 365 ? 13.880 14.831 -25.933 1.00 87.38 365 ASP A CA 1
ATOM 2761 C C . ASP A 1 365 ? 14.661 15.633 -26.972 1.00 87.38 365 ASP A C 1
ATOM 2763 O O . ASP A 1 365 ? 14.363 15.502 -28.167 1.00 87.38 365 ASP A O 1
ATOM 2767 N N . GLU A 1 366 ? 15.581 16.483 -26.532 1.00 88.38 366 GLU A N 1
ATOM 2768 C CA . GLU A 1 366 ? 16.303 17.419 -27.393 1.00 88.38 366 GLU A CA 1
ATOM 2769 C C . GLU A 1 366 ? 17.645 16.848 -27.862 1.00 88.38 366 GLU A C 1
ATOM 2771 O O . GLU A 1 366 ? 17.997 17.029 -29.027 1.00 88.38 366 GLU A O 1
ATOM 2776 N N . GLU A 1 367 ? 18.348 16.108 -27.001 1.00 87.88 367 GLU A N 1
ATOM 2777 C CA . GLU A 1 367 ? 19.750 15.731 -27.229 1.00 87.88 367 GLU A CA 1
ATOM 2778 C C . GLU A 1 367 ? 19.948 14.218 -27.443 1.00 87.88 367 GLU A C 1
ATOM 2780 O O . GLU A 1 367 ? 20.942 13.801 -28.040 1.00 87.88 367 GLU A O 1
ATOM 2785 N N . CYS A 1 368 ? 19.001 13.378 -27.006 1.00 89.69 368 CYS A N 1
ATOM 2786 C CA . CYS A 1 368 ? 19.194 11.920 -26.955 1.00 89.69 368 CYS A CA 1
ATOM 2787 C C . CYS A 1 368 ? 18.373 11.119 -27.972 1.00 89.69 368 CYS A C 1
ATOM 2789 O O . CYS A 1 368 ? 18.539 9.901 -28.091 1.00 89.69 368 CYS A O 1
ATOM 2791 N N . LYS A 1 369 ? 17.490 11.770 -28.737 1.00 82.31 369 LYS A N 1
ATOM 2792 C CA . LYS A 1 369 ? 16.791 11.123 -29.858 1.00 82.31 369 LYS A CA 1
ATOM 2793 C C . LYS A 1 369 ? 17.766 10.822 -30.998 1.00 82.31 369 LYS A C 1
ATOM 2795 O O . LYS A 1 369 ? 18.668 11.624 -31.250 1.00 82.31 369 LYS A O 1
ATOM 2800 N N . PRO A 1 370 ? 17.589 9.722 -31.752 1.00 69.50 370 PRO A N 1
ATOM 2801 C CA . PRO A 1 370 ? 18.418 9.475 -32.915 1.00 69.50 370 PRO A CA 1
ATOM 2802 C C . PRO A 1 370 ? 18.254 10.629 -33.898 1.00 69.50 370 PRO A C 1
ATOM 2804 O O . PRO A 1 370 ? 17.148 10.973 -34.322 1.00 69.50 370 PRO A O 1
ATOM 2807 N N . VAL A 1 371 ? 19.382 11.229 -34.274 1.00 58.59 371 VAL A N 1
ATOM 2808 C CA . VAL A 1 371 ? 19.420 12.215 -35.347 1.00 58.59 371 VAL A CA 1
ATOM 2809 C C . VAL A 1 371 ? 18.936 11.502 -36.601 1.00 58.59 371 VAL A C 1
ATOM 2811 O O . VAL A 1 371 ? 19.600 10.584 -37.087 1.00 58.59 371 VAL A O 1
ATOM 2814 N N . ALA A 1 372 ? 17.779 11.908 -37.130 1.00 54.50 372 ALA A N 1
ATOM 2815 C CA . ALA A 1 372 ? 17.349 11.468 -38.446 1.00 54.50 372 ALA A CA 1
ATOM 2816 C C . ALA A 1 372 ? 18.501 11.759 -39.411 1.00 54.50 372 ALA A C 1
ATOM 2818 O O . ALA A 1 372 ? 18.842 12.920 -39.656 1.00 54.50 372 ALA A O 1
ATOM 2819 N N . THR A 1 373 ? 19.143 10.707 -39.917 1.00 43.38 373 THR A N 1
ATOM 2820 C CA . THR A 1 373 ? 20.191 10.827 -40.920 1.00 43.38 373 THR A CA 1
ATOM 2821 C C . THR A 1 373 ? 19.530 11.335 -42.190 1.00 43.38 373 THR A C 1
ATOM 2823 O O . THR A 1 373 ? 19.101 10.588 -43.065 1.00 43.38 373 THR A O 1
ATOM 2826 N N . THR A 1 374 ? 19.425 12.657 -42.303 1.00 43.06 374 THR A N 1
ATOM 2827 C CA . THR A 1 374 ? 19.233 13.292 -43.594 1.00 43.06 374 THR A CA 1
ATOM 2828 C C . THR A 1 374 ? 20.505 13.005 -44.372 1.00 43.06 374 THR A C 1
ATOM 2830 O O . THR A 1 374 ? 21.519 13.687 -44.259 1.00 43.06 374 THR A O 1
ATOM 2833 N N . THR A 1 375 ? 20.476 11.914 -45.136 1.00 38.22 375 THR A N 1
ATOM 2834 C CA . THR A 1 375 ? 21.425 11.728 -46.226 1.00 38.22 375 THR A CA 1
ATOM 2835 C C . THR A 1 375 ? 21.323 13.006 -47.055 1.00 38.22 375 THR A C 1
ATOM 2837 O O . THR A 1 375 ? 20.218 13.308 -47.522 1.00 38.22 375 THR A O 1
ATOM 2840 N N . PRO A 1 376 ? 22.394 13.807 -47.209 1.00 40.09 376 PRO A N 1
ATOM 2841 C CA . PRO A 1 376 ? 22.319 14.973 -48.063 1.00 40.09 376 PRO A CA 1
ATOM 2842 C C . PRO A 1 376 ? 21.935 14.459 -49.442 1.00 40.09 376 PRO A C 1
ATOM 2844 O O . PRO A 1 376 ? 22.650 13.629 -50.012 1.00 40.09 376 PRO A O 1
ATOM 2847 N N . ALA A 1 377 ? 20.783 14.900 -49.949 1.00 42.41 377 ALA A N 1
ATOM 2848 C CA . ALA A 1 377 ? 20.412 14.659 -51.327 1.00 42.41 377 ALA A CA 1
ATOM 2849 C C . ALA A 1 377 ? 21.616 15.073 -52.170 1.00 42.41 377 ALA A C 1
ATOM 2851 O O . ALA A 1 377 ? 22.029 16.235 -52.142 1.00 42.41 377 ALA A O 1
ATOM 2852 N N . THR A 1 378 ? 22.230 14.105 -52.850 1.00 39.34 378 THR A N 1
ATOM 2853 C CA . THR A 1 378 ? 23.301 14.385 -53.794 1.00 39.34 378 THR A CA 1
ATOM 2854 C C . THR A 1 378 ? 22.717 15.393 -54.764 1.00 39.34 378 THR A C 1
ATOM 2856 O O . THR A 1 378 ? 21.730 15.105 -55.443 1.00 39.34 378 THR A O 1
ATOM 2859 N N . THR A 1 379 ? 23.252 16.609 -54.759 1.00 37.91 379 THR A N 1
ATOM 2860 C CA . THR A 1 379 ? 22.844 17.672 -55.664 1.00 37.91 379 THR A CA 1
ATOM 2861 C C . THR A 1 379 ? 23.098 17.177 -57.079 1.00 37.91 379 THR A C 1
ATOM 2863 O O . THR A 1 379 ? 24.214 17.232 -57.596 1.00 37.91 379 THR A O 1
ATOM 2866 N N . ALA A 1 380 ? 22.049 16.652 -57.712 1.00 39.72 380 ALA A N 1
ATOM 2867 C CA . ALA A 1 380 ? 22.018 16.457 -59.143 1.00 39.72 380 ALA A CA 1
ATOM 2868 C C . ALA A 1 380 ? 22.191 17.846 -59.762 1.00 39.72 380 ALA A C 1
ATOM 2870 O O . ALA A 1 380 ? 21.289 18.683 -59.748 1.00 39.72 380 ALA A O 1
ATOM 2871 N N . THR A 1 381 ? 23.407 18.108 -60.230 1.00 35.34 381 THR A N 1
ATOM 2872 C CA . THR A 1 381 ? 23.737 19.313 -60.981 1.00 35.34 381 THR A CA 1
ATOM 2873 C C . THR A 1 381 ? 22.880 19.306 -62.249 1.00 35.34 381 THR A C 1
ATOM 2875 O O . THR A 1 381 ? 22.870 18.291 -62.953 1.00 35.34 381 THR A O 1
ATOM 2878 N N . PRO A 1 382 ? 22.138 20.381 -62.565 1.00 36.16 382 PRO A N 1
ATOM 2879 C CA . PRO A 1 382 ? 21.321 20.407 -63.766 1.00 36.16 382 PRO A CA 1
ATOM 2880 C C . PRO A 1 382 ? 22.236 20.410 -64.993 1.00 36.16 382 PRO A C 1
ATOM 2882 O O . PRO A 1 382 ? 23.063 21.304 -65.170 1.00 36.16 382 PRO A O 1
ATOM 2885 N N . ALA A 1 383 ? 22.090 19.390 -65.837 1.00 31.59 383 ALA A N 1
ATOM 2886 C CA . ALA A 1 383 ? 22.779 19.303 -67.114 1.00 31.59 383 ALA A CA 1
ATOM 2887 C C . ALA A 1 383 ? 22.310 20.438 -68.037 1.00 31.59 383 ALA A C 1
ATOM 2889 O O . ALA A 1 383 ? 21.156 20.477 -68.472 1.00 31.59 383 ALA A O 1
ATOM 2890 N N . THR A 1 384 ? 23.216 21.357 -68.357 1.00 34.00 384 THR A N 1
ATOM 2891 C CA . THR A 1 384 ? 23.057 22.302 -69.458 1.00 34.00 384 THR A CA 1
ATOM 2892 C C . THR A 1 384 ? 23.263 21.577 -70.789 1.00 34.00 384 THR A C 1
ATOM 2894 O O . THR A 1 384 ? 24.275 20.917 -71.024 1.00 34.00 384 THR A O 1
ATOM 2897 N N . LYS A 1 385 ? 22.275 21.702 -71.682 1.00 35.25 385 LYS A N 1
ATOM 2898 C CA . LYS A 1 385 ? 22.446 21.483 -73.125 1.00 35.25 385 LYS A CA 1
ATOM 2899 C C . LYS A 1 385 ? 23.492 22.480 -73.635 1.00 35.25 385 LYS A C 1
ATOM 2901 O O . LYS A 1 385 ? 23.317 23.668 -73.390 1.00 35.25 385 LYS A O 1
ATOM 2906 N N . ASP A 1 386 ? 24.527 22.028 -74.340 1.00 32.22 386 ASP A N 1
ATOM 2907 C CA . ASP A 1 386 ? 24.624 22.124 -75.809 1.00 32.22 386 ASP A CA 1
ATOM 2908 C C . ASP A 1 386 ? 26.041 21.767 -76.327 1.00 32.22 386 ASP A C 1
ATOM 2910 O O . ASP A 1 386 ? 27.045 21.986 -75.654 1.00 32.22 386 ASP A O 1
ATOM 2914 N N . SER A 1 387 ? 26.090 21.309 -77.582 1.00 34.34 387 SER A N 1
ATOM 2915 C CA . SER A 1 387 ? 27.219 21.242 -78.536 1.00 34.34 387 SER A CA 1
ATOM 2916 C C . SER A 1 387 ? 28.325 20.155 -78.428 1.00 34.34 387 SER A C 1
ATOM 2918 O O . SER A 1 387 ? 29.291 20.242 -77.678 1.00 34.34 387 SER A O 1
ATOM 2920 N N . THR A 1 388 ? 28.193 19.155 -79.317 1.00 33.03 388 THR A N 1
ATOM 2921 C CA . THR A 1 388 ? 29.203 18.267 -79.973 1.00 33.03 388 THR A CA 1
ATOM 2922 C C . THR A 1 388 ? 30.417 19.004 -80.590 1.00 33.03 388 THR A C 1
ATOM 2924 O O . THR A 1 388 ? 30.308 20.221 -80.731 1.00 33.03 388 THR A O 1
ATOM 2927 N N . PRO A 1 389 ? 31.497 18.339 -81.114 1.00 45.56 389 PRO A N 1
ATOM 2928 C CA . PRO A 1 389 ? 31.745 16.898 -81.406 1.00 45.56 389 PRO A CA 1
ATOM 2929 C C . PRO A 1 389 ? 33.083 16.360 -80.799 1.00 45.56 389 PRO A C 1
ATOM 2931 O O . PRO A 1 389 ? 33.878 17.123 -80.271 1.00 45.56 389 PRO A O 1
ATOM 2934 N N . THR A 1 390 ? 33.465 15.072 -80.781 1.00 30.80 390 THR A N 1
ATOM 2935 C CA . THR A 1 390 ? 33.879 14.207 -81.914 1.00 30.80 390 THR A CA 1
ATOM 2936 C C . THR A 1 390 ? 34.312 12.824 -81.357 1.00 30.80 390 THR A C 1
ATOM 2938 O O . THR A 1 390 ? 34.952 12.783 -80.315 1.00 30.80 390 THR A O 1
ATOM 2941 N N . THR A 1 391 ? 33.965 11.728 -82.059 1.00 33.62 391 THR A N 1
ATOM 2942 C CA . THR A 1 391 ? 34.591 10.367 -82.131 1.00 33.62 391 THR A CA 1
ATOM 2943 C C . THR A 1 391 ? 35.314 9.789 -80.891 1.00 33.62 391 THR A C 1
ATOM 2945 O O . THR A 1 391 ? 36.297 10.338 -80.419 1.00 33.62 391 THR A O 1
ATOM 2948 N N . THR A 1 392 ? 35.016 8.577 -80.400 1.00 31.56 392 THR A N 1
ATOM 2949 C CA . THR A 1 392 ? 35.366 7.287 -81.042 1.00 31.56 392 THR A CA 1
ATOM 2950 C C . THR A 1 392 ? 34.609 6.122 -80.373 1.00 31.56 392 THR A C 1
ATOM 2952 O O . THR A 1 392 ? 34.243 6.169 -79.205 1.00 31.56 392 THR A O 1
ATOM 2955 N N . LYS A 1 393 ? 34.364 5.074 -81.157 1.00 32.41 393 LYS A N 1
ATOM 2956 C CA . LYS A 1 393 ? 33.512 3.901 -80.925 1.00 32.41 393 LYS A CA 1
ATOM 2957 C C . LYS A 1 393 ? 34.274 2.781 -80.191 1.00 32.41 393 LYS A C 1
ATOM 2959 O O . LYS A 1 393 ? 35.319 2.375 -80.685 1.00 32.41 393 LYS A O 1
ATOM 2964 N N . ALA A 1 394 ? 33.710 2.194 -79.130 1.00 30.95 394 ALA A N 1
ATOM 2965 C CA . ALA A 1 394 ? 34.036 0.827 -78.695 1.00 30.95 394 ALA A CA 1
ATOM 2966 C C . ALA A 1 394 ? 32.842 0.167 -77.971 1.00 30.95 394 ALA A C 1
ATOM 2968 O O . ALA A 1 394 ? 32.239 0.747 -77.076 1.00 30.95 394 ALA A O 1
ATOM 2969 N N . LYS A 1 395 ? 32.482 -1.037 -78.436 1.00 30.97 395 LYS A N 1
ATOM 2970 C CA . LYS A 1 395 ? 31.395 -1.921 -77.974 1.00 30.97 395 LYS A CA 1
ATOM 2971 C C . LYS A 1 395 ? 31.863 -2.817 -76.816 1.00 30.97 395 LYS A C 1
ATOM 2973 O O . LYS A 1 395 ? 32.943 -3.375 -76.943 1.00 30.97 395 LYS A O 1
ATOM 2978 N N . SER A 1 396 ? 30.975 -3.123 -75.863 1.00 30.66 396 SER A N 1
ATOM 2979 C CA . SER A 1 396 ? 30.542 -4.499 -75.497 1.00 30.66 396 SER A CA 1
ATOM 2980 C C . SER A 1 396 ? 29.487 -4.415 -74.377 1.00 30.66 396 SER A C 1
ATOM 2982 O O . SER A 1 396 ? 29.753 -3.840 -73.332 1.00 30.66 396 SER A O 1
ATOM 2984 N N . ALA A 1 397 ? 28.222 -4.733 -74.655 1.00 31.44 397 ALA A N 1
ATOM 2985 C CA . ALA A 1 397 ? 27.584 -6.037 -74.408 1.00 31.44 397 ALA A CA 1
ATOM 2986 C C . ALA A 1 397 ? 27.316 -6.315 -72.913 1.00 31.44 397 ALA A C 1
ATOM 2988 O O . ALA A 1 397 ? 28.200 -6.730 -72.173 1.00 31.44 397 ALA A O 1
ATOM 2989 N N . ALA A 1 398 ? 26.062 -6.084 -72.512 1.00 31.58 398 ALA A N 1
ATOM 2990 C CA . ALA A 1 398 ? 25.490 -6.482 -71.233 1.00 31.58 398 ALA A CA 1
ATOM 2991 C C . ALA A 1 398 ? 24.954 -7.921 -71.315 1.00 31.58 398 ALA A C 1
ATOM 2993 O O . ALA A 1 398 ? 24.321 -8.292 -72.304 1.00 31.58 398 ALA A O 1
ATOM 2994 N N . SER A 1 399 ? 25.167 -8.697 -70.255 1.00 31.94 399 SER A N 1
ATOM 2995 C CA . SER A 1 399 ? 24.513 -9.983 -70.007 1.00 31.94 399 SER A CA 1
ATOM 2996 C C . SER A 1 399 ? 23.938 -9.984 -68.590 1.00 31.94 399 SER A C 1
ATOM 2998 O O . SER A 1 399 ? 24.687 -9.933 -67.616 1.00 31.94 399 SER A O 1
ATOM 3000 N N . SER A 1 400 ? 22.612 -10.028 -68.491 1.00 32.22 400 SER A N 1
ATOM 3001 C CA . SER A 1 400 ? 21.854 -10.298 -67.264 1.00 32.22 400 SER A CA 1
ATOM 3002 C C . SER A 1 400 ? 21.882 -11.795 -66.928 1.00 32.22 400 SER A C 1
ATOM 3004 O O . SER A 1 400 ? 21.849 -12.602 -67.860 1.00 32.22 400 SER A O 1
ATOM 3006 N N . PRO A 1 401 ? 21.825 -12.196 -65.646 1.00 38.41 401 PRO A N 1
ATOM 3007 C CA . PRO A 1 401 ? 21.347 -13.519 -65.276 1.00 38.41 401 PRO A CA 1
ATOM 3008 C C . PRO A 1 401 ? 19.927 -13.464 -64.692 1.00 38.41 401 PRO A C 1
ATOM 3010 O O . PRO A 1 401 ? 19.602 -12.646 -63.833 1.00 38.41 401 PRO A O 1
ATOM 3013 N N . SER A 1 402 ? 19.094 -14.368 -65.204 1.00 32.69 402 SER A N 1
ATOM 3014 C CA . SER A 1 402 ? 17.723 -14.654 -64.790 1.00 32.69 402 SER A CA 1
ATOM 3015 C C . SER A 1 402 ? 17.678 -15.482 -63.501 1.00 32.69 402 SER A C 1
ATOM 3017 O O . SER A 1 402 ? 18.474 -16.404 -63.325 1.00 32.69 402 SER A O 1
ATOM 3019 N N . TYR A 1 403 ? 16.695 -15.198 -62.643 1.00 31.19 403 TYR A N 1
ATOM 3020 C CA . TYR A 1 403 ? 16.310 -16.027 -61.499 1.00 31.19 403 TYR A CA 1
ATOM 3021 C C . TYR A 1 403 ? 15.516 -17.265 -61.952 1.00 31.19 403 TYR A C 1
ATOM 3023 O O . TYR A 1 403 ? 14.624 -17.169 -62.797 1.00 31.19 403 TYR A O 1
ATOM 3031 N N . VAL A 1 404 ? 15.837 -18.423 -61.370 1.00 33.12 404 VAL A N 1
ATOM 3032 C CA . VAL A 1 404 ? 15.136 -19.704 -61.548 1.00 33.12 404 VAL A CA 1
ATOM 3033 C C . VAL A 1 404 ? 14.066 -19.840 -60.464 1.00 33.12 404 VAL A C 1
ATOM 3035 O O . VAL A 1 404 ? 14.373 -19.776 -59.278 1.00 33.12 404 VAL A O 1
ATOM 3038 N N . VAL A 1 405 ? 12.817 -20.054 -60.882 1.00 34.41 405 VAL A N 1
ATOM 3039 C CA . VAL A 1 405 ? 11.680 -20.424 -60.026 1.00 34.41 405 VAL A CA 1
ATOM 3040 C C . VAL A 1 405 ? 11.531 -21.946 -60.070 1.00 34.41 405 VAL A C 1
ATOM 3042 O O . VAL A 1 405 ? 11.347 -22.512 -61.147 1.00 34.41 405 VAL A O 1
ATOM 3045 N N . ALA A 1 406 ? 11.605 -22.611 -58.916 1.00 35.72 406 ALA A N 1
ATOM 3046 C CA . ALA A 1 406 ? 11.281 -24.029 -58.773 1.00 35.72 406 ALA A CA 1
ATOM 3047 C C . ALA A 1 406 ? 9.821 -24.178 -58.315 1.00 35.72 406 ALA A C 1
ATOM 3049 O O . ALA A 1 406 ? 9.437 -23.675 -57.261 1.00 35.72 406 ALA A O 1
ATOM 3050 N N . GLY A 1 407 ? 9.010 -24.840 -59.142 1.00 31.92 407 GLY A N 1
ATOM 3051 C CA . GLY A 1 407 ? 7.604 -25.134 -58.878 1.00 31.92 407 GLY A CA 1
ATOM 3052 C C . GLY A 1 407 ? 7.411 -26.404 -58.046 1.00 31.92 407 GLY A C 1
ATOM 3053 O O . GLY A 1 407 ? 8.093 -27.405 -58.256 1.00 31.92 407 GLY A O 1
ATOM 3054 N N . PHE A 1 408 ? 6.435 -26.362 -57.139 1.00 34.25 408 PHE A N 1
ATOM 3055 C CA . PHE A 1 408 ? 5.883 -27.526 -56.450 1.00 34.25 408 PHE A CA 1
ATOM 3056 C C . PHE A 1 408 ? 4.684 -28.073 -57.235 1.00 34.25 408 PHE A C 1
ATOM 3058 O O . PHE A 1 408 ? 3.696 -27.376 -57.462 1.00 34.25 408 PHE A O 1
ATOM 3065 N N . THR A 1 409 ? 4.771 -29.336 -57.647 1.00 37.47 409 THR A N 1
ATOM 3066 C CA . THR A 1 409 ? 3.678 -30.109 -58.248 1.00 37.47 409 THR A CA 1
ATOM 3067 C C . THR A 1 409 ? 2.733 -30.661 -57.180 1.00 37.47 409 THR A C 1
ATOM 3069 O O . THR A 1 409 ? 3.154 -31.385 -56.281 1.00 37.47 409 THR A O 1
ATOM 3072 N N . PHE A 1 410 ? 1.443 -30.361 -57.338 1.00 32.59 410 PHE A N 1
ATOM 3073 C CA . PHE A 1 410 ? 0.317 -31.031 -56.688 1.00 32.59 410 PHE A CA 1
ATOM 3074 C C . PHE A 1 410 ? 0.151 -32.456 -57.240 1.00 32.59 410 PHE A C 1
ATOM 3076 O O . PHE A 1 410 ? 0.098 -32.635 -58.457 1.00 32.59 410 PHE A O 1
ATOM 3083 N N . LEU A 1 411 ? -0.024 -33.450 -56.363 1.00 36.59 411 LEU A N 1
ATOM 3084 C CA . LEU A 1 411 ? -0.615 -34.740 -56.724 1.00 36.59 411 LEU A CA 1
ATOM 3085 C C . LEU A 1 411 ? -1.904 -34.948 -55.921 1.00 36.59 411 LEU A C 1
ATOM 3087 O O . LEU A 1 411 ? -1.894 -35.039 -54.697 1.00 36.59 411 LEU A O 1
ATOM 3091 N N . SER A 1 412 ? -3.014 -35.015 -56.646 1.00 39.50 412 SER A N 1
ATOM 3092 C CA . SER A 1 412 ? -4.327 -35.450 -56.180 1.00 39.50 412 SER A CA 1
ATOM 3093 C C . SER A 1 412 ? -4.384 -36.976 -56.056 1.00 39.50 412 SER A C 1
ATOM 3095 O O . SER A 1 412 ? -3.994 -37.675 -56.991 1.00 39.50 412 SER A O 1
ATOM 3097 N N . GLY A 1 413 ? -4.960 -37.488 -54.969 1.00 35.38 413 GLY A N 1
ATOM 3098 C CA . GLY A 1 413 ? -5.330 -38.896 -54.811 1.00 35.38 413 GLY A CA 1
ATOM 3099 C C . GLY A 1 413 ? -6.546 -39.025 -53.896 1.00 35.38 413 GLY A C 1
ATOM 3100 O O . GLY A 1 413 ? -6.526 -38.552 -52.766 1.00 35.38 413 GLY A O 1
ATOM 3101 N N . VAL A 1 414 ? -7.617 -39.610 -54.425 1.00 39.88 414 VAL A N 1
ATOM 3102 C CA . VAL A 1 414 ? -8.966 -39.708 -53.849 1.00 39.88 414 VAL A CA 1
ATOM 3103 C C . VAL A 1 414 ? -9.216 -41.120 -53.291 1.00 39.88 414 VAL A C 1
ATOM 3105 O O . VAL A 1 414 ? -8.819 -42.092 -53.922 1.00 39.88 414 VAL A O 1
ATOM 3108 N N . MET A 1 415 ? -9.966 -41.175 -52.177 1.00 38.22 415 MET A N 1
ATOM 3109 C CA . MET A 1 415 ? -10.800 -42.267 -51.616 1.00 38.22 415 MET A CA 1
ATOM 3110 C C . MET A 1 415 ? -10.177 -43.598 -51.155 1.00 38.22 415 MET A C 1
ATOM 3112 O O . MET A 1 415 ? -9.673 -44.370 -51.959 1.00 38.22 415 MET A O 1
ATOM 3116 N N . ALA A 1 416 ? -10.492 -43.978 -49.906 1.00 37.66 416 ALA A N 1
ATOM 3117 C CA . ALA A 1 416 ? -11.406 -45.098 -49.621 1.00 37.66 416 ALA A CA 1
ATOM 3118 C C . ALA A 1 416 ? -11.924 -45.072 -48.164 1.00 37.66 416 ALA A C 1
ATOM 3120 O O . ALA A 1 416 ? -11.180 -44.803 -47.227 1.00 37.66 416 ALA A O 1
ATOM 3121 N N . TYR A 1 417 ? -13.222 -45.353 -48.022 1.00 43.00 417 TYR A N 1
ATOM 3122 C CA . TYR A 1 417 ? -13.963 -45.673 -46.794 1.00 43.00 417 TYR A CA 1
ATOM 3123 C C . TYR A 1 417 ? -13.435 -46.949 -46.107 1.00 43.00 417 TYR A C 1
ATOM 3125 O O . TYR A 1 417 ? -12.914 -47.818 -46.803 1.00 43.00 417 TYR A O 1
ATOM 3133 N N . VAL A 1 418 ? -13.697 -47.111 -44.799 1.00 41.66 418 VAL A N 1
ATOM 3134 C CA . VAL A 1 418 ? -14.477 -48.220 -44.185 1.00 41.66 418 VAL A CA 1
ATOM 3135 C C . VAL A 1 418 ? -14.422 -48.125 -42.643 1.00 41.66 418 VAL A C 1
ATOM 3137 O O . VAL A 1 418 ? -13.336 -48.150 -42.077 1.00 41.66 418 VAL A O 1
ATOM 3140 N N . LEU A 1 419 ? -15.633 -48.084 -42.057 1.00 45.56 419 LEU A N 1
ATOM 3141 C CA . LEU A 1 419 ? -16.097 -48.382 -40.681 1.00 45.56 419 LEU A CA 1
ATOM 3142 C C . LEU A 1 419 ? -15.519 -47.618 -39.481 1.00 45.56 419 LEU A C 1
ATOM 3144 O O . LEU A 1 419 ? -14.352 -47.848 -39.106 1.00 45.56 419 LEU A O 1
#

pLDDT: mean 77.59, std 23.35, range [28.41, 98.5]